Protein AF-A0A1F6MEL8-F1 (afdb_monomer_lite)

Organism: NCBI:txid1798673

pLDDT: mean 82.82, std 17.82, range [28.03, 98.19]

InterPro domains:
  IPR012507 YibE/F-like [PF07907] (286-525)
  IPR012507 YibE/F-like [PTHR41771] (196-528)
  IPR014509 Inner membrane protein YjdF-like [PF09997] (38-134)

Sequence (533 aa):
MKYQPLQPKDLLKLGIFPFLVFMVNYYFSSFAPDFSRAVHIDTPLHLLGGLSIAYSASYALRLIEARGLIVIKNLFIRAFIVVGAVAIAAVLWEFYEFLSDHFFGTLTQPSKADTMKDLFMGMLGGLLFCLNFIGQKKKYAGIIILLLIAGASVTYEAKAVDSELRYDQIYSFVDDASAAESTGPAAEIPEVYYRAKVLKILEEGKKDIDGTAQEYQKLELEIVNGPEKGKHIFIDHGGSFIIGTYQKVTKGEVVVIANPPATPGAPENFYYIIDKYRANGLIIAAIIFLALAIYFGRKRGLTSIIGLIFSVLVIFYYIIPSIAHGNNPLVTCIIGAIAIILVSLYLSHGFNRRTTIALLSTLICLGLAIIIDLLFVHLAKLTGTGTEEAFFLQFDNTSINLRGLFLGGILLGVLGVLDDVTTSQVATIEEISAANPALTFEKLYQSGLSVGREHIASLINTLVLAYVGVSFPLLLLYSTQKSQQVWVMLNSNFIAEEIVRTLVGSSVLVIAVPLTTILAAFFYSRKKKIEQV

Radius of gyration: 32.06 Å; chains: 1; bounding box: 88×71×93 Å

Secondary structure (DSSP, 8-state):
---PPPPHHHHHHHHHHHHHHHHHHHHHHHH-SSHHHHHHHHHHHHHHHHHHHHHHHHHHHHHHHHTTS-----HHHHHHHHHHHHHHHHHHHHHHHHHHHHHH---S---HHHHHHHHHHHHHHHHHHHGGGS-S-TTTHHHHHHHHHHHHT-----PPPP----S-SSSSSSSS-------S-----PPEEEEEEEEEEEEEEEEEETTEEEEEEEEEEEE-SSTTTT-EEEEEETTSS-B-GGG---TT-EEEEEE----TTSPTT--EEEEE--HHHHHHHHHHHHHHHHHHHHHHHHHHHHHHHHHHHHIIIIIHHHHHTT--HHHHHHHHHHHHHHHHHHHHH-SSHHHHHHHHHHHHHHHHHHHHHHHHHHHTT--S--SHHHHHTTSSSS---HHHHHHHHHHHHHHHHHHHHHHHHHHHHHHHHHH-TT--HHHHHHHHHHHHHHHHHHHHHHHHHHHHHHTHHHHHHHHH-TTS-HHHHHHSHHHHHHHHHHHHHHHHHHHHHHHHHHHHHHHHHHHHHHH--

Foldseek 3Di:
DPDDDDDPVLVCQLVVQLVVLVVVLCCCQPPPPDPVVSLVVLLVSLLSNLLSQLSNQLSVVVVCVVVVVDDDPDLVVNLVSSLVSLLVVLVVVVVVQVVCCVPVVGCSDVDPVSSVSSSVSSSVSSVVNSVVSVPPPPPCVVVVVVVVVVVVPDDDDDDDDDDPDDPPDPPDPPPPPPDDDDDDDDPQPDKDKFKKAFADFPDWDWDQDPNDTFTWTWTWIATCDDPRHRDIDIDTACPVDGDDPVQDDDHGFIFMKIDHPDDVPDDDRDIYTPGGDCVVVVVVVVVVVLCVLCVVCPQLSVLLVVLVVVLVCLCPVQQVVCQQVVDQNQVSLLVSLLVSLVRNLCSNPNDDPLSVLLNVLLNVLLVVLLVLLVVLCVVLVAQLCLDPVLVVVVVDPHPGRNSSNLSSVLSSVLSVVSSVQLSVLLVLLVVVCVVPVPDALVRSLVVSVVVLVVVLVVSLVVLLVVLCVVCVVVVVVVVVVPPDDVVVSCSRSNNVSSVSSSVSSSVSSVVSRSSSSNSSSVVSNCVVVVVVD

Structure (mmCIF, N/CA/C/O backbone):
data_AF-A0A1F6MEL8-F1
#
_entry.id   AF-A0A1F6MEL8-F1
#
loop_
_atom_site.group_PDB
_atom_site.id
_atom_site.type_symbol
_atom_site.label_atom_id
_atom_site.label_alt_id
_atom_site.label_comp_id
_atom_site.label_asym_id
_atom_site.label_entity_id
_atom_site.label_seq_id
_atom_site.pdbx_PDB_ins_code
_atom_site.Cartn_x
_atom_site.Cartn_y
_atom_site.Cartn_z
_atom_site.occupancy
_atom_site.B_iso_or_equiv
_atom_site.auth_seq_id
_atom_site.auth_comp_id
_atom_site.auth_asym_id
_atom_site.auth_atom_id
_atom_site.pdbx_PDB_model_num
ATOM 1 N N . MET A 1 1 ? 0.144 -22.578 46.313 1.00 52.12 1 MET A N 1
ATOM 2 C CA . MET A 1 1 ? 1.416 -23.329 46.197 1.00 52.12 1 MET A CA 1
ATOM 3 C C . MET A 1 1 ? 2.510 -22.519 46.875 1.00 52.12 1 MET A C 1
ATOM 5 O O . MET A 1 1 ? 2.628 -21.342 46.561 1.00 52.12 1 MET A O 1
ATOM 9 N N . LYS A 1 2 ? 3.265 -23.084 47.828 1.00 52.00 2 LYS A N 1
ATOM 10 C CA . LYS A 1 2 ? 4.430 -22.387 48.404 1.00 52.00 2 LYS A CA 1
ATOM 11 C C . LYS A 1 2 ? 5.509 -22.292 47.324 1.00 52.00 2 LYS A C 1
ATOM 13 O O . LYS A 1 2 ? 5.965 -23.321 46.836 1.00 52.00 2 LYS A O 1
ATOM 18 N N . TYR A 1 3 ? 5.872 -21.073 46.937 1.00 58.91 3 TYR A N 1
ATOM 19 C CA . TYR A 1 3 ? 6.953 -20.811 45.991 1.00 58.91 3 TYR A CA 1
ATOM 20 C C . TYR A 1 3 ? 8.263 -21.348 46.581 1.00 58.91 3 TYR A C 1
ATOM 22 O O . TYR A 1 3 ? 8.762 -20.811 47.568 1.00 58.91 3 TYR A O 1
ATOM 30 N N . GLN A 1 4 ? 8.792 -22.444 46.031 1.00 68.06 4 GLN A N 1
ATOM 31 C CA . GLN A 1 4 ? 10.124 -22.919 46.398 1.00 68.06 4 GLN A CA 1
ATOM 32 C C . GLN A 1 4 ? 11.167 -22.165 45.559 1.00 68.06 4 GLN A C 1
ATOM 34 O O . GLN A 1 4 ? 11.083 -22.186 44.324 1.00 68.06 4 GLN A O 1
ATOM 39 N N . PRO A 1 5 ? 12.143 -21.490 46.192 1.00 75.81 5 PRO A N 1
ATOM 40 C CA . PRO A 1 5 ? 13.198 -20.795 45.465 1.00 75.81 5 PRO A CA 1
ATOM 41 C C . PRO A 1 5 ? 14.026 -21.782 44.628 1.00 75.81 5 PRO A C 1
ATOM 43 O O . PRO A 1 5 ? 14.160 -22.960 44.977 1.00 75.81 5 PRO A O 1
ATOM 46 N N . LEU A 1 6 ? 14.560 -21.296 43.498 1.00 81.12 6 LEU A N 1
ATOM 47 C CA . LEU A 1 6 ? 15.519 -22.047 42.680 1.00 81.12 6 LEU A CA 1
ATOM 48 C C . LEU A 1 6 ? 16.685 -22.500 43.560 1.00 81.12 6 LEU A C 1
ATOM 50 O O . LEU A 1 6 ? 17.254 -21.700 44.299 1.00 81.12 6 LEU A O 1
ATOM 54 N N . GLN A 1 7 ? 17.026 -23.784 43.490 1.00 87.75 7 GLN A N 1
ATOM 55 C CA . GLN A 1 7 ? 18.170 -24.298 44.229 1.00 87.75 7 GLN A CA 1
ATOM 56 C C . GLN A 1 7 ? 19.460 -23.906 43.489 1.00 87.75 7 GLN A C 1
ATOM 58 O O . GLN A 1 7 ? 19.456 -23.859 42.257 1.00 87.75 7 GLN A O 1
ATOM 63 N N . PRO A 1 8 ? 20.593 -23.705 44.183 1.00 86.56 8 PRO A N 1
ATOM 64 C CA . PRO A 1 8 ? 21.870 -23.386 43.533 1.00 86.56 8 PRO A CA 1
ATOM 65 C C . PRO A 1 8 ? 22.269 -24.375 42.422 1.00 86.56 8 PRO A C 1
ATOM 67 O O . PRO A 1 8 ? 22.780 -23.979 41.379 1.00 86.56 8 PRO A O 1
ATOM 70 N N . LYS A 1 9 ? 21.942 -25.665 42.590 1.00 86.44 9 LYS A N 1
ATOM 71 C CA . LYS A 1 9 ? 22.148 -26.712 41.571 1.00 86.44 9 LYS A CA 1
ATOM 72 C C . LYS A 1 9 ? 21.369 -26.481 40.268 1.00 86.44 9 LYS A C 1
ATOM 74 O O . LYS A 1 9 ? 21.807 -26.933 39.214 1.00 86.44 9 LYS A O 1
ATOM 79 N N . ASP A 1 10 ? 20.217 -25.816 40.337 1.00 87.81 10 ASP A N 1
ATOM 80 C CA . ASP A 1 10 ? 19.383 -25.522 39.171 1.00 87.81 10 ASP A CA 1
ATOM 81 C C . ASP A 1 10 ? 19.952 -24.339 38.393 1.00 87.81 10 ASP A C 1
ATOM 83 O O . ASP A 1 10 ? 20.052 -24.411 37.171 1.00 87.81 10 ASP A O 1
ATOM 87 N N . LEU A 1 11 ? 20.408 -23.301 39.104 1.00 84.75 11 LEU A N 1
ATOM 88 C CA . LEU A 1 11 ? 21.130 -22.173 38.511 1.00 84.75 11 LEU A CA 1
ATOM 89 C C . LEU A 1 11 ? 22.412 -22.643 37.817 1.00 84.75 11 LEU A C 1
ATOM 91 O O . LEU A 1 11 ? 22.673 -22.256 36.680 1.00 84.75 11 LEU A O 1
ATOM 95 N N . LEU A 1 12 ? 23.156 -23.553 38.454 1.00 87.56 12 LEU A N 1
ATOM 96 C CA . LEU A 1 12 ? 24.349 -24.145 37.859 1.00 87.56 12 LEU A CA 1
ATOM 97 C C . LEU A 1 12 ? 24.022 -24.886 36.554 1.00 87.56 12 LEU A C 1
ATOM 99 O O . LEU A 1 12 ? 24.667 -24.649 35.541 1.00 87.56 12 LEU A O 1
ATOM 103 N N . LYS A 1 13 ? 22.994 -25.743 36.538 1.00 82.25 13 LYS A N 1
ATOM 104 C CA . LYS A 1 13 ? 22.596 -26.481 35.325 1.00 82.25 13 LYS A CA 1
ATOM 105 C C . LYS A 1 13 ? 22.071 -25.583 34.206 1.00 82.25 13 LYS A C 1
ATOM 107 O O . LYS A 1 13 ? 22.222 -25.950 33.047 1.00 82.25 13 LYS A O 1
ATOM 112 N N . LEU A 1 14 ? 21.463 -24.445 34.537 1.00 88.69 14 LEU A N 1
ATOM 113 C CA . LEU A 1 14 ? 21.018 -23.461 33.549 1.00 88.69 14 LEU A CA 1
ATOM 114 C C . LEU A 1 14 ? 22.192 -22.704 32.916 1.00 88.69 14 LEU A C 1
ATOM 116 O O . LEU A 1 14 ? 22.144 -22.412 31.724 1.00 88.69 14 LEU A O 1
ATOM 120 N N . GLY A 1 15 ? 23.224 -22.381 33.698 1.00 86.19 15 GLY A N 1
ATOM 121 C CA . GLY A 1 15 ? 24.302 -21.493 33.258 1.00 86.19 15 GLY A CA 1
ATOM 122 C C . GLY A 1 15 ? 25.582 -22.182 32.792 1.00 86.19 15 GLY A C 1
ATOM 123 O O . GLY A 1 15 ? 26.308 -21.599 31.995 1.00 86.19 15 GLY A O 1
ATOM 124 N N . ILE A 1 16 ? 25.881 -23.401 33.256 1.00 88.00 16 ILE A N 1
ATOM 125 C CA . ILE A 1 16 ? 27.234 -23.966 33.124 1.00 88.00 16 ILE A CA 1
ATOM 126 C C . ILE A 1 16 ? 27.661 -24.206 31.672 1.00 88.00 16 ILE A C 1
ATOM 128 O O . ILE A 1 16 ? 28.781 -23.868 31.316 1.00 88.00 16 ILE A O 1
ATOM 132 N N . PHE A 1 17 ? 26.791 -24.747 30.815 1.00 88.44 17 PHE A N 1
ATOM 133 C CA . PHE A 1 17 ? 27.166 -25.042 29.428 1.00 88.44 17 PHE A CA 1
ATOM 134 C C . PHE A 1 17 ? 27.304 -23.777 28.570 1.00 88.44 17 PHE A C 1
ATOM 136 O O . PHE A 1 17 ? 28.348 -23.643 27.935 1.00 88.44 17 PHE A O 1
ATOM 143 N N . PRO A 1 18 ? 26.349 -22.821 28.588 1.00 90.31 18 PRO A N 1
ATOM 144 C CA . PRO A 1 18 ? 26.547 -21.538 27.914 1.00 90.31 18 PRO A CA 1
ATOM 145 C C . PRO A 1 18 ? 27.780 -20.788 28.426 1.00 90.31 18 PRO A C 1
ATOM 147 O O . PRO A 1 18 ? 28.537 -20.241 27.633 1.00 90.31 18 PRO A O 1
ATOM 150 N N . PHE A 1 19 ? 28.031 -20.818 29.740 1.00 89.25 19 PHE A N 1
ATOM 151 C CA . PHE A 1 19 ? 29.217 -20.199 30.330 1.00 89.25 19 PHE A CA 1
ATOM 152 C C . PHE A 1 19 ? 30.515 -20.830 29.818 1.00 89.25 19 PHE A C 1
ATOM 154 O O . PHE A 1 19 ? 31.440 -20.108 29.466 1.00 89.25 19 PHE A O 1
ATOM 161 N N . LEU A 1 20 ? 30.590 -22.161 29.734 1.00 87.50 20 LEU A N 1
ATOM 162 C CA . LEU A 1 20 ? 31.764 -22.847 29.192 1.00 87.50 20 LEU A CA 1
ATOM 163 C C . LEU A 1 20 ? 31.992 -22.506 27.717 1.00 87.50 20 LEU A C 1
ATOM 165 O O . LEU A 1 20 ? 33.123 -22.209 27.348 1.00 87.50 20 LEU A O 1
ATOM 169 N N . VAL A 1 21 ? 30.939 -22.501 26.891 1.00 88.62 21 VAL A N 1
ATOM 170 C CA . VAL A 1 21 ? 31.042 -22.102 25.476 1.00 88.62 21 VAL A CA 1
ATOM 171 C C . VAL A 1 21 ? 31.548 -20.664 25.362 1.00 88.62 21 VAL A C 1
ATOM 173 O O . VAL A 1 21 ? 32.499 -20.412 24.628 1.00 88.62 21 VAL A O 1
ATOM 176 N N . PHE A 1 22 ? 30.986 -19.744 26.148 1.00 87.06 22 PHE A N 1
ATOM 177 C CA . PHE A 1 22 ? 31.414 -18.347 26.182 1.00 87.06 22 PHE A CA 1
ATOM 178 C C . PHE A 1 22 ? 32.871 -18.186 26.638 1.00 87.06 22 PHE A C 1
ATOM 180 O O . PHE A 1 22 ? 33.624 -17.440 26.025 1.00 87.06 22 PHE A O 1
ATOM 187 N N . MET A 1 23 ? 33.306 -18.910 27.674 1.00 85.94 23 MET A N 1
ATOM 188 C CA . MET A 1 23 ? 34.697 -18.872 28.147 1.00 85.94 23 MET A CA 1
ATOM 189 C C . MET A 1 23 ? 35.681 -19.399 27.103 1.00 85.94 23 MET A C 1
ATOM 191 O O . MET A 1 23 ? 36.762 -18.834 26.945 1.00 85.94 23 MET A O 1
ATOM 195 N N . VAL A 1 24 ? 35.312 -20.457 26.377 1.00 84.88 24 VAL A N 1
ATOM 196 C CA . VAL A 1 24 ? 36.128 -20.978 25.276 1.00 84.88 24 VAL A CA 1
ATOM 197 C C . VAL A 1 24 ? 36.189 -19.960 24.137 1.00 84.88 24 VAL A C 1
ATOM 199 O O . VAL A 1 24 ? 37.285 -19.674 23.660 1.00 84.88 24 VAL A O 1
ATOM 202 N N . ASN A 1 25 ? 35.056 -19.353 23.763 1.00 84.81 25 ASN A N 1
ATOM 203 C CA . ASN A 1 25 ? 35.026 -18.307 22.740 1.00 84.81 25 ASN A CA 1
ATOM 204 C C . ASN A 1 25 ? 35.905 -17.111 23.116 1.00 84.81 25 ASN A C 1
ATOM 206 O O . ASN A 1 25 ? 36.758 -16.678 22.344 1.00 84.81 25 ASN A O 1
ATOM 210 N N . TYR A 1 26 ? 35.756 -16.628 24.348 1.00 83.31 26 TYR A N 1
ATOM 211 C CA . TYR A 1 26 ? 36.533 -15.517 24.878 1.00 83.31 26 TYR A CA 1
ATOM 212 C C . TYR A 1 26 ? 38.034 -15.823 24.899 1.00 83.31 26 TYR A C 1
ATOM 214 O O . TYR A 1 26 ? 38.843 -14.972 24.528 1.00 83.31 26 TYR A O 1
ATOM 222 N N . TYR A 1 27 ? 38.418 -17.042 25.297 1.00 82.94 27 TYR A N 1
ATOM 223 C CA . TYR A 1 27 ? 39.815 -17.468 25.303 1.00 82.94 27 TYR A CA 1
ATOM 224 C C . TYR A 1 27 ? 40.423 -17.429 23.897 1.00 82.94 27 TYR A C 1
ATOM 226 O O . TYR A 1 27 ? 41.494 -16.853 23.714 1.00 82.94 27 TYR A O 1
ATOM 234 N N . PHE A 1 28 ? 39.739 -17.988 22.895 1.00 78.44 28 PHE A N 1
ATOM 235 C CA . PHE A 1 28 ? 40.242 -17.977 21.521 1.00 78.44 28 PHE A CA 1
ATOM 236 C C . PHE A 1 28 ? 40.221 -16.577 20.901 1.00 78.44 28 PHE A C 1
ATOM 238 O O . PHE A 1 28 ? 41.195 -16.198 20.260 1.00 78.44 28 PHE A O 1
ATOM 245 N N . SER A 1 29 ? 39.191 -15.779 21.171 1.00 72.94 29 SER A N 1
ATOM 246 C CA . SER A 1 29 ? 39.101 -14.396 20.687 1.00 72.94 29 SER A CA 1
ATOM 247 C C . SER A 1 29 ? 40.177 -13.483 21.284 1.00 72.94 29 SER A C 1
ATOM 249 O O . SER A 1 29 ? 40.645 -12.564 20.621 1.00 72.94 29 SER A O 1
ATOM 251 N N . SER A 1 30 ? 40.599 -13.740 22.527 1.00 74.62 30 SER A N 1
ATOM 252 C CA . SER A 1 30 ? 41.553 -12.878 23.243 1.00 74.62 30 SER A CA 1
ATOM 253 C C . SER A 1 30 ? 43.009 -13.345 23.152 1.00 74.62 30 SER A C 1
ATOM 255 O O . SER A 1 30 ? 43.918 -12.530 23.289 1.00 74.62 30 SER A O 1
ATOM 257 N N . PHE A 1 31 ? 43.251 -14.650 22.980 1.00 71.56 31 PHE A N 1
ATOM 258 C CA . PHE A 1 31 ? 44.587 -15.244 23.135 1.00 71.56 31 PHE A CA 1
ATOM 259 C C . PHE A 1 31 ? 45.028 -16.145 21.973 1.00 71.56 31 PHE A C 1
ATOM 261 O O . PHE A 1 31 ? 46.131 -16.695 22.034 1.00 71.56 31 PHE A O 1
ATOM 268 N N . ALA A 1 32 ? 44.225 -16.325 20.915 1.00 67.81 32 ALA A N 1
ATOM 269 C CA . ALA A 1 32 ? 44.689 -17.063 19.741 1.00 67.81 32 ALA A CA 1
ATOM 270 C C . ALA A 1 32 ? 45.771 -16.251 18.993 1.00 67.81 32 ALA A C 1
ATOM 272 O O . ALA A 1 32 ? 45.526 -15.103 18.631 1.00 67.81 32 ALA A O 1
ATOM 273 N N . PRO A 1 33 ? 46.956 -16.834 18.726 1.00 55.31 33 PRO A N 1
ATOM 274 C CA . PRO A 1 33 ? 48.075 -16.108 18.119 1.00 55.31 33 PRO A CA 1
ATOM 275 C C . PRO A 1 33 ? 47.862 -15.739 16.641 1.00 55.31 33 PRO A C 1
ATOM 277 O O . PRO A 1 33 ? 48.566 -14.865 16.151 1.00 55.31 33 PRO A O 1
ATOM 280 N N . ASP A 1 34 ? 46.889 -16.356 15.954 1.00 64.50 34 ASP A N 1
ATOM 281 C CA . ASP A 1 34 ? 46.555 -16.089 14.550 1.00 64.50 34 ASP A CA 1
ATOM 282 C C . ASP A 1 34 ? 45.038 -15.899 14.367 1.00 64.50 34 ASP A C 1
ATOM 284 O O . ASP A 1 34 ? 44.248 -16.765 14.758 1.00 64.50 34 ASP A O 1
ATOM 288 N N . PHE A 1 35 ? 44.640 -14.819 13.683 1.00 57.09 35 PHE 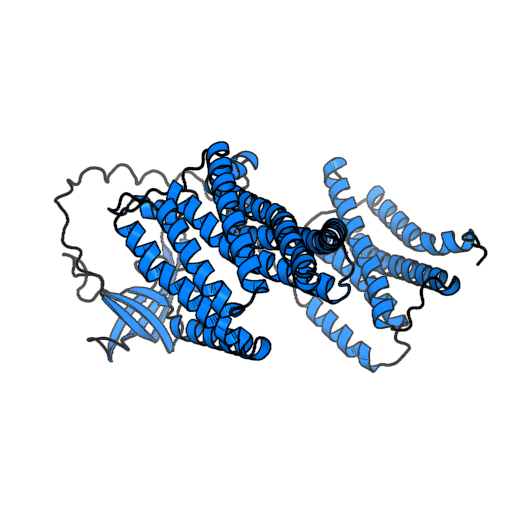A N 1
ATOM 289 C CA . PHE A 1 35 ? 43.246 -14.485 13.341 1.00 57.09 35 PHE A CA 1
ATOM 290 C C . PHE A 1 35 ? 42.512 -15.628 12.613 1.00 57.09 35 PHE A C 1
ATOM 292 O O . PHE A 1 35 ? 41.346 -15.907 12.881 1.00 57.09 35 PHE A O 1
ATOM 299 N N . SER A 1 36 ? 43.215 -16.373 11.754 1.00 54.50 36 SER A N 1
ATOM 300 C CA . SER A 1 36 ? 42.653 -17.516 11.022 1.00 54.50 36 SER A CA 1
ATOM 301 C C . SER A 1 36 ? 42.216 -18.666 11.934 1.00 54.50 36 SER A C 1
ATOM 303 O O . SER A 1 36 ? 41.230 -19.340 11.644 1.00 54.50 36 SER A O 1
ATOM 305 N N . ARG A 1 37 ? 42.900 -18.893 13.065 1.00 56.34 37 ARG A N 1
ATOM 306 C CA . ARG A 1 37 ? 42.516 -19.943 14.022 1.00 56.34 37 ARG A CA 1
ATOM 307 C C . ARG A 1 37 ? 41.263 -19.575 14.810 1.00 56.34 37 ARG A C 1
ATOM 309 O O . ARG A 1 37 ? 40.492 -20.477 15.115 1.00 56.34 37 ARG A O 1
ATOM 316 N N . ALA A 1 38 ? 41.054 -18.292 15.107 1.00 59.12 38 ALA A N 1
ATOM 317 C CA . ALA A 1 38 ? 39.836 -17.816 15.760 1.00 59.12 38 ALA A CA 1
ATOM 318 C C . ALA A 1 38 ? 38.609 -18.040 14.855 1.00 59.12 38 ALA A C 1
ATOM 320 O O . ALA A 1 38 ? 37.664 -18.702 15.274 1.00 59.12 38 ALA A O 1
ATOM 321 N N . VAL A 1 39 ? 38.699 -17.655 13.575 1.00 60.66 39 VAL A N 1
ATOM 322 C CA . VAL A 1 39 ? 37.628 -17.844 12.571 1.00 60.66 39 VAL A CA 1
ATOM 323 C C . VAL A 1 39 ? 37.264 -19.324 12.354 1.00 60.66 39 VAL A C 1
ATOM 325 O O . VAL A 1 39 ? 36.108 -19.663 12.117 1.00 60.66 39 VAL A O 1
ATOM 328 N N . HIS A 1 40 ? 38.226 -20.249 12.448 1.00 69.94 40 HIS A N 1
ATOM 329 C CA . HIS A 1 40 ? 37.946 -21.685 12.298 1.00 69.94 40 HIS A CA 1
ATOM 330 C C . HIS A 1 40 ? 37.265 -22.329 13.515 1.00 69.94 40 HIS A C 1
ATOM 332 O O . HIS A 1 40 ? 36.634 -23.379 13.371 1.00 69.94 40 HIS A O 1
ATOM 338 N N . ILE A 1 41 ? 37.422 -21.747 14.705 1.00 78.00 41 ILE A N 1
ATOM 339 C CA . ILE A 1 41 ? 36.857 -22.271 15.958 1.00 78.00 41 ILE A CA 1
ATOM 340 C C . ILE A 1 41 ? 35.484 -21.662 16.243 1.00 78.00 41 ILE A C 1
ATOM 342 O O . ILE A 1 41 ? 34.644 -22.322 16.859 1.00 78.00 41 ILE A O 1
ATOM 346 N N . ASP A 1 42 ? 35.254 -20.455 15.745 1.00 82.56 42 ASP A N 1
ATOM 347 C CA . ASP A 1 42 ? 34.029 -19.693 15.913 1.00 82.56 42 ASP A CA 1
ATOM 348 C C . ASP A 1 42 ? 32.769 -20.461 15.464 1.00 82.56 42 ASP A C 1
ATOM 350 O O . ASP A 1 42 ? 31.912 -20.823 16.271 1.00 82.56 42 ASP A O 1
ATOM 354 N N . THR A 1 43 ? 32.718 -20.889 14.205 1.00 85.00 43 THR A N 1
ATOM 355 C CA . THR A 1 43 ? 31.565 -21.622 13.661 1.00 85.00 43 THR A CA 1
ATOM 356 C C . THR A 1 43 ? 31.222 -22.918 14.439 1.00 85.00 43 THR A C 1
ATOM 358 O O . THR A 1 43 ? 30.044 -23.168 14.731 1.00 85.00 43 THR A O 1
ATOM 361 N N . PRO A 1 44 ? 32.195 -23.771 14.839 1.00 86.31 44 PRO A N 1
ATOM 362 C CA . PRO A 1 44 ? 31.949 -24.852 15.799 1.00 86.31 44 PRO A CA 1
ATOM 363 C C . PRO A 1 44 ? 31.408 -24.394 17.163 1.00 86.31 44 PRO A C 1
ATOM 365 O O . PRO A 1 44 ? 30.568 -25.088 17.746 1.00 86.31 44 PRO A O 1
ATOM 368 N N . LEU A 1 45 ? 31.869 -23.257 17.690 1.00 89.50 45 LEU A N 1
ATOM 369 C CA . LEU A 1 45 ? 31.381 -22.701 18.952 1.00 89.50 45 LEU A CA 1
ATOM 370 C C . LEU A 1 45 ? 29.948 -22.193 18.846 1.00 89.50 45 LEU A C 1
ATOM 372 O O . LEU A 1 45 ? 29.195 -22.414 19.791 1.00 89.50 45 LEU A O 1
ATOM 376 N N . HIS A 1 46 ? 29.524 -21.640 17.711 1.00 91.56 46 HIS A N 1
ATOM 377 C CA . HIS A 1 46 ? 28.121 -21.288 17.478 1.00 91.56 46 HIS A CA 1
ATOM 378 C C . HIS A 1 46 ? 27.213 -22.525 17.477 1.00 91.56 46 HIS A C 1
ATOM 380 O O . HIS A 1 46 ? 26.159 -22.532 18.121 1.00 91.56 46 HIS A O 1
ATOM 386 N N . LEU A 1 47 ? 27.650 -23.634 16.866 1.00 91.19 47 LEU A N 1
ATOM 387 C CA . LEU A 1 47 ? 26.931 -24.914 16.932 1.00 91.19 47 LEU A CA 1
ATOM 388 C C . LEU A 1 47 ? 26.813 -25.443 18.375 1.00 91.19 47 LEU A C 1
ATOM 390 O O . LEU A 1 47 ? 25.731 -25.855 18.813 1.00 91.19 47 LEU A O 1
ATOM 394 N N . LEU A 1 48 ? 27.918 -25.425 19.128 1.00 90.19 48 LEU A N 1
ATOM 395 C CA . LEU A 1 48 ? 27.947 -25.829 20.539 1.00 90.19 48 LEU A CA 1
ATOM 396 C C . LEU A 1 48 ? 27.138 -24.873 21.427 1.00 90.19 48 LEU A C 1
ATOM 398 O O . LEU A 1 48 ? 26.458 -25.318 22.354 1.00 90.19 48 LEU A O 1
ATOM 402 N N . GLY A 1 49 ? 27.148 -23.583 21.106 1.00 91.12 49 GLY A N 1
ATOM 403 C CA . GLY A 1 49 ? 26.322 -22.540 21.696 1.00 91.12 49 GLY A CA 1
ATOM 404 C C . GLY A 1 49 ? 24.847 -22.875 21.541 1.00 91.12 49 GLY A C 1
ATOM 405 O O . GLY A 1 49 ? 24.137 -22.977 22.543 1.00 91.12 49 GLY A O 1
ATOM 406 N N . GLY A 1 50 ? 24.418 -23.197 20.320 1.00 93.44 50 GLY A N 1
ATOM 407 C CA . GLY A 1 50 ? 23.067 -23.666 20.024 1.00 93.44 50 GLY A CA 1
ATOM 408 C C . GLY A 1 50 ? 22.645 -24.885 20.848 1.00 93.44 50 GLY A C 1
ATOM 409 O O . GLY A 1 50 ? 21.575 -24.885 21.460 1.00 93.44 50 GLY A O 1
ATOM 410 N N . LEU A 1 51 ? 23.506 -25.905 20.943 1.00 91.25 51 LEU A N 1
ATOM 411 C CA . LEU A 1 51 ? 23.271 -27.091 21.784 1.00 91.25 51 LEU A CA 1
ATOM 412 C C . LEU A 1 51 ? 23.167 -26.738 23.278 1.00 91.25 51 LEU A C 1
ATOM 414 O O . LEU A 1 51 ? 22.300 -27.263 23.985 1.00 91.25 51 LEU A O 1
ATOM 418 N N . SER A 1 52 ? 24.036 -25.847 23.762 1.00 94.12 52 SER A N 1
ATOM 419 C CA . SER A 1 52 ? 24.087 -25.438 25.168 1.00 94.12 52 SER A CA 1
ATOM 420 C C . SER A 1 52 ? 22.842 -24.649 25.585 1.00 94.12 52 SER A C 1
ATOM 422 O O . SER A 1 52 ? 22.230 -24.959 26.610 1.00 94.12 52 SER A O 1
ATOM 424 N N . ILE A 1 53 ? 22.401 -23.699 24.755 1.00 96.56 53 ILE A N 1
ATOM 425 C CA . ILE A 1 53 ? 21.192 -22.908 24.988 1.00 96.56 53 ILE A CA 1
ATOM 426 C C . ILE A 1 53 ? 19.954 -23.797 24.880 1.00 96.56 53 ILE A C 1
ATOM 428 O O . ILE A 1 53 ? 19.053 -23.685 25.712 1.00 96.56 53 ILE A O 1
ATOM 432 N N . ALA A 1 54 ? 19.922 -24.738 23.932 1.00 94.38 54 ALA A N 1
ATOM 433 C CA . ALA A 1 54 ? 18.823 -25.691 23.816 1.00 94.38 54 ALA A CA 1
ATOM 434 C C . ALA A 1 54 ? 18.682 -26.570 25.069 1.00 94.38 54 ALA A C 1
ATOM 436 O O . ALA A 1 54 ? 17.569 -26.781 25.567 1.00 94.38 54 ALA A O 1
ATOM 437 N N . TYR A 1 55 ? 19.806 -27.033 25.626 1.00 93.00 55 TYR A N 1
ATOM 438 C CA . TYR A 1 55 ? 19.827 -27.747 26.899 1.00 93.00 55 TYR A CA 1
ATOM 439 C C . TYR A 1 55 ? 19.278 -26.884 28.041 1.00 93.00 55 TYR A C 1
ATOM 441 O O . TYR A 1 55 ? 18.388 -27.336 28.772 1.00 93.00 55 TYR A O 1
ATOM 449 N N . SER A 1 56 ? 19.756 -25.644 28.174 1.00 93.81 56 SER A N 1
ATOM 450 C CA . SER A 1 56 ? 19.322 -24.721 29.227 1.00 93.81 56 SER A CA 1
ATOM 451 C C . SER A 1 56 ? 17.840 -24.370 29.111 1.00 93.81 56 SER A C 1
ATOM 453 O O . SER A 1 56 ? 17.117 -24.456 30.103 1.00 93.81 56 SER A O 1
ATOM 455 N N . ALA A 1 57 ? 17.347 -24.079 27.905 1.00 94.19 57 ALA A N 1
ATOM 456 C CA . ALA A 1 57 ? 15.934 -23.820 27.638 1.00 94.19 57 ALA A CA 1
ATOM 457 C C . ALA A 1 57 ? 15.062 -25.049 27.950 1.00 94.19 57 ALA A C 1
ATOM 459 O O . ALA A 1 57 ? 14.023 -24.940 28.603 1.00 94.19 57 ALA A O 1
ATOM 460 N N . SER A 1 58 ? 15.508 -26.248 27.564 1.00 91.88 58 SER A N 1
ATOM 461 C CA . SER A 1 58 ? 14.816 -27.502 27.884 1.00 91.88 58 SER A CA 1
ATOM 462 C C . SER A 1 58 ? 14.804 -27.803 29.390 1.00 91.88 58 SER A C 1
ATOM 464 O O . SER A 1 58 ? 13.810 -28.304 29.926 1.00 91.88 58 SER A O 1
ATOM 466 N N . TYR A 1 59 ? 15.888 -27.495 30.107 1.00 91.06 59 TYR A N 1
ATOM 467 C CA . TYR A 1 59 ? 15.952 -27.627 31.564 1.00 91.06 59 TYR A CA 1
ATOM 468 C C . TYR A 1 59 ? 15.047 -26.605 32.265 1.00 91.06 59 TYR A C 1
ATOM 470 O O . TYR A 1 59 ? 14.287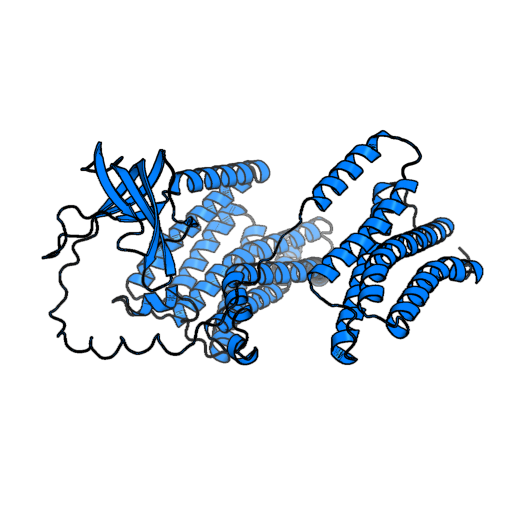 -26.984 33.155 1.00 91.06 59 TYR A O 1
ATOM 478 N N . ALA A 1 60 ? 15.048 -25.348 31.814 1.00 91.31 60 ALA A N 1
ATOM 479 C CA . ALA A 1 60 ? 14.154 -24.305 32.309 1.00 91.31 60 ALA A CA 1
ATOM 480 C C . ALA A 1 60 ? 12.681 -24.700 32.142 1.00 91.31 60 ALA A C 1
ATOM 482 O O . ALA A 1 60 ? 11.915 -24.633 33.103 1.00 91.31 60 ALA A O 1
ATOM 483 N N . LEU A 1 61 ? 12.297 -25.208 30.965 1.00 89.56 61 LEU A N 1
ATOM 484 C CA . LEU A 1 61 ? 10.947 -25.722 30.724 1.00 89.56 61 LEU A CA 1
ATOM 485 C C . LEU A 1 61 ? 10.580 -26.847 31.696 1.00 89.56 61 LEU A C 1
ATOM 487 O O . LEU A 1 61 ? 9.505 -26.805 32.286 1.00 89.56 61 LEU A O 1
ATOM 491 N N . ARG A 1 62 ? 11.481 -27.807 31.944 1.00 87.94 62 ARG A N 1
ATOM 492 C CA . ARG A 1 62 ? 11.243 -28.874 32.934 1.00 87.94 62 ARG A CA 1
ATOM 493 C C . ARG A 1 62 ? 11.031 -28.334 34.349 1.00 87.94 62 ARG A C 1
ATOM 495 O O . ARG A 1 62 ? 10.183 -28.856 35.067 1.00 87.94 62 ARG A O 1
ATOM 502 N N . LEU A 1 63 ? 11.762 -27.294 34.755 1.00 87.06 63 LEU A N 1
ATOM 503 C CA . LEU A 1 63 ? 11.571 -26.652 36.061 1.00 87.06 63 LEU A CA 1
ATOM 504 C C . LEU A 1 63 ? 10.223 -25.925 36.155 1.00 87.06 63 LEU A C 1
ATOM 506 O O . LEU A 1 63 ? 9.568 -25.992 37.194 1.00 87.06 63 LEU A O 1
ATOM 510 N N . ILE A 1 64 ? 9.802 -25.249 35.083 1.00 85.81 64 ILE A N 1
ATOM 511 C CA . ILE A 1 64 ? 8.499 -24.569 34.994 1.00 85.81 64 ILE A CA 1
ATOM 512 C C . ILE A 1 64 ? 7.357 -25.596 35.067 1.00 85.81 64 ILE A C 1
ATOM 514 O O . ILE A 1 64 ? 6.395 -25.396 35.812 1.00 85.81 64 ILE A O 1
ATOM 518 N N . GLU A 1 65 ? 7.492 -26.722 34.362 1.00 85.00 65 GLU A N 1
ATOM 519 C CA . GLU A 1 65 ? 6.526 -27.827 34.378 1.00 85.00 65 GLU A CA 1
ATOM 520 C C . GLU A 1 65 ? 6.452 -28.514 35.744 1.00 85.00 65 GLU A C 1
ATOM 522 O O . GLU A 1 65 ? 5.359 -28.752 36.256 1.00 85.00 65 GLU A O 1
ATOM 527 N N . ALA A 1 66 ? 7.596 -28.763 36.388 1.00 83.12 66 ALA A N 1
ATOM 528 C CA . ALA A 1 66 ? 7.651 -29.334 37.736 1.00 83.12 66 ALA A CA 1
ATOM 529 C C . ALA A 1 66 ? 6.982 -28.437 38.795 1.00 83.12 66 ALA A C 1
ATOM 531 O O . ALA A 1 66 ? 6.548 -28.923 39.838 1.00 83.12 66 ALA A O 1
ATOM 532 N N . ARG A 1 67 ? 6.877 -27.130 38.524 1.00 83.38 67 ARG A N 1
ATOM 533 C CA . ARG A 1 67 ? 6.179 -26.149 39.370 1.00 83.38 67 ARG A CA 1
ATOM 534 C C . ARG A 1 67 ? 4.691 -26.011 39.038 1.00 83.38 67 ARG A C 1
ATOM 536 O O . ARG A 1 67 ? 4.004 -25.244 39.704 1.00 83.38 67 ARG A O 1
ATOM 543 N N . GLY A 1 68 ? 4.198 -26.722 38.023 1.00 80.69 68 GLY A N 1
ATOM 544 C CA . GLY A 1 68 ? 2.798 -26.686 37.603 1.00 80.69 68 GLY A CA 1
ATOM 545 C C . GLY A 1 68 ? 2.357 -25.362 36.975 1.00 80.69 68 GLY A C 1
ATOM 546 O O . GLY A 1 68 ? 1.159 -25.111 36.900 1.00 80.69 68 GLY A O 1
ATOM 547 N N . LEU A 1 69 ? 3.296 -24.510 36.541 1.00 80.62 69 LEU A N 1
ATOM 548 C CA . LEU A 1 69 ? 2.974 -23.213 35.934 1.00 80.62 69 LEU A CA 1
ATOM 549 C C . LEU A 1 69 ? 2.446 -23.368 34.503 1.00 80.62 69 LEU A C 1
ATOM 551 O O . LEU A 1 69 ? 1.541 -22.650 34.091 1.00 80.62 69 LEU A O 1
ATOM 555 N N . ILE A 1 70 ? 3.030 -24.295 33.742 1.00 83.44 70 ILE A N 1
ATOM 556 C CA . ILE A 1 70 ? 2.685 -24.598 32.349 1.00 83.44 70 ILE A CA 1
ATOM 557 C C . ILE A 1 70 ? 2.867 -26.107 32.154 1.00 83.44 70 ILE A C 1
ATOM 559 O O . ILE A 1 70 ? 3.740 -26.699 32.780 1.00 83.44 70 ILE A O 1
ATOM 563 N N . VAL A 1 71 ? 2.064 -26.741 31.295 1.00 83.69 71 VAL A N 1
ATOM 564 C CA . VAL A 1 71 ? 2.242 -28.148 30.895 1.00 83.69 71 VAL A CA 1
ATOM 565 C C . VAL A 1 71 ? 2.253 -28.235 29.372 1.00 83.69 71 VAL A C 1
ATOM 567 O O . VAL A 1 71 ? 1.232 -27.985 28.732 1.00 83.69 71 VAL A O 1
ATOM 570 N N . ILE A 1 72 ? 3.386 -28.620 28.776 1.00 82.06 72 ILE A N 1
ATOM 571 C CA . ILE A 1 72 ? 3.558 -28.654 27.317 1.00 82.06 72 ILE A CA 1
ATOM 572 C C . ILE A 1 72 ? 3.647 -30.105 26.845 1.00 82.06 72 ILE A C 1
ATOM 574 O O . ILE A 1 72 ? 4.722 -30.709 26.778 1.00 82.06 72 ILE A O 1
ATOM 578 N N . LYS A 1 73 ? 2.486 -30.675 26.501 1.00 79.88 73 LYS A N 1
ATOM 579 C CA . LYS A 1 73 ? 2.371 -32.064 26.018 1.00 79.88 73 LYS A CA 1
ATOM 580 C C . LYS A 1 73 ? 2.813 -32.239 24.564 1.00 79.88 73 LYS A C 1
ATOM 582 O O . LYS A 1 73 ? 3.284 -33.308 24.193 1.00 79.88 73 LYS A O 1
ATOM 587 N N . ASN A 1 74 ? 2.643 -31.212 23.730 1.00 81.00 74 ASN A N 1
ATOM 588 C CA . ASN A 1 74 ? 2.976 -31.294 22.312 1.00 81.00 74 ASN A CA 1
ATOM 589 C C . ASN A 1 74 ? 4.490 -31.110 22.105 1.00 81.00 74 ASN A C 1
ATOM 591 O O . ASN A 1 74 ? 5.038 -30.0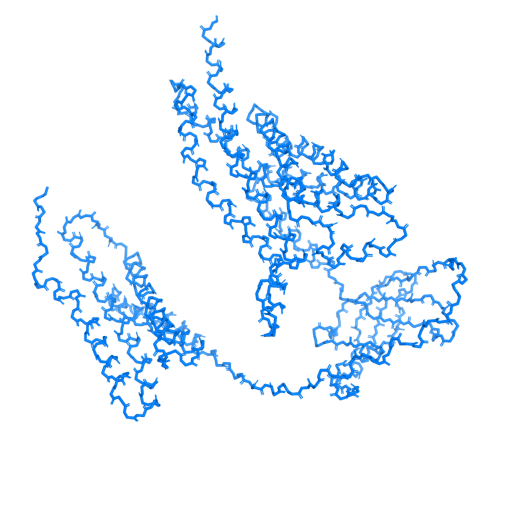43 22.387 1.00 81.00 74 ASN A O 1
ATOM 595 N N . LEU A 1 75 ? 5.153 -32.150 21.588 1.00 80.38 75 LEU A N 1
ATOM 596 C CA . LEU A 1 75 ? 6.596 -32.155 21.320 1.00 80.38 75 LEU A CA 1
ATOM 597 C C . LEU A 1 75 ? 7.011 -31.085 20.305 1.00 80.38 75 LEU A C 1
ATOM 599 O O . LEU A 1 75 ? 8.093 -30.524 20.442 1.00 80.38 75 LEU A O 1
ATOM 603 N N . PHE A 1 76 ? 6.151 -30.768 19.334 1.00 77.50 76 PHE A N 1
ATOM 604 C CA . PHE A 1 76 ? 6.407 -29.699 18.372 1.00 77.50 76 PHE A CA 1
ATOM 605 C C . PHE A 1 76 ? 6.456 -28.337 19.065 1.00 77.50 76 PHE A C 1
ATOM 607 O O . PHE A 1 76 ? 7.402 -27.590 18.866 1.00 77.50 76 PHE A O 1
ATOM 614 N N . ILE A 1 77 ? 5.492 -28.046 19.946 1.00 78.25 77 ILE A N 1
ATOM 615 C CA . ILE A 1 77 ? 5.470 -26.789 20.713 1.00 78.25 77 ILE A CA 1
ATOM 616 C C . ILE A 1 77 ? 6.699 -26.704 21.627 1.00 78.25 77 ILE A C 1
ATOM 618 O O . ILE A 1 77 ? 7.326 -25.654 21.731 1.00 78.25 77 ILE A O 1
ATOM 622 N N . ARG A 1 78 ? 7.095 -27.821 22.250 1.00 86.31 78 ARG A N 1
ATOM 623 C CA . ARG A 1 78 ? 8.311 -27.882 23.072 1.00 86.31 78 ARG A CA 1
ATOM 624 C C . ARG A 1 78 ? 9.572 -27.608 22.247 1.00 86.31 78 ARG A C 1
ATOM 626 O O . ARG A 1 78 ? 10.396 -26.806 22.670 1.00 86.31 78 ARG A O 1
ATOM 633 N N . ALA A 1 79 ? 9.714 -28.251 21.088 1.00 85.50 79 ALA A N 1
ATOM 634 C CA . ALA A 1 79 ? 10.828 -28.013 20.173 1.00 85.50 79 ALA A CA 1
ATOM 635 C C . ALA A 1 79 ? 10.842 -26.563 19.677 1.00 85.50 79 ALA A C 1
ATOM 637 O O . ALA A 1 79 ? 11.890 -25.933 19.689 1.00 85.50 79 ALA A O 1
ATOM 638 N N . PHE A 1 80 ? 9.678 -26.008 19.332 1.00 85.94 80 PHE A N 1
ATOM 639 C CA . PHE A 1 80 ? 9.537 -24.627 18.881 1.00 85.94 80 PHE A CA 1
ATOM 640 C C . PHE A 1 80 ? 10.020 -23.623 19.933 1.00 85.94 80 PHE A C 1
ATOM 642 O O . PHE A 1 80 ? 10.788 -22.727 19.608 1.00 85.94 80 PHE A O 1
ATOM 649 N N . ILE A 1 81 ? 9.644 -23.799 21.204 1.00 88.69 81 ILE A N 1
ATOM 650 C CA . ILE A 1 81 ? 10.104 -22.914 22.287 1.00 88.69 81 ILE A CA 1
ATOM 651 C C . ILE A 1 81 ? 11.618 -23.035 22.497 1.00 88.69 81 ILE A C 1
ATOM 653 O O . ILE A 1 81 ? 12.297 -22.029 22.686 1.00 88.69 81 ILE A O 1
ATOM 657 N N . VAL A 1 82 ? 12.158 -24.257 22.452 1.00 92.00 82 VAL A N 1
ATOM 658 C CA . VAL A 1 82 ? 13.596 -24.501 22.644 1.00 92.00 82 VAL A CA 1
ATOM 659 C C . VAL A 1 82 ? 14.417 -23.916 21.494 1.00 92.00 82 VAL A C 1
ATOM 661 O O . VAL A 1 82 ? 15.367 -23.184 21.748 1.00 92.00 82 VAL A O 1
ATOM 664 N N . VAL A 1 83 ? 14.034 -24.176 20.242 1.00 92.19 83 VAL A N 1
ATOM 665 C CA . VAL A 1 83 ? 14.699 -23.612 19.056 1.00 92.19 83 VAL A CA 1
ATOM 666 C C . VAL A 1 83 ? 14.514 -22.094 18.997 1.00 92.19 83 VAL A C 1
ATOM 668 O O . VAL A 1 83 ? 15.453 -21.388 18.653 1.00 92.19 83 VAL A O 1
ATOM 671 N N . GLY A 1 84 ? 13.355 -21.569 19.404 1.00 90.62 84 GLY A N 1
ATOM 672 C CA . GLY A 1 84 ? 13.119 -20.128 19.507 1.00 90.62 84 GLY A CA 1
ATOM 673 C C . GLY A 1 84 ? 14.057 -19.445 20.505 1.00 90.62 84 GLY A C 1
ATOM 674 O O . GLY A 1 84 ? 14.630 -18.406 20.192 1.00 90.62 84 GLY A O 1
ATOM 675 N N . ALA A 1 85 ? 14.289 -20.053 21.673 1.00 95.12 85 ALA A N 1
ATOM 676 C CA . ALA A 1 85 ? 15.266 -19.548 22.641 1.00 95.12 85 ALA A CA 1
ATOM 677 C C . ALA A 1 85 ? 16.698 -19.550 22.076 1.00 95.12 85 ALA A C 1
ATOM 679 O O . ALA A 1 85 ? 17.452 -18.609 22.314 1.00 95.12 85 ALA A O 1
ATOM 680 N N . VAL A 1 86 ? 17.053 -20.575 21.294 1.00 96.06 86 VAL A N 1
ATOM 681 C CA . VAL A 1 86 ? 18.341 -20.650 20.590 1.00 96.06 86 VAL A CA 1
ATOM 682 C C . VAL A 1 86 ? 18.466 -19.557 19.531 1.00 96.06 86 VAL A C 1
ATOM 684 O O . VAL A 1 86 ? 19.491 -18.890 19.488 1.00 96.06 86 VAL A O 1
ATOM 687 N N . ALA A 1 87 ? 17.430 -19.329 18.722 1.00 93.06 87 ALA A N 1
ATOM 688 C CA . ALA A 1 87 ? 17.436 -18.288 17.696 1.00 93.06 87 ALA A CA 1
ATOM 689 C C . ALA A 1 87 ? 17.607 -16.888 18.307 1.00 93.06 87 ALA A C 1
ATOM 691 O O . ALA A 1 87 ? 18.409 -16.101 17.817 1.00 93.06 87 ALA A O 1
ATOM 692 N N . ILE A 1 88 ? 16.914 -16.598 19.415 1.00 95.00 88 ILE A N 1
ATOM 693 C CA . ILE A 1 88 ? 17.076 -15.330 20.143 1.00 95.00 88 ILE A CA 1
ATOM 694 C C . ILE A 1 88 ? 18.506 -15.193 20.675 1.00 95.00 88 ILE A C 1
ATOM 696 O O . ILE A 1 88 ? 19.115 -14.141 20.511 1.00 95.00 88 ILE A O 1
ATOM 700 N N . ALA A 1 89 ? 19.055 -16.243 21.293 1.00 94.25 89 ALA A N 1
ATOM 701 C CA . ALA A 1 89 ? 20.421 -16.212 21.807 1.00 94.25 89 ALA A CA 1
ATOM 702 C C . ALA A 1 89 ? 21.461 -16.027 20.691 1.00 94.25 89 ALA A C 1
ATOM 704 O O . ALA A 1 89 ? 22.405 -15.270 20.884 1.00 94.25 89 ALA A O 1
ATOM 705 N N . ALA A 1 90 ? 21.264 -16.661 19.531 1.00 92.19 90 ALA A N 1
ATOM 706 C CA . ALA A 1 90 ? 22.132 -16.502 18.369 1.00 92.19 90 ALA A CA 1
ATOM 707 C C . ALA A 1 90 ? 22.101 -15.056 17.849 1.00 92.19 90 ALA A C 1
ATOM 709 O O . ALA A 1 90 ? 23.148 -14.446 17.703 1.00 92.19 90 ALA A O 1
ATOM 710 N N . VAL A 1 91 ? 20.914 -14.455 17.688 1.00 92.19 91 VAL A N 1
ATOM 711 C CA . VAL A 1 91 ? 20.790 -13.039 17.286 1.00 92.19 91 VAL A CA 1
ATOM 712 C C . VAL A 1 91 ? 21.459 -12.100 18.292 1.00 92.19 91 VAL A C 1
ATOM 714 O O . VAL A 1 91 ? 22.120 -11.146 17.892 1.00 92.19 91 VAL A O 1
ATOM 717 N N . LEU A 1 92 ? 21.303 -12.353 19.595 1.00 93.06 92 LEU A N 1
ATOM 718 C CA . LEU A 1 92 ? 21.947 -11.542 20.632 1.00 93.06 92 LEU A CA 1
ATOM 719 C C . LEU A 1 92 ? 23.473 -11.691 20.635 1.00 93.06 92 LEU A C 1
ATOM 721 O O . LEU A 1 92 ? 24.156 -10.718 20.941 1.00 93.06 92 LEU A O 1
ATOM 725 N N . TRP A 1 93 ? 23.993 -12.873 20.301 1.00 93.12 93 TRP A N 1
ATOM 726 C CA . TRP A 1 93 ? 25.428 -13.109 20.160 1.00 93.12 93 TRP A CA 1
ATOM 727 C C . TRP A 1 93 ? 25.987 -12.319 18.968 1.00 93.12 93 TRP A C 1
ATOM 729 O O . TRP A 1 93 ? 26.884 -11.506 19.165 1.00 93.12 93 TRP A O 1
ATOM 739 N N . GLU A 1 94 ? 25.394 -12.436 17.779 1.00 92.06 94 GLU A N 1
ATOM 740 C CA . GLU A 1 94 ? 25.824 -11.668 16.593 1.00 92.06 94 GLU A CA 1
ATOM 741 C C . GLU A 1 94 ? 25.740 -10.156 16.814 1.00 92.06 94 GLU A C 1
ATOM 743 O O . GLU A 1 94 ? 26.582 -9.379 16.370 1.00 92.06 94 GLU A O 1
ATOM 748 N N . PHE A 1 95 ? 24.697 -9.706 17.515 1.00 90.06 95 PHE A N 1
ATOM 749 C CA . PHE A 1 95 ? 24.549 -8.294 17.837 1.00 90.06 95 PHE A CA 1
ATOM 750 C C . PHE A 1 95 ? 25.618 -7.823 18.829 1.00 90.06 95 PHE A C 1
ATOM 752 O O . PHE A 1 95 ? 26.084 -6.690 18.733 1.00 90.06 95 PHE A O 1
ATOM 759 N N . TYR A 1 96 ? 26.029 -8.683 19.765 1.00 89.75 96 TYR A N 1
ATOM 760 C CA . TYR A 1 96 ? 27.163 -8.414 20.646 1.00 89.75 96 TYR A CA 1
ATOM 761 C C . TYR A 1 96 ? 28.472 -8.285 19.856 1.00 89.75 96 TYR A C 1
ATOM 763 O O . TYR A 1 96 ? 29.207 -7.333 20.104 1.00 89.75 96 TYR A O 1
ATOM 771 N N . GLU A 1 97 ? 28.732 -9.161 18.887 1.00 87.44 97 GLU A N 1
ATOM 772 C CA . GLU A 1 97 ? 29.924 -9.090 18.025 1.00 87.44 97 GLU A CA 1
ATOM 773 C C . GLU A 1 97 ? 29.928 -7.827 17.166 1.00 87.44 97 GLU A C 1
ATOM 775 O O . GLU A 1 97 ? 30.905 -7.080 17.164 1.00 87.44 97 GLU A O 1
ATOM 780 N N . PHE A 1 98 ? 28.787 -7.493 16.554 1.00 87.19 98 PHE A N 1
ATOM 781 C CA . PHE A 1 98 ? 28.611 -6.237 15.824 1.00 87.19 98 PHE A CA 1
ATOM 782 C C . PHE A 1 98 ? 28.913 -5.009 16.696 1.00 87.19 98 PHE A C 1
ATOM 784 O O . PHE A 1 98 ? 29.641 -4.102 16.285 1.00 87.19 98 PHE A O 1
ATOM 791 N N . LEU A 1 99 ? 28.358 -4.958 17.913 1.00 85.31 99 LEU A N 1
ATOM 792 C CA . LEU A 1 99 ? 28.629 -3.865 18.850 1.00 85.31 99 LEU A CA 1
ATOM 793 C C . LEU A 1 99 ? 30.095 -3.856 19.292 1.00 85.31 99 LEU A C 1
ATOM 795 O O . LEU A 1 99 ? 30.674 -2.781 19.452 1.00 85.31 99 LEU A O 1
ATOM 799 N N . SER A 1 100 ? 30.691 -5.031 19.486 1.00 79.69 100 SER A N 1
ATOM 800 C CA . SER A 1 100 ? 32.090 -5.170 19.866 1.00 79.69 100 SER A CA 1
ATOM 801 C C . SER A 1 100 ? 33.010 -4.588 18.792 1.00 79.69 100 SER A C 1
ATOM 803 O O . SER A 1 100 ? 33.865 -3.751 19.091 1.00 79.69 100 SER A O 1
ATOM 805 N N . ASP A 1 101 ? 32.770 -4.936 17.529 1.00 82.31 101 ASP A N 1
ATOM 806 C CA . ASP A 1 101 ? 33.544 -4.441 16.393 1.00 82.31 101 ASP A CA 1
ATOM 807 C C . ASP A 1 101 ? 33.350 -2.932 16.208 1.00 82.31 101 ASP A C 1
ATOM 809 O O . ASP A 1 101 ? 34.312 -2.192 15.995 1.00 82.31 101 ASP A O 1
ATOM 813 N N . HIS A 1 102 ? 32.116 -2.445 16.373 1.00 82.06 102 HIS A N 1
ATOM 814 C CA . HIS A 1 102 ? 31.794 -1.031 16.206 1.00 82.06 102 HIS A CA 1
ATOM 815 C C . HIS A 1 102 ? 32.389 -0.129 17.298 1.00 82.06 102 HIS A C 1
ATOM 817 O O . HIS A 1 102 ? 32.864 0.966 16.996 1.00 82.06 102 HIS A O 1
ATOM 823 N N . PHE A 1 103 ? 32.352 -0.556 18.565 1.00 76.38 103 PHE A N 1
ATOM 824 C CA . PHE A 1 103 ? 32.739 0.291 19.702 1.00 76.38 103 PHE A CA 1
ATOM 825 C C . PHE A 1 103 ? 34.143 0.017 20.241 1.00 76.38 103 PHE A C 1
ATOM 827 O O . PHE A 1 103 ? 34.773 0.931 20.774 1.00 76.38 103 PHE A O 1
ATOM 834 N N . PHE A 1 104 ? 34.633 -1.215 20.121 1.00 76.00 104 PHE A N 1
ATOM 835 C CA . PHE A 1 104 ? 35.911 -1.643 20.695 1.00 76.00 104 PHE A CA 1
ATOM 836 C C . PHE A 1 104 ? 36.936 -2.054 19.632 1.00 76.00 104 PHE A C 1
ATOM 838 O O . PHE A 1 104 ? 38.060 -2.407 19.987 1.00 76.00 104 PHE A O 1
ATOM 845 N N . GLY A 1 105 ? 36.582 -1.964 18.343 1.00 71.75 105 GLY A N 1
ATOM 846 C CA . GLY A 1 105 ? 37.494 -2.235 17.231 1.00 71.75 105 GLY A CA 1
ATOM 847 C C . GLY A 1 105 ? 37.934 -3.696 17.153 1.00 71.75 105 GLY A C 1
ATOM 848 O O . GLY A 1 105 ? 39.035 -3.976 16.676 1.00 71.75 105 GLY A O 1
ATOM 849 N N . THR A 1 106 ? 37.114 -4.619 17.664 1.00 76.50 106 THR A N 1
ATOM 850 C CA . THR A 1 106 ? 37.345 -6.055 17.490 1.00 76.50 106 THR A CA 1
ATOM 851 C C . THR A 1 106 ? 37.118 -6.469 16.029 1.00 76.50 106 THR A C 1
ATOM 853 O O . THR A 1 106 ? 36.657 -5.679 15.207 1.00 76.50 106 THR A O 1
ATOM 856 N N . LEU A 1 107 ? 37.506 -7.700 15.689 1.00 75.06 107 LEU A N 1
ATOM 857 C CA . LEU A 1 107 ? 37.297 -8.307 14.368 1.00 75.06 107 LEU A CA 1
ATOM 858 C C . LEU A 1 107 ? 36.479 -9.599 14.501 1.00 75.06 107 LEU A C 1
ATOM 860 O O . LEU A 1 107 ? 36.801 -10.614 13.887 1.00 75.06 107 LEU A O 1
ATOM 864 N N . THR A 1 108 ? 35.483 -9.576 15.384 1.00 74.12 108 THR A N 1
ATOM 865 C CA . THR A 1 108 ? 34.640 -10.738 15.692 1.00 74.12 108 THR A CA 1
ATOM 866 C C . THR A 1 108 ? 33.623 -11.025 14.592 1.00 74.12 108 THR A C 1
ATOM 868 O O . THR A 1 108 ? 33.279 -12.178 14.401 1.00 74.12 108 THR A O 1
ATOM 871 N N . GLN A 1 109 ? 33.240 -10.020 13.797 1.00 78.69 109 GLN A N 1
ATOM 872 C CA . GLN A 1 109 ? 32.303 -10.129 12.682 1.00 78.69 109 GLN A CA 1
ATOM 873 C C . GLN A 1 109 ? 32.988 -9.780 11.340 1.00 78.69 109 GLN A C 1
ATOM 875 O O . GLN A 1 109 ? 32.808 -8.690 10.783 1.00 78.69 109 GLN A O 1
ATOM 880 N N . PRO A 1 110 ? 33.774 -10.698 10.749 1.00 72.31 110 PRO A N 1
ATOM 881 C CA . PRO A 1 110 ? 34.557 -10.430 9.543 1.00 72.31 110 PRO A CA 1
ATOM 882 C C . PRO A 1 110 ? 33.707 -10.168 8.292 1.00 72.31 110 PRO A C 1
ATOM 884 O O . PRO A 1 110 ? 34.160 -9.487 7.369 1.00 72.31 110 PRO A O 1
ATOM 887 N N . SER A 1 111 ? 32.489 -10.719 8.201 1.00 79.19 111 SER A N 1
ATOM 888 C CA . SER A 1 111 ? 31.600 -10.472 7.061 1.00 79.19 111 SER A CA 1
ATOM 889 C C . SER A 1 111 ? 30.130 -10.764 7.364 1.00 79.19 111 SER A C 1
ATOM 891 O O . SER A 1 111 ? 29.801 -11.545 8.247 1.00 79.19 111 SER A O 1
ATOM 893 N N . LYS A 1 112 ? 29.224 -10.230 6.533 1.00 79.50 112 LYS A N 1
ATOM 894 C CA . LYS A 1 112 ? 27.789 -10.570 6.596 1.00 79.50 112 LYS A CA 1
ATOM 895 C C . LYS A 1 112 ? 27.514 -12.058 6.339 1.00 79.50 112 LYS A C 1
ATOM 897 O O . LYS A 1 112 ? 26.528 -12.589 6.835 1.00 79.50 112 LYS A O 1
ATOM 902 N N . ALA A 1 113 ? 28.346 -12.713 5.526 1.00 77.38 113 ALA A N 1
ATOM 903 C CA . ALA A 1 113 ? 28.207 -14.139 5.238 1.00 77.38 113 ALA A CA 1
ATOM 904 C C . ALA A 1 113 ? 28.570 -15.000 6.456 1.00 77.38 113 ALA A C 1
ATOM 906 O O . ALA A 1 113 ? 27.975 -16.059 6.641 1.00 77.38 113 ALA A O 1
ATOM 907 N N . ASP A 1 114 ? 29.500 -14.515 7.281 1.00 81.69 114 ASP A N 1
ATOM 908 C CA . ASP A 1 114 ? 29.892 -15.132 8.546 1.00 81.69 114 ASP A CA 1
ATOM 909 C C . ASP A 1 114 ? 28.701 -15.160 9.501 1.00 81.69 114 ASP A C 1
ATOM 911 O O . ASP A 1 114 ? 28.141 -16.220 9.742 1.00 81.69 114 ASP A O 1
ATOM 915 N N . THR A 1 115 ? 28.130 -13.992 9.794 1.00 86.50 115 THR A N 1
ATOM 916 C CA . THR A 1 115 ? 26.919 -13.872 10.619 1.00 86.50 115 THR A CA 1
ATOM 917 C C . THR A 1 115 ? 25.764 -14.758 10.171 1.00 86.50 115 THR A C 1
ATOM 919 O O . THR A 1 115 ? 25.076 -15.368 10.986 1.00 86.50 115 THR A O 1
ATOM 922 N N . MET A 1 116 ? 25.519 -14.879 8.863 1.00 88.12 116 MET A N 1
ATOM 923 C CA . MET A 1 116 ? 24.463 -15.776 8.381 1.00 88.12 116 MET A CA 1
ATOM 924 C C . MET A 1 116 ? 24.789 -17.255 8.634 1.00 88.12 116 MET A C 1
ATOM 926 O O . MET A 1 116 ? 23.887 -18.036 8.953 1.00 88.12 116 MET A O 1
ATOM 930 N N . LYS A 1 117 ? 26.058 -17.646 8.494 1.00 87.69 117 LYS A N 1
ATOM 931 C CA . LYS A 1 117 ? 26.556 -18.994 8.786 1.00 87.69 117 LYS A CA 1
ATOM 932 C C . LYS A 1 117 ? 26.506 -19.279 10.291 1.00 87.69 117 LYS A C 1
ATOM 934 O O . LYS A 1 117 ? 26.066 -20.364 10.668 1.00 87.69 117 LYS A O 1
ATOM 939 N N . ASP A 1 118 ? 26.855 -18.329 11.140 1.00 90.50 118 ASP A N 1
ATOM 940 C CA . ASP A 1 118 ? 26.929 -18.527 12.588 1.00 90.50 118 ASP A CA 1
ATOM 941 C C . ASP A 1 118 ? 25.535 -18.523 13.244 1.00 90.50 118 ASP A C 1
ATOM 943 O O . ASP A 1 118 ? 25.221 -19.411 14.053 1.00 90.50 118 ASP A O 1
ATOM 947 N N . LEU A 1 119 ? 24.601 -17.697 12.747 1.00 91.56 119 LEU A N 1
ATOM 948 C CA . LEU A 1 119 ? 23.162 -17.835 13.026 1.00 91.56 119 LEU A CA 1
ATOM 949 C C . LEU A 1 119 ? 22.625 -19.211 12.614 1.00 91.56 119 LEU A C 1
ATOM 951 O O . LEU A 1 119 ? 21.891 -19.858 13.374 1.00 91.56 119 LEU A O 1
ATOM 955 N N . PHE A 1 120 ? 22.977 -19.675 11.411 1.00 92.44 120 PHE A N 1
ATOM 956 C CA . PHE A 1 120 ? 22.566 -20.989 10.924 1.00 92.44 120 PHE A CA 1
ATOM 957 C C . PHE A 1 120 ? 23.101 -22.112 11.819 1.00 92.44 120 PHE A C 1
ATOM 959 O O . PHE A 1 120 ? 22.341 -23.009 12.191 1.00 92.44 120 PHE A O 1
ATOM 966 N N . MET A 1 121 ? 24.371 -22.046 12.221 1.00 92.75 121 MET A N 1
ATOM 967 C CA . MET A 1 121 ? 25.002 -23.050 13.079 1.00 92.75 121 MET A CA 1
ATOM 968 C C . MET A 1 121 ? 24.410 -23.064 14.489 1.00 92.75 121 MET A C 1
ATOM 970 O O . MET A 1 121 ? 24.123 -24.144 15.015 1.00 92.75 121 MET A O 1
ATOM 974 N N . GLY A 1 122 ? 24.110 -21.896 15.063 1.00 92.19 122 GLY A N 1
ATOM 975 C CA . GLY A 1 122 ? 23.365 -21.792 16.317 1.00 92.19 122 GLY A CA 1
ATOM 976 C C . GLY A 1 122 ? 22.011 -22.502 16.239 1.00 92.19 122 GLY A C 1
ATOM 977 O O . GLY A 1 122 ? 21.712 -23.392 17.043 1.00 92.19 122 GLY A O 1
ATOM 978 N N . MET A 1 123 ? 21.205 -22.190 15.220 1.00 93.31 123 MET A N 1
ATOM 979 C CA . MET A 1 123 ? 19.910 -22.850 15.014 1.00 93.31 123 MET A CA 1
ATOM 980 C C . MET A 1 123 ? 20.043 -24.355 14.747 1.00 93.31 123 MET A C 1
ATOM 982 O O . MET A 1 123 ? 19.246 -25.141 15.270 1.00 93.31 123 MET A O 1
ATOM 986 N N . LEU A 1 124 ? 21.056 -24.775 13.983 1.00 90.88 124 LEU A N 1
ATOM 987 C CA . LEU A 1 124 ? 21.355 -26.181 13.719 1.00 90.88 124 LEU A CA 1
ATOM 988 C C . LEU A 1 124 ? 21.618 -26.943 15.021 1.00 90.88 124 LEU A C 1
ATOM 990 O O . LEU A 1 124 ? 21.058 -28.022 15.220 1.00 90.88 124 LEU A O 1
ATOM 994 N N . GLY A 1 125 ? 22.384 -26.362 15.946 1.00 91.25 125 GLY A N 1
ATOM 995 C CA . GLY A 1 125 ? 22.621 -26.936 17.272 1.00 91.25 125 GLY A CA 1
ATOM 996 C C . GLY A 1 125 ? 21.319 -27.141 18.052 1.00 91.25 125 GLY A C 1
ATOM 997 O O . GLY A 1 125 ? 21.079 -28.216 18.609 1.00 91.25 125 GLY A O 1
ATOM 998 N N . GLY A 1 126 ? 20.419 -26.153 18.017 1.00 91.44 126 GLY A N 1
ATOM 999 C CA . GLY A 1 126 ? 19.094 -26.253 18.636 1.00 91.44 126 GLY A CA 1
ATOM 1000 C C . GLY A 1 126 ? 18.203 -27.342 18.027 1.00 91.44 126 GLY A C 1
ATOM 1001 O O . GLY A 1 126 ? 17.538 -28.090 18.754 1.00 91.44 126 GLY A O 1
ATOM 1002 N N . LEU A 1 127 ? 18.218 -27.478 16.700 1.00 89.44 127 LEU A N 1
ATOM 1003 C CA . LEU A 1 127 ? 17.479 -28.519 15.981 1.00 89.44 127 LEU A CA 1
ATOM 1004 C C . LEU A 1 127 ? 18.025 -29.919 16.286 1.00 89.44 127 LEU A C 1
ATOM 1006 O O . LEU A 1 127 ? 17.242 -30.824 16.586 1.00 89.44 127 LEU A O 1
ATOM 1010 N N . LEU A 1 128 ? 19.352 -30.086 16.279 1.00 88.62 128 LEU A N 1
ATOM 1011 C CA . LEU A 1 128 ? 20.019 -31.340 16.640 1.00 88.62 128 LEU A CA 1
ATOM 1012 C C . LEU A 1 128 ? 19.689 -31.756 18.076 1.00 88.62 128 LEU A C 1
ATOM 1014 O O . LEU A 1 128 ? 19.387 -32.924 18.320 1.00 88.62 128 LEU A O 1
ATOM 1018 N N . PHE A 1 129 ? 19.659 -30.808 19.019 1.00 88.88 129 PHE A N 1
ATOM 1019 C CA . PHE A 1 129 ? 19.233 -31.082 20.392 1.00 88.88 129 PHE A CA 1
ATOM 1020 C C . PHE A 1 129 ? 17.798 -31.625 20.449 1.00 88.88 129 PHE A C 1
ATOM 1022 O O . PHE A 1 129 ? 17.521 -32.600 21.155 1.00 88.88 129 PHE A O 1
ATOM 1029 N N . CYS A 1 130 ? 16.882 -31.019 19.687 1.00 86.56 130 CYS A N 1
ATOM 1030 C CA . CYS A 1 130 ? 15.466 -31.385 19.675 1.00 86.56 130 CYS A CA 1
ATOM 1031 C C . CYS A 1 130 ? 15.188 -32.757 19.044 1.00 86.56 130 CYS A C 1
ATOM 1033 O O . CYS A 1 130 ? 14.125 -33.327 19.302 1.00 86.56 130 CYS A O 1
ATOM 1035 N N . LEU A 1 131 ? 16.135 -33.350 18.304 1.00 81.50 131 LEU A N 1
ATOM 1036 C CA . LEU A 1 131 ? 16.026 -34.748 17.862 1.00 81.50 131 LEU A CA 1
ATOM 1037 C C . LEU A 1 131 ? 15.850 -35.708 19.050 1.00 81.50 131 LEU A C 1
ATOM 1039 O O . LEU A 1 131 ? 15.146 -36.710 18.927 1.00 81.50 131 LEU A O 1
ATOM 1043 N N . ASN A 1 132 ? 16.379 -35.362 20.230 1.00 74.31 132 ASN A N 1
ATOM 1044 C CA . ASN A 1 132 ? 16.194 -36.142 21.457 1.00 74.31 132 ASN A CA 1
ATOM 1045 C C . ASN A 1 132 ? 14.743 -36.156 21.973 1.00 74.31 132 ASN A C 1
ATOM 1047 O O . ASN A 1 132 ? 14.388 -37.021 22.771 1.00 74.31 132 ASN A O 1
ATOM 1051 N N . PHE A 1 133 ? 13.883 -35.229 21.536 1.00 73.62 133 PHE A N 1
ATOM 1052 C CA . PHE A 1 133 ? 12.459 -35.229 21.898 1.00 73.62 133 PHE A CA 1
ATOM 1053 C C . PHE A 1 133 ? 11.670 -36.294 21.128 1.00 73.62 133 PHE A C 1
ATOM 1055 O O . PHE A 1 133 ? 10.615 -36.741 21.578 1.00 73.62 133 PHE A O 1
ATOM 1062 N N . ILE A 1 134 ? 12.189 -36.722 19.976 1.00 62.53 134 ILE A N 1
ATOM 1063 C CA . ILE A 1 134 ? 11.579 -37.691 19.070 1.00 62.53 134 ILE A CA 1
ATOM 1064 C C . ILE A 1 134 ? 12.293 -39.031 19.290 1.00 62.53 134 ILE A C 1
ATOM 1066 O O . ILE A 1 134 ? 13.112 -39.455 18.482 1.00 62.53 134 ILE A O 1
ATOM 1070 N N . GLY A 1 135 ? 12.042 -39.700 20.418 1.00 52.44 135 GLY A N 1
ATOM 1071 C CA . GLY A 1 135 ? 12.713 -40.968 20.736 1.00 52.44 135 GLY A CA 1
ATOM 1072 C C . GLY A 1 135 ? 12.669 -41.971 19.571 1.00 52.44 135 GLY A C 1
ATOM 1073 O O . GLY A 1 135 ? 11.585 -42.254 19.071 1.00 52.44 135 GLY A O 1
ATOM 1074 N N . GLN A 1 136 ? 13.843 -42.458 19.135 1.00 47.59 136 GLN A N 1
ATOM 1075 C CA . GLN A 1 136 ? 14.160 -43.571 18.204 1.00 47.59 136 GLN A CA 1
ATOM 1076 C C . GLN A 1 136 ? 13.194 -43.930 17.041 1.00 47.59 136 GLN A C 1
ATOM 1078 O O . GLN A 1 136 ? 13.327 -44.990 16.426 1.00 47.59 136 GLN A O 1
ATOM 1083 N N . LYS A 1 137 ? 12.242 -43.085 16.642 1.00 44.94 137 LYS A N 1
ATOM 1084 C CA . LYS A 1 137 ? 11.374 -43.358 15.492 1.00 44.94 137 LYS A CA 1
ATOM 1085 C C . LYS A 1 137 ? 12.003 -42.766 14.236 1.00 44.94 137 LYS A C 1
ATOM 1087 O O . LYS A 1 137 ? 11.775 -41.612 13.891 1.00 44.94 137 LYS A O 1
ATOM 1092 N N . LYS A 1 138 ? 12.748 -43.626 13.526 1.00 48.44 138 LYS A N 1
ATOM 1093 C CA . LYS A 1 138 ? 13.481 -43.422 12.253 1.00 48.44 138 LYS A CA 1
ATOM 1094 C C . LYS A 1 138 ? 12.728 -42.678 11.126 1.00 48.44 138 LYS A C 1
ATOM 1096 O O . LYS A 1 138 ? 13.335 -42.343 10.118 1.00 48.44 138 LYS A O 1
ATOM 1101 N N . LYS A 1 139 ? 11.427 -42.404 11.268 1.00 45.16 139 LYS A N 1
ATOM 1102 C CA . LYS A 1 139 ? 10.555 -41.884 10.202 1.00 45.16 139 LYS A CA 1
ATOM 1103 C C . LYS A 1 139 ? 10.742 -40.387 9.902 1.00 45.16 139 LYS A C 1
ATOM 1105 O O . LYS A 1 139 ? 10.434 -39.971 8.795 1.00 45.16 139 LYS A O 1
ATOM 1110 N N . TYR A 1 140 ? 11.266 -39.598 10.845 1.00 50.00 140 TYR A N 1
ATOM 1111 C CA . TYR A 1 140 ? 11.439 -38.141 10.675 1.00 50.00 140 TYR A CA 1
ATOM 1112 C C . TYR A 1 140 ? 12.891 -37.698 10.442 1.00 50.00 140 TYR A C 1
ATOM 1114 O O . TYR A 1 140 ? 13.121 -36.586 9.978 1.00 50.00 140 TYR A O 1
ATOM 1122 N N . ALA A 1 141 ? 13.868 -38.580 10.686 1.00 50.28 141 ALA A N 1
ATOM 1123 C CA . ALA A 1 141 ? 15.285 -38.292 10.456 1.00 50.28 141 ALA A CA 1
ATOM 1124 C C . ALA A 1 141 ? 15.594 -38.033 8.968 1.00 50.28 141 ALA A C 1
ATOM 1126 O O . ALA A 1 141 ? 16.379 -37.148 8.651 1.00 50.28 141 ALA A O 1
ATOM 1127 N N . GLY A 1 142 ? 14.919 -38.743 8.054 1.00 47.62 142 GLY A N 1
ATOM 1128 C CA . GLY A 1 142 ? 15.113 -38.571 6.610 1.00 47.62 142 GLY A CA 1
ATOM 1129 C C . GLY A 1 142 ? 14.672 -37.204 6.081 1.00 47.62 142 GLY A C 1
ATOM 1130 O O . GLY A 1 142 ? 15.338 -36.655 5.216 1.00 47.62 142 GLY A O 1
ATOM 1131 N N . ILE A 1 143 ? 13.602 -36.620 6.634 1.00 53.06 143 ILE A N 1
ATOM 1132 C CA . ILE A 1 143 ? 13.078 -35.311 6.200 1.00 53.06 143 ILE A CA 1
ATOM 1133 C C . ILE A 1 143 ? 14.016 -34.182 6.647 1.00 53.06 143 ILE A C 1
ATOM 1135 O O . ILE A 1 143 ? 14.268 -33.250 5.892 1.00 53.06 143 ILE A O 1
ATOM 1139 N N . ILE A 1 144 ? 14.580 -34.293 7.852 1.00 52.44 144 ILE A N 1
ATOM 1140 C CA . ILE A 1 144 ? 15.510 -33.298 8.402 1.00 52.44 144 ILE A CA 1
ATOM 1141 C C . ILE A 1 144 ? 16.868 -33.375 7.691 1.00 52.44 144 ILE A C 1
ATOM 1143 O O . ILE A 1 144 ? 17.423 -32.340 7.347 1.00 52.44 144 ILE A O 1
ATOM 1147 N N . ILE A 1 145 ? 17.368 -34.577 7.382 1.00 53.69 145 ILE A N 1
ATOM 1148 C CA . ILE A 1 145 ? 18.587 -34.745 6.572 1.00 53.69 145 ILE A CA 1
ATOM 1149 C C . ILE A 1 145 ? 18.385 -34.177 5.157 1.00 53.69 145 ILE A C 1
ATOM 1151 O O . ILE A 1 145 ? 19.278 -33.509 4.647 1.00 53.69 145 ILE A O 1
ATOM 1155 N N . LEU A 1 146 ? 17.204 -34.356 4.550 1.00 48.47 146 LEU A N 1
ATOM 1156 C CA . LEU A 1 146 ? 16.889 -33.768 3.242 1.00 48.47 146 LEU A CA 1
ATOM 1157 C C . LEU A 1 146 ? 16.898 -32.229 3.277 1.00 48.47 146 LEU A C 1
ATOM 1159 O O . LEU A 1 146 ? 17.423 -31.599 2.365 1.00 48.47 146 LEU A O 1
ATOM 1163 N N . LEU A 1 147 ? 16.352 -31.628 4.342 1.00 48.41 147 LEU A N 1
ATOM 1164 C CA . LEU A 1 147 ? 16.342 -30.174 4.541 1.00 48.41 147 LEU A CA 1
ATOM 1165 C C . LEU A 1 147 ? 17.746 -29.612 4.818 1.00 48.41 147 LEU A C 1
ATOM 1167 O O . LEU A 1 147 ? 18.069 -28.523 4.353 1.00 48.41 147 LEU A O 1
ATOM 1171 N N . LEU A 1 148 ? 18.599 -30.368 5.516 1.00 50.94 148 LEU A N 1
ATOM 1172 C CA . LEU A 1 148 ? 19.993 -29.993 5.775 1.00 50.94 148 LEU A CA 1
ATOM 1173 C C . LEU A 1 148 ? 20.871 -30.089 4.519 1.00 50.94 148 LEU A C 1
ATOM 1175 O O . LEU A 1 148 ? 21.691 -29.206 4.285 1.00 50.94 148 LEU A O 1
ATOM 1179 N N . ILE A 1 149 ? 20.665 -31.107 3.676 1.00 51.62 149 ILE A N 1
ATOM 1180 C CA . ILE A 1 149 ? 21.358 -31.237 2.382 1.00 51.62 149 ILE A CA 1
ATOM 1181 C C . ILE A 1 149 ? 20.888 -30.148 1.402 1.00 51.62 149 ILE A C 1
ATOM 1183 O O . ILE A 1 149 ? 21.708 -29.562 0.695 1.00 51.62 149 ILE A O 1
ATOM 1187 N N . ALA A 1 150 ? 19.591 -29.817 1.399 1.00 45.81 150 ALA A N 1
ATOM 1188 C CA . ALA A 1 150 ? 19.052 -28.729 0.583 1.00 45.81 150 ALA A CA 1
ATOM 1189 C C . ALA A 1 150 ? 19.608 -27.350 0.995 1.00 45.81 150 ALA A C 1
ATOM 1191 O O . ALA A 1 150 ? 19.878 -26.525 0.127 1.00 45.81 150 ALA A O 1
ATOM 1192 N N . GLY A 1 151 ? 19.836 -27.118 2.294 1.00 39.72 151 GLY A N 1
ATOM 1193 C CA . GLY A 1 151 ? 20.464 -25.892 2.804 1.00 39.72 151 GLY A CA 1
ATOM 1194 C C . GLY A 1 151 ? 21.970 -25.794 2.530 1.00 39.72 151 GLY A C 1
ATOM 1195 O O . GLY A 1 151 ? 22.468 -24.709 2.249 1.00 39.72 151 GLY A O 1
ATOM 1196 N N . ALA A 1 152 ? 22.694 -26.920 2.537 1.00 41.34 152 ALA A N 1
ATOM 1197 C CA . ALA A 1 152 ? 24.140 -26.961 2.281 1.00 41.34 152 ALA A CA 1
ATOM 1198 C C . ALA A 1 152 ? 24.529 -26.786 0.796 1.00 41.34 152 ALA A C 1
ATOM 1200 O O . ALA A 1 152 ? 25.709 -26.675 0.481 1.00 41.34 152 ALA A O 1
ATOM 1201 N N . SER A 1 153 ? 23.553 -26.759 -0.118 1.00 33.66 153 SER A N 1
ATOM 1202 C CA . SER A 1 153 ? 23.785 -26.676 -1.570 1.00 33.66 153 SER A CA 1
ATOM 1203 C C . SER A 1 153 ? 23.836 -25.239 -2.114 1.00 33.66 153 SER A C 1
ATOM 1205 O O . SER A 1 153 ? 23.959 -25.046 -3.322 1.00 33.66 153 SER A O 1
ATOM 1207 N N . VAL A 1 154 ? 23.737 -24.218 -1.255 1.00 35.34 154 VAL A N 1
ATOM 1208 C CA . VAL A 1 154 ? 23.825 -22.805 -1.656 1.00 35.34 154 VAL A CA 1
ATOM 1209 C C . VAL A 1 154 ? 25.238 -22.287 -1.385 1.00 35.34 154 VAL A C 1
ATOM 1211 O O . VAL A 1 154 ? 25.486 -21.563 -0.427 1.00 35.34 154 VAL A O 1
ATOM 1214 N N . THR A 1 155 ? 26.193 -22.670 -2.230 1.00 34.16 155 THR A N 1
ATOM 1215 C CA . THR A 1 155 ? 27.490 -21.986 -2.320 1.00 34.16 155 THR A CA 1
ATOM 1216 C C . THR A 1 155 ? 27.402 -20.931 -3.415 1.00 34.16 155 THR A C 1
ATOM 1218 O O . THR A 1 155 ? 27.333 -21.264 -4.597 1.00 34.16 155 THR A O 1
ATOM 1221 N N . TYR A 1 156 ? 27.368 -19.658 -3.021 1.00 35.06 156 TYR A N 1
ATOM 1222 C CA . TYR A 1 156 ? 27.441 -18.525 -3.939 1.00 35.06 156 TYR A CA 1
ATOM 1223 C C . TYR A 1 156 ? 28.902 -18.071 -4.043 1.00 35.06 156 TYR A C 1
ATOM 1225 O O . TYR A 1 156 ? 29.456 -17.534 -3.085 1.00 35.06 156 TYR A O 1
ATOM 1233 N N . GLU A 1 157 ? 29.538 -18.289 -5.194 1.00 31.47 157 GLU A N 1
ATOM 1234 C CA . GLU A 1 157 ? 30.813 -17.646 -5.524 1.00 31.47 157 GLU A CA 1
ATOM 1235 C C . GLU A 1 157 ? 30.540 -16.197 -5.944 1.00 31.47 157 GLU A C 1
ATOM 1237 O O . GLU A 1 157 ? 30.134 -15.913 -7.072 1.00 31.47 157 GLU A O 1
ATOM 1242 N N . ALA A 1 158 ? 30.760 -15.255 -5.029 1.00 29.94 158 ALA A N 1
ATOM 1243 C CA . ALA A 1 158 ? 30.818 -13.844 -5.376 1.00 29.94 158 ALA A CA 1
ATOM 1244 C C . ALA A 1 158 ? 32.172 -13.549 -6.045 1.00 29.94 158 ALA A C 1
ATOM 1246 O O . ALA A 1 158 ? 33.196 -13.430 -5.373 1.00 29.94 158 ALA A O 1
ATOM 1247 N N . LYS A 1 159 ? 32.187 -13.420 -7.377 1.00 28.03 159 LYS A N 1
ATOM 1248 C CA . LYS A 1 159 ? 33.299 -12.769 -8.082 1.00 28.03 159 LYS A CA 1
ATOM 1249 C C . LYS A 1 159 ? 33.274 -11.276 -7.757 1.00 28.03 159 LYS A C 1
ATOM 1251 O O . LYS A 1 159 ? 32.299 -10.595 -8.066 1.00 28.03 159 LYS A O 1
ATOM 1256 N N . ALA A 1 160 ? 34.350 -10.781 -7.152 1.00 28.34 160 ALA A N 1
ATOM 1257 C CA . ALA A 1 160 ? 34.619 -9.355 -7.052 1.00 28.34 160 ALA A CA 1
ATOM 1258 C C . ALA A 1 160 ? 34.754 -8.779 -8.472 1.00 28.34 160 ALA A C 1
ATOM 1260 O O . ALA A 1 160 ? 35.611 -9.214 -9.240 1.00 28.34 160 ALA A O 1
ATOM 1261 N N . VAL A 1 161 ? 33.871 -7.849 -8.829 1.00 29.19 161 VAL A N 1
ATOM 1262 C CA . VAL A 1 161 ? 34.045 -6.989 -10.001 1.00 29.19 161 VAL A CA 1
ATOM 1263 C C . VAL A 1 161 ? 34.745 -5.736 -9.503 1.00 29.19 161 VAL A C 1
ATOM 1265 O O . VAL A 1 161 ? 34.226 -5.037 -8.634 1.00 29.19 161 VAL A O 1
ATOM 1268 N N . ASP A 1 162 ? 35.947 -5.522 -10.021 1.00 30.22 162 ASP A N 1
ATOM 1269 C CA . ASP A 1 162 ? 36.782 -4.360 -9.756 1.00 30.22 162 ASP A CA 1
ATOM 1270 C C . ASP A 1 162 ? 36.103 -3.124 -10.362 1.00 30.22 162 ASP A C 1
ATOM 1272 O O . ASP A 1 162 ? 35.832 -3.078 -11.563 1.00 30.22 162 ASP A O 1
ATOM 1276 N N . SER A 1 163 ? 35.734 -2.160 -9.521 1.00 33.12 163 SER A N 1
ATOM 1277 C CA . SER A 1 163 ? 35.032 -0.945 -9.934 1.00 33.12 163 SER A CA 1
ATOM 1278 C C . SER A 1 163 ? 35.977 0.251 -9.862 1.00 33.12 163 SER A C 1
ATOM 1280 O O . SER A 1 163 ? 35.840 1.109 -8.991 1.00 33.12 163 SER A O 1
ATOM 1282 N N . GLU A 1 164 ? 36.924 0.312 -10.792 1.00 34.00 164 GLU A N 1
ATOM 1283 C CA . GLU A 1 164 ? 37.602 1.551 -11.172 1.00 34.00 164 GLU A CA 1
ATOM 1284 C C . GLU A 1 164 ? 37.139 1.952 -12.575 1.00 34.00 164 GLU A C 1
ATOM 1286 O O . GLU A 1 164 ? 37.767 1.630 -13.579 1.00 34.00 164 GLU A O 1
ATOM 1291 N N . LEU A 1 165 ? 36.022 2.678 -12.657 1.00 32.66 165 LEU A N 1
ATOM 1292 C CA . LEU A 1 165 ? 35.698 3.470 -13.842 1.00 32.66 165 LEU A CA 1
ATOM 1293 C C . LEU A 1 165 ? 35.400 4.904 -13.405 1.00 32.66 165 LEU A C 1
ATOM 1295 O O . LEU A 1 165 ? 34.541 5.172 -12.566 1.00 32.66 165 LEU A O 1
ATOM 1299 N N . ARG A 1 166 ? 36.239 5.799 -13.930 1.00 35.56 166 ARG A N 1
ATOM 1300 C CA . ARG A 1 166 ? 36.396 7.207 -13.567 1.00 35.56 166 ARG A CA 1
ATOM 1301 C C . ARG A 1 166 ? 35.160 8.027 -13.934 1.00 35.56 166 ARG A C 1
ATOM 1303 O O . ARG A 1 166 ? 34.573 7.862 -14.995 1.00 35.56 166 ARG A O 1
ATOM 1310 N N . TYR A 1 167 ? 34.847 8.964 -13.050 1.00 33.66 167 TYR A N 1
ATOM 1311 C CA . TYR A 1 167 ? 33.636 9.784 -12.983 1.00 33.66 167 TYR A CA 1
ATOM 1312 C C . TYR A 1 167 ? 33.600 10.969 -13.985 1.00 33.66 167 TYR A C 1
ATOM 1314 O O . TYR A 1 167 ? 32.669 11.765 -13.956 1.00 33.66 167 TYR A O 1
ATOM 1322 N N . ASP A 1 168 ? 34.571 11.086 -14.902 1.00 31.28 168 ASP A N 1
ATOM 1323 C CA . ASP A 1 168 ? 34.873 12.360 -15.586 1.00 31.28 168 ASP A CA 1
ATOM 1324 C C . ASP A 1 168 ? 34.574 12.407 -17.103 1.00 31.28 168 ASP A C 1
ATOM 1326 O O . ASP A 1 168 ? 35.014 13.336 -17.775 1.00 31.28 168 ASP A O 1
ATOM 1330 N N . GLN A 1 169 ? 33.845 11.445 -17.688 1.00 34.34 169 GLN A N 1
ATOM 1331 C CA . GLN A 1 169 ? 33.586 11.428 -19.149 1.00 34.34 169 GLN A CA 1
ATOM 1332 C C . GLN A 1 169 ? 32.115 11.552 -19.579 1.00 34.34 169 GLN A C 1
ATOM 1334 O O . GLN A 1 169 ? 31.820 11.476 -20.767 1.00 34.34 169 GLN A O 1
ATOM 1339 N N . ILE A 1 170 ? 31.188 11.825 -18.656 1.00 33.06 170 ILE A N 1
ATOM 1340 C CA . ILE A 1 170 ? 29.749 11.955 -18.958 1.00 33.06 170 ILE A CA 1
ATOM 1341 C C . ILE A 1 170 ? 29.280 13.407 -18.764 1.00 33.06 170 ILE A C 1
ATOM 1343 O O . ILE A 1 170 ? 28.262 13.637 -18.139 1.00 33.06 170 ILE A O 1
ATOM 1347 N N . TYR A 1 171 ? 30.028 14.417 -19.222 1.00 32.41 171 TYR A N 1
ATOM 1348 C CA . TYR A 1 171 ? 29.547 15.818 -19.217 1.00 32.41 171 TYR A CA 1
ATOM 1349 C C . TYR A 1 171 ? 30.154 16.690 -20.334 1.00 32.41 171 TYR A C 1
ATOM 1351 O O . TYR A 1 171 ? 30.405 17.872 -20.136 1.00 32.41 171 TYR A O 1
ATOM 1359 N N . SER A 1 172 ? 30.368 16.141 -21.536 1.00 28.77 172 SER A N 1
ATOM 1360 C CA . SER A 1 172 ? 30.809 16.940 -22.699 1.00 28.77 172 SER A CA 1
ATOM 1361 C C . SER A 1 172 ? 29.916 16.831 -23.941 1.00 28.77 172 SER A C 1
ATOM 1363 O O . SER A 1 172 ? 30.355 17.186 -25.027 1.00 28.77 172 SER A O 1
ATOM 1365 N N . PHE A 1 173 ? 28.672 16.357 -23.811 1.00 32.59 173 PHE A N 1
ATOM 1366 C CA . PHE A 1 173 ? 27.734 16.223 -24.942 1.00 32.59 173 PHE A CA 1
ATOM 1367 C C . PHE A 1 173 ? 26.474 17.098 -24.826 1.00 32.59 173 PHE A C 1
ATOM 1369 O O . PHE A 1 173 ? 25.498 16.861 -25.530 1.00 32.59 173 PHE A O 1
ATOM 1376 N N . VAL A 1 174 ? 26.478 18.113 -23.954 1.00 33.16 174 VAL A N 1
ATOM 1377 C CA . VAL A 1 174 ? 25.303 18.984 -23.734 1.00 33.16 174 VAL A CA 1
ATOM 1378 C C . VAL A 1 174 ? 25.434 20.370 -24.390 1.00 33.16 174 VAL A C 1
ATOM 1380 O O . VAL A 1 174 ? 24.431 21.065 -24.512 1.00 33.16 174 VAL A O 1
ATOM 1383 N N . ASP A 1 175 ? 26.599 20.758 -24.921 1.00 32.50 175 ASP A N 1
ATOM 1384 C CA . ASP A 1 175 ? 26.798 22.147 -25.382 1.00 32.50 175 ASP A CA 1
ATOM 1385 C C . ASP A 1 175 ? 26.474 22.437 -26.864 1.00 32.50 175 ASP A C 1
ATOM 1387 O O . ASP A 1 175 ? 26.304 23.604 -27.209 1.00 32.50 175 ASP A O 1
ATOM 1391 N N . ASP A 1 176 ? 26.267 21.437 -27.733 1.00 33.53 176 ASP A N 1
ATOM 1392 C CA . ASP A 1 176 ? 26.069 21.682 -29.184 1.00 33.53 176 ASP A CA 1
ATOM 1393 C C . ASP A 1 176 ? 24.624 21.520 -29.705 1.00 33.53 176 ASP A C 1
ATOM 1395 O O . ASP A 1 176 ? 24.366 21.694 -30.896 1.00 33.53 176 ASP A O 1
ATOM 1399 N N . ALA A 1 177 ? 23.638 21.249 -28.843 1.00 34.72 177 ALA A N 1
ATOM 1400 C CA . ALA A 1 177 ? 22.234 21.078 -29.257 1.00 34.72 177 ALA A CA 1
ATOM 1401 C C . ALA A 1 177 ? 21.346 22.320 -29.020 1.00 34.72 177 ALA A C 1
ATOM 1403 O O . ALA A 1 177 ? 20.124 22.205 -28.939 1.00 34.72 177 ALA A O 1
ATOM 1404 N N . SER A 1 178 ? 21.935 23.516 -28.899 1.00 34.16 178 SER A N 1
ATOM 1405 C CA . SER A 1 178 ? 21.221 24.760 -28.551 1.00 34.16 178 SER A CA 1
ATOM 1406 C C . SER A 1 178 ? 20.974 25.718 -29.728 1.00 34.16 178 SER A C 1
ATOM 1408 O O . SER A 1 178 ? 20.912 26.932 -29.544 1.00 34.16 178 SER A O 1
ATOM 1410 N N . ALA A 1 179 ? 20.786 25.201 -30.946 1.00 35.72 179 ALA A N 1
ATOM 1411 C CA . ALA A 1 179 ? 20.395 26.033 -32.087 1.00 35.72 179 ALA A CA 1
ATOM 1412 C C . ALA A 1 179 ? 19.587 25.260 -33.142 1.00 35.72 179 ALA A C 1
ATOM 1414 O O . ALA A 1 179 ? 20.051 25.014 -34.252 1.00 35.72 179 ALA A O 1
ATOM 1415 N N . ALA A 1 180 ? 18.347 24.904 -32.814 1.00 32.94 180 ALA A N 1
ATOM 1416 C CA . ALA A 1 180 ? 17.331 24.638 -33.827 1.00 32.94 180 ALA A CA 1
ATOM 1417 C C . ALA A 1 180 ? 16.037 25.338 -33.405 1.00 32.94 180 ALA A C 1
ATOM 1419 O O . ALA A 1 180 ? 15.395 24.958 -32.428 1.00 32.94 180 ALA A O 1
ATOM 1420 N N . GLU A 1 181 ? 15.701 26.411 -34.119 1.00 35.41 181 GLU A N 1
ATOM 1421 C CA . GLU A 1 181 ? 14.446 27.141 -33.969 1.00 35.41 181 GLU A CA 1
ATOM 1422 C C . GLU A 1 181 ? 13.260 26.174 -34.086 1.00 35.41 181 GLU A C 1
ATOM 1424 O O . GLU A 1 181 ? 13.086 25.487 -35.097 1.00 35.41 181 GLU A O 1
ATOM 1429 N N . SER A 1 182 ? 12.431 26.125 -33.041 1.00 31.41 182 SER A N 1
ATOM 1430 C CA . SER A 1 182 ? 11.195 25.351 -33.025 1.00 31.41 182 SER A CA 1
ATOM 1431 C C . SER A 1 182 ? 10.188 25.979 -33.992 1.00 31.41 182 SER A C 1
ATOM 1433 O O . SER A 1 182 ? 9.447 26.905 -33.648 1.00 31.41 182 SER A O 1
ATOM 1435 N N . THR A 1 183 ? 10.155 25.473 -35.220 1.00 34.72 183 THR A N 1
ATOM 1436 C CA . THR A 1 183 ? 8.973 25.605 -36.076 1.00 34.72 183 THR A CA 1
ATOM 1437 C C . THR A 1 183 ? 7.812 24.853 -35.409 1.00 34.72 183 THR A C 1
ATOM 1439 O O . THR A 1 183 ? 8.038 23.850 -34.738 1.00 34.72 183 THR A O 1
ATOM 1442 N N . GLY A 1 184 ? 6.600 25.422 -35.479 1.00 38.28 184 GLY A N 1
ATOM 1443 C CA . GLY A 1 184 ? 5.421 25.049 -34.676 1.00 38.28 184 GLY A CA 1
ATOM 1444 C C . GLY A 1 184 ? 5.006 23.567 -34.720 1.00 38.28 184 GLY A C 1
ATOM 1445 O O . GLY A 1 184 ? 5.607 22.781 -35.445 1.00 38.28 184 GLY A O 1
ATOM 1446 N N . PRO A 1 185 ? 3.968 23.166 -33.956 1.00 38.91 185 PRO A N 1
ATOM 1447 C CA . PRO A 1 185 ? 3.676 21.761 -33.686 1.00 38.91 185 PRO A CA 1
ATOM 1448 C C . PRO A 1 185 ? 3.422 21.004 -34.992 1.00 38.91 185 PRO A C 1
ATOM 1450 O O . PRO A 1 185 ? 2.379 21.161 -35.632 1.00 38.91 185 PRO A O 1
ATOM 1453 N N . ALA A 1 186 ? 4.399 20.190 -35.396 1.00 42.06 186 ALA A N 1
ATOM 1454 C CA . ALA A 1 186 ? 4.190 19.166 -36.399 1.00 42.06 186 ALA A CA 1
ATOM 1455 C C . ALA A 1 186 ? 3.087 18.250 -35.863 1.00 42.06 186 ALA A C 1
ATOM 1457 O O . ALA A 1 186 ? 3.142 17.827 -34.711 1.00 42.06 186 ALA A O 1
ATOM 1458 N N . ALA A 1 187 ? 2.061 17.988 -36.671 1.00 40.06 187 ALA A N 1
ATOM 1459 C CA . ALA A 1 187 ? 1.042 17.014 -36.317 1.00 40.06 187 ALA A CA 1
ATOM 1460 C C . ALA A 1 187 ? 1.744 15.687 -35.986 1.00 40.06 187 ALA A C 1
ATOM 1462 O O . ALA A 1 187 ? 2.364 15.095 -36.870 1.00 40.06 187 ALA A O 1
ATOM 1463 N N . GLU A 1 188 ? 1.694 15.258 -34.723 1.00 50.25 188 GLU A N 1
ATOM 1464 C CA . GLU A 1 188 ? 2.221 13.963 -34.302 1.00 50.25 188 GLU A CA 1
ATOM 1465 C C . GLU A 1 188 ? 1.502 12.884 -35.111 1.00 50.25 188 GLU A C 1
ATOM 1467 O O . GLU A 1 188 ? 0.313 12.622 -34.922 1.00 50.25 188 GLU A O 1
ATOM 1472 N N . ILE A 1 189 ? 2.202 12.288 -36.074 1.00 55.66 189 ILE A N 1
ATOM 1473 C CA . ILE A 1 189 ? 1.702 11.098 -36.747 1.00 55.66 189 ILE A CA 1
ATOM 1474 C C . ILE A 1 189 ? 1.855 9.968 -35.721 1.00 55.66 189 ILE A C 1
ATOM 1476 O O . ILE A 1 189 ? 2.985 9.677 -35.327 1.00 55.66 189 ILE A O 1
ATOM 1480 N N . PRO A 1 190 ? 0.759 9.354 -35.247 1.00 66.06 190 PRO A N 1
ATOM 1481 C CA . PRO A 1 190 ? 0.829 8.415 -34.138 1.00 66.06 190 PRO A CA 1
ATOM 1482 C C . PRO A 1 190 ? 1.618 7.165 -34.532 1.00 66.06 190 PRO A C 1
ATOM 1484 O O . PRO A 1 190 ? 1.427 6.616 -35.621 1.00 66.06 190 PRO A O 1
ATOM 1487 N N . GLU A 1 191 ? 2.477 6.691 -33.629 1.00 76.75 191 GLU A N 1
ATOM 1488 C CA . GLU A 1 191 ? 3.112 5.380 -33.761 1.00 76.75 191 GLU A CA 1
ATOM 1489 C C . GLU A 1 191 ? 2.047 4.280 -33.858 1.00 76.75 191 GLU A C 1
ATOM 1491 O O . GLU A 1 191 ? 1.045 4.282 -33.134 1.00 76.75 191 GLU A O 1
ATOM 1496 N N . VAL A 1 192 ? 2.270 3.307 -34.745 1.00 86.19 192 VAL A N 1
ATOM 1497 C CA . VAL A 1 192 ? 1.372 2.156 -34.879 1.00 86.19 192 VAL A CA 1
ATOM 1498 C C . VAL A 1 192 ? 1.954 0.965 -34.127 1.00 86.19 192 VAL A C 1
ATOM 1500 O O . VAL A 1 192 ? 3.085 0.546 -34.376 1.00 86.19 192 VAL A O 1
ATOM 1503 N N . TYR A 1 193 ? 1.157 0.383 -33.230 1.00 91.00 193 TYR A N 1
ATOM 1504 C CA . TYR A 1 193 ? 1.569 -0.739 -32.388 1.00 91.00 193 TYR A CA 1
ATOM 1505 C C . TYR A 1 193 ? 1.009 -2.077 -32.876 1.00 91.00 193 TYR A C 1
ATOM 1507 O O . TYR A 1 193 ? -0.192 -2.222 -33.130 1.00 91.00 193 TYR A O 1
ATOM 1515 N N . TYR A 1 194 ? 1.863 -3.100 -32.903 1.00 93.38 194 TYR A N 1
ATOM 1516 C CA . TYR A 1 194 ? 1.482 -4.468 -33.245 1.00 93.38 194 TYR A CA 1
ATOM 1517 C C . TYR A 1 194 ? 1.937 -5.471 -32.187 1.00 93.38 194 TYR A C 1
ATOM 1519 O O . TYR A 1 194 ? 2.887 -5.260 -31.440 1.00 93.38 194 TYR A O 1
ATOM 1527 N N . ARG A 1 195 ? 1.260 -6.616 -32.151 1.00 95.44 195 ARG A N 1
ATOM 1528 C CA . ARG A 1 195 ? 1.721 -7.834 -31.492 1.00 95.44 195 ARG A CA 1
ATOM 1529 C C . ARG A 1 195 ? 2.425 -8.677 -32.540 1.00 95.44 195 ARG A C 1
ATOM 1531 O O . ARG A 1 195 ? 1.849 -8.943 -33.597 1.00 95.44 195 ARG A O 1
ATOM 1538 N N . ALA A 1 196 ? 3.623 -9.142 -32.227 1.00 96.12 196 ALA A N 1
ATOM 1539 C CA . ALA A 1 196 ? 4.390 -10.007 -33.106 1.00 96.12 196 ALA A CA 1
ATOM 1540 C C . ALA A 1 196 ? 4.883 -11.245 -32.361 1.00 96.12 196 ALA A C 1
ATOM 1542 O O . ALA A 1 196 ? 5.232 -11.176 -31.184 1.00 96.12 196 ALA A O 1
ATOM 1543 N N . LYS A 1 197 ? 4.881 -12.393 -33.033 1.00 96.62 197 LYS A N 1
ATOM 1544 C CA . LYS A 1 197 ? 5.377 -13.659 -32.495 1.00 96.62 197 LYS A CA 1
ATOM 1545 C C . LYS A 1 197 ? 6.788 -13.906 -33.001 1.00 96.62 197 LYS A C 1
ATOM 1547 O O . LYS A 1 197 ? 7.011 -13.902 -34.207 1.00 96.62 197 LYS A O 1
ATOM 1552 N N . VAL A 1 198 ? 7.721 -14.178 -32.095 1.00 96.81 198 VAL A N 1
ATOM 1553 C CA . VAL A 1 198 ? 9.102 -14.531 -32.440 1.00 96.81 198 VAL A CA 1
ATOM 1554 C C . VAL A 1 198 ? 9.108 -15.908 -33.105 1.00 96.81 198 VAL A C 1
ATOM 1556 O O . VAL A 1 198 ? 8.845 -16.926 -32.458 1.00 96.81 198 VAL A O 1
ATOM 1559 N N . LEU A 1 199 ? 9.399 -15.959 -34.403 1.00 96.38 199 LEU A N 1
ATOM 1560 C CA . LEU A 1 199 ? 9.469 -17.205 -35.165 1.00 96.38 199 LEU A CA 1
ATOM 1561 C C . LEU A 1 199 ? 10.841 -17.858 -35.039 1.00 96.38 199 LEU A C 1
ATOM 1563 O O . LEU A 1 199 ? 10.933 -19.074 -34.827 1.00 96.38 199 LEU A O 1
ATOM 1567 N N . LYS A 1 200 ? 11.904 -17.059 -35.171 1.00 95.50 200 LYS A N 1
ATOM 1568 C CA . LYS A 1 200 ? 13.293 -17.517 -35.085 1.00 95.50 200 LYS A CA 1
ATOM 1569 C C . LYS A 1 200 ? 14.188 -16.446 -34.478 1.00 95.50 200 LYS A C 1
ATOM 1571 O O . LYS A 1 200 ? 14.002 -15.257 -34.717 1.00 95.50 200 LYS A O 1
ATOM 1576 N N . ILE A 1 201 ? 15.193 -16.910 -33.744 1.00 96.19 201 ILE A N 1
ATOM 1577 C CA . ILE A 1 201 ? 16.362 -16.118 -33.367 1.00 96.19 201 ILE A CA 1
ATOM 1578 C C . ILE A 1 201 ? 17.425 -16.472 -34.404 1.00 96.19 201 ILE A C 1
ATOM 1580 O O . ILE A 1 201 ? 17.836 -17.629 -34.484 1.00 96.19 201 ILE A O 1
ATOM 1584 N N . LEU A 1 202 ? 17.761 -15.517 -35.264 1.00 94.75 202 LEU A N 1
ATOM 1585 C CA . LEU A 1 202 ? 18.710 -15.704 -36.363 1.00 94.75 202 LEU A CA 1
ATOM 1586 C C . LEU A 1 202 ? 20.149 -15.605 -35.861 1.00 94.75 202 LEU A C 1
ATOM 1588 O O . LEU A 1 202 ? 21.014 -16.356 -36.297 1.00 94.75 202 LEU A O 1
ATOM 1592 N N . GLU A 1 203 ? 20.381 -14.681 -34.936 1.00 93.25 203 GLU A N 1
ATOM 1593 C CA . GLU A 1 203 ? 21.684 -14.384 -34.357 1.00 93.25 203 GLU A CA 1
ATOM 1594 C C . GLU A 1 203 ? 21.456 -13.837 -32.950 1.00 93.25 203 GLU A C 1
ATOM 1596 O O . GLU A 1 203 ? 20.509 -13.082 -32.730 1.00 93.25 203 GLU A O 1
ATOM 1601 N N . GLU A 1 204 ? 22.298 -14.207 -31.994 1.00 92.12 204 GLU A N 1
ATOM 1602 C CA . GLU A 1 204 ? 22.334 -13.572 -30.682 1.00 92.12 204 GLU A CA 1
ATOM 1603 C C . GLU A 1 204 ? 23.748 -13.590 -30.119 1.00 92.12 204 GLU A C 1
ATOM 1605 O O . GLU A 1 204 ? 24.537 -14.489 -30.412 1.00 92.12 204 GLU A O 1
ATOM 1610 N N . GLY A 1 205 ? 24.072 -12.604 -29.293 1.00 88.62 205 GLY A N 1
ATOM 1611 C CA . GLY A 1 205 ? 25.379 -12.528 -28.666 1.00 88.62 205 GLY A CA 1
ATOM 1612 C C . GLY A 1 205 ? 25.584 -11.210 -27.946 1.00 88.62 205 GLY A C 1
ATOM 1613 O O . GLY A 1 205 ? 24.627 -10.513 -27.616 1.00 88.62 205 GLY A O 1
ATOM 1614 N N . LYS A 1 206 ? 26.855 -10.869 -27.738 1.00 88.44 206 LYS A N 1
ATOM 1615 C CA . LYS A 1 206 ? 27.268 -9.578 -27.199 1.00 88.44 206 LYS A CA 1
ATOM 1616 C C . LYS A 1 206 ? 28.049 -8.804 -28.251 1.00 88.44 206 LYS A C 1
ATOM 1618 O O . LYS A 1 206 ? 28.923 -9.381 -28.896 1.00 88.44 206 LYS A O 1
ATOM 1623 N N . LYS A 1 207 ? 27.735 -7.524 -28.424 1.00 83.00 207 LYS A N 1
ATOM 1624 C CA . LYS A 1 207 ? 28.528 -6.565 -29.197 1.00 83.00 207 LYS A CA 1
ATOM 1625 C C . LYS A 1 207 ? 29.214 -5.631 -28.216 1.00 83.00 207 LYS A C 1
ATOM 1627 O O . LYS A 1 207 ? 28.580 -5.142 -27.289 1.00 83.00 207 LYS A O 1
ATOM 1632 N N . ASP A 1 208 ? 30.506 -5.424 -28.404 1.00 79.12 208 ASP A N 1
ATOM 1633 C CA . ASP A 1 208 ? 31.220 -4.387 -27.674 1.00 79.12 208 ASP A CA 1
ATOM 1634 C C . ASP A 1 208 ? 30.893 -3.043 -28.331 1.00 79.12 208 ASP A C 1
ATOM 1636 O O . ASP A 1 208 ? 31.166 -2.851 -29.519 1.00 79.12 208 ASP A O 1
ATOM 1640 N N . ILE A 1 209 ? 30.225 -2.169 -27.584 1.00 74.50 209 ILE A N 1
ATOM 1641 C CA . ILE A 1 209 ? 29.913 -0.804 -28.003 1.00 74.50 209 ILE A CA 1
ATOM 1642 C C . ILE A 1 209 ? 30.498 0.103 -26.924 1.00 74.50 209 ILE A C 1
ATOM 1644 O O . ILE A 1 209 ? 30.084 0.038 -25.765 1.00 74.50 209 ILE A O 1
ATOM 1648 N N . ASP A 1 210 ? 31.502 0.893 -27.306 1.00 71.38 210 ASP A N 1
ATOM 1649 C CA . ASP A 1 210 ? 32.238 1.817 -26.435 1.00 71.38 210 ASP A CA 1
ATOM 1650 C C . ASP A 1 210 ? 32.792 1.179 -25.140 1.00 71.38 210 ASP A C 1
ATOM 1652 O O . ASP A 1 210 ? 32.736 1.762 -24.058 1.00 71.38 210 ASP A O 1
ATOM 1656 N N . GLY A 1 211 ? 33.335 -0.043 -25.230 1.00 71.44 211 GLY A N 1
ATOM 1657 C CA . GLY A 1 211 ? 33.963 -0.749 -24.105 1.00 71.44 211 GLY A CA 1
ATOM 1658 C C . GLY A 1 211 ? 32.974 -1.443 -23.165 1.00 71.44 211 GLY A C 1
ATOM 1659 O O . GLY A 1 211 ? 33.373 -1.977 -22.128 1.00 71.44 211 GLY A O 1
ATOM 1660 N N . THR A 1 212 ? 31.683 -1.445 -23.510 1.00 73.19 212 THR A N 1
ATOM 1661 C CA . THR A 1 212 ? 30.631 -2.144 -22.770 1.00 73.19 212 THR A CA 1
ATOM 1662 C C . THR A 1 212 ? 30.054 -3.264 -23.629 1.00 73.19 212 THR A C 1
ATOM 1664 O O . THR A 1 212 ? 29.545 -3.035 -24.724 1.00 73.19 212 THR A O 1
ATOM 1667 N N . ALA A 1 213 ? 30.082 -4.495 -23.114 1.00 80.50 213 ALA A N 1
ATOM 1668 C CA . ALA A 1 213 ? 29.476 -5.640 -23.786 1.00 80.50 213 ALA A CA 1
ATOM 1669 C C . ALA A 1 213 ? 27.940 -5.570 -23.703 1.00 80.50 213 ALA A C 1
ATOM 1671 O O . ALA A 1 213 ? 27.355 -5.851 -22.655 1.00 80.50 213 ALA A O 1
ATOM 1672 N N . GLN A 1 214 ? 27.293 -5.226 -24.814 1.00 82.44 214 GLN A N 1
ATOM 1673 C CA . GLN A 1 214 ? 25.843 -5.098 -24.939 1.00 82.44 214 GLN A CA 1
ATOM 1674 C C . GLN A 1 214 ? 25.233 -6.345 -25.576 1.00 82.44 214 GLN A C 1
ATOM 1676 O O . GLN A 1 214 ? 25.757 -6.871 -26.555 1.00 82.44 214 GLN A O 1
ATOM 1681 N N . GLU A 1 215 ? 24.127 -6.837 -25.023 1.00 89.56 215 GLU A N 1
ATOM 1682 C CA . GLU A 1 215 ? 23.402 -7.976 -25.594 1.00 89.56 215 GLU A CA 1
ATOM 1683 C C . GLU A 1 215 ? 22.702 -7.554 -26.895 1.00 89.56 215 GLU A C 1
ATOM 1685 O O . GLU A 1 215 ? 22.219 -6.431 -27.006 1.00 89.56 215 GLU A O 1
ATOM 1690 N N . TYR A 1 216 ? 22.598 -8.457 -27.869 1.00 92.44 216 TYR A N 1
ATOM 1691 C CA . TYR A 1 216 ? 21.771 -8.249 -29.061 1.00 92.44 216 TYR A CA 1
ATOM 1692 C C . TYR A 1 216 ? 21.147 -9.562 -29.551 1.00 92.44 216 TYR A C 1
ATOM 1694 O O . TYR A 1 216 ? 21.640 -10.659 -29.263 1.00 92.44 216 TYR A O 1
ATOM 1702 N N . GLN A 1 217 ? 20.057 -9.446 -30.312 1.00 93.50 217 GLN A N 1
ATOM 1703 C CA . GLN A 1 217 ? 19.367 -10.528 -31.005 1.00 93.50 217 GLN A CA 1
ATOM 1704 C C . GLN A 1 217 ? 18.815 -10.045 -32.354 1.00 93.50 217 GLN A C 1
ATOM 1706 O O . GLN A 1 217 ? 18.008 -9.120 -32.410 1.00 93.50 217 GLN A O 1
ATOM 1711 N N . LYS A 1 218 ? 19.159 -10.736 -33.443 1.00 93.75 218 LYS A N 1
ATOM 1712 C CA . LYS A 1 218 ? 18.469 -10.589 -34.731 1.00 93.75 218 LYS A CA 1
ATOM 1713 C C . LYS A 1 218 ? 17.333 -11.589 -34.809 1.00 93.75 218 LYS A C 1
ATOM 1715 O O . LYS A 1 218 ? 17.536 -12.796 -34.657 1.00 93.75 218 LYS A O 1
ATOM 1720 N N . LEU A 1 219 ? 16.132 -11.089 -35.042 1.00 95.44 219 LEU A N 1
ATOM 1721 C CA . LEU A 1 219 ? 14.896 -11.835 -34.859 1.00 95.44 219 LEU A CA 1
ATOM 1722 C C . LEU A 1 219 ? 14.074 -11.826 -36.144 1.00 95.44 219 LEU A C 1
ATOM 1724 O O . LEU A 1 219 ? 13.919 -10.784 -36.773 1.00 95.44 219 LEU A O 1
ATOM 1728 N N . GLU A 1 220 ? 13.508 -12.978 -36.493 1.00 96.31 220 GLU A N 1
ATOM 1729 C CA . GLU A 1 220 ? 12.403 -13.087 -37.448 1.00 96.31 220 GLU A CA 1
ATOM 1730 C C . GLU A 1 220 ? 11.099 -13.154 -36.644 1.00 96.31 220 GLU A C 1
ATOM 1732 O O . GLU A 1 220 ? 10.932 -14.050 -35.804 1.00 96.31 220 GLU A O 1
ATOM 1737 N N . LEU A 1 221 ? 10.176 -12.224 -36.889 1.00 96.81 221 LEU A N 1
ATOM 1738 C CA . LEU A 1 221 ? 8.878 -12.164 -36.222 1.00 96.81 221 LEU A CA 1
ATOM 1739 C C . LEU A 1 221 ? 7.732 -12.160 -37.233 1.00 96.81 221 LEU A C 1
ATOM 1741 O O . LEU A 1 221 ? 7.880 -11.681 -38.351 1.00 96.81 221 LEU A O 1
ATOM 1745 N N . GLU A 1 222 ? 6.568 -12.642 -36.809 1.00 96.75 222 GLU A N 1
ATOM 1746 C CA . GLU A 1 222 ? 5.315 -12.562 -37.565 1.00 96.75 222 GLU A CA 1
ATOM 1747 C C . GLU A 1 222 ? 4.328 -11.660 -36.830 1.00 96.75 222 GLU A C 1
ATOM 1749 O O . GLU A 1 222 ? 4.035 -11.889 -35.654 1.00 96.75 222 GLU A O 1
ATOM 1754 N N . ILE A 1 223 ? 3.778 -10.658 -37.510 1.00 95.69 223 ILE A N 1
ATOM 1755 C CA . ILE A 1 223 ? 2.720 -9.813 -36.950 1.00 95.69 223 ILE A CA 1
ATOM 1756 C C . ILE A 1 223 ? 1.430 -10.634 -36.819 1.00 95.69 223 ILE A C 1
ATOM 1758 O O . ILE A 1 223 ? 0.936 -11.197 -37.791 1.00 95.69 223 ILE A O 1
ATOM 1762 N N . VAL A 1 224 ? 0.834 -10.687 -35.624 1.00 95.38 224 VAL A N 1
ATOM 1763 C CA . VAL A 1 224 ? -0.328 -11.556 -35.341 1.00 95.38 224 VAL A CA 1
ATOM 1764 C C . VAL A 1 224 ? -1.666 -10.812 -35.248 1.00 95.38 224 VAL A C 1
ATOM 1766 O O . VAL A 1 224 ? -2.717 -11.444 -35.091 1.00 95.38 224 VAL A O 1
ATOM 1769 N N . ASN A 1 225 ? -1.674 -9.481 -35.350 1.00 91.81 225 ASN A N 1
ATOM 1770 C CA . ASN A 1 225 ? -2.880 -8.647 -35.298 1.00 91.81 225 ASN A CA 1
ATOM 1771 C C . ASN A 1 225 ? -2.798 -7.425 -36.224 1.00 91.81 225 ASN A C 1
ATOM 1773 O O . ASN A 1 225 ? -1.739 -7.084 -36.730 1.00 91.81 225 ASN A O 1
ATOM 1777 N N . GLY A 1 226 ? -3.927 -6.728 -36.364 1.00 89.38 226 GLY A N 1
ATOM 1778 C CA . GLY A 1 226 ? -4.003 -5.486 -37.129 1.00 89.38 226 GLY A CA 1
ATOM 1779 C C . GLY A 1 226 ? -3.973 -5.703 -38.647 1.00 89.38 226 GLY A C 1
ATOM 1780 O O . GLY A 1 226 ? -4.051 -6.845 -39.107 1.00 89.38 226 GLY A O 1
ATOM 1781 N N . PRO A 1 227 ? -3.890 -4.608 -39.421 1.00 86.62 227 PRO A N 1
ATOM 1782 C CA . PRO A 1 227 ? -3.893 -4.648 -40.885 1.00 86.62 227 PRO A CA 1
ATOM 1783 C C . PRO A 1 227 ? -2.718 -5.429 -41.489 1.00 86.62 227 PRO A C 1
ATOM 1785 O O . PRO A 1 227 ? -2.863 -6.025 -42.548 1.00 86.62 227 PRO A O 1
ATOM 1788 N N . GLU A 1 228 ? -1.577 -5.469 -40.798 1.00 89.19 228 GLU A N 1
ATOM 1789 C CA . GLU A 1 228 ? -0.347 -6.130 -41.258 1.00 89.19 228 GLU A CA 1
ATOM 1790 C C . GLU A 1 228 ? -0.206 -7.583 -40.764 1.00 89.19 228 GLU A C 1
ATOM 1792 O O . GLU A 1 228 ? 0.885 -8.154 -40.762 1.00 89.19 228 GLU A O 1
ATOM 1797 N N . LYS A 1 229 ? -1.305 -8.207 -40.323 1.00 92.94 229 LYS A N 1
ATOM 1798 C CA . LYS A 1 229 ? -1.294 -9.587 -39.823 1.00 92.94 229 LYS A CA 1
ATOM 1799 C C . LYS A 1 229 ? -0.757 -10.570 -40.874 1.00 92.94 229 LYS A C 1
ATOM 1801 O O . LYS A 1 229 ? -1.216 -10.590 -42.011 1.00 92.94 229 LYS A O 1
ATOM 1806 N N . GLY A 1 230 ? 0.157 -11.439 -40.450 1.00 92.62 230 GLY A N 1
ATOM 1807 C CA . GLY A 1 230 ? 0.843 -12.427 -41.283 1.00 92.62 230 GLY A CA 1
ATOM 1808 C C . GLY A 1 230 ? 2.109 -11.894 -41.958 1.00 92.62 230 GLY A C 1
ATOM 1809 O O . GLY A 1 230 ? 2.814 -12.663 -42.604 1.00 92.62 230 GLY A O 1
ATOM 1810 N N . LYS A 1 231 ? 2.433 -10.600 -41.816 1.00 93.94 231 LYS A N 1
ATOM 1811 C CA . LYS A 1 231 ? 3.690 -10.036 -42.322 1.00 93.94 231 LYS A CA 1
ATOM 1812 C C . LYS A 1 231 ? 4.866 -10.555 -41.496 1.00 93.94 231 LYS A C 1
ATOM 1814 O O . LYS A 1 231 ? 4.859 -10.454 -40.267 1.00 93.94 231 LYS A O 1
ATOM 1819 N N . HIS A 1 232 ? 5.877 -11.078 -42.185 1.00 95.12 232 HIS A N 1
ATOM 1820 C CA . HIS A 1 232 ? 7.164 -11.424 -41.591 1.00 95.12 232 HIS A CA 1
ATOM 1821 C C . HIS A 1 232 ? 8.061 -10.190 -41.581 1.00 95.12 232 HIS A C 1
ATOM 1823 O O . HIS A 1 232 ? 8.200 -9.510 -42.599 1.00 95.12 232 HIS A O 1
ATOM 1829 N N . ILE A 1 233 ? 8.671 -9.916 -40.436 1.00 93.56 233 ILE A N 1
ATOM 1830 C CA . ILE A 1 233 ? 9.572 -8.786 -40.233 1.00 93.56 233 ILE A CA 1
ATOM 1831 C C . ILE A 1 233 ? 10.869 -9.259 -39.586 1.00 93.56 233 ILE A C 1
ATOM 1833 O O . ILE A 1 233 ? 10.900 -10.262 -38.869 1.00 93.56 233 ILE A O 1
ATOM 1837 N N . PHE A 1 234 ? 11.932 -8.504 -39.831 1.00 93.00 234 PHE A N 1
ATOM 1838 C CA . PHE A 1 234 ? 13.255 -8.760 -39.286 1.00 93.00 234 PHE A CA 1
ATOM 1839 C C . PHE A 1 234 ? 13.661 -7.578 -38.415 1.00 93.00 234 PHE A C 1
ATOM 1841 O O . PHE A 1 234 ? 13.676 -6.447 -38.894 1.00 93.00 234 PHE A O 1
ATOM 1848 N N . ILE A 1 235 ? 13.956 -7.834 -37.141 1.00 91.19 235 ILE A N 1
ATOM 1849 C CA . ILE A 1 235 ? 14.330 -6.798 -36.168 1.00 91.19 235 ILE A CA 1
ATOM 1850 C C . ILE A 1 235 ? 15.730 -7.100 -35.628 1.00 91.19 235 ILE A C 1
ATOM 1852 O O . ILE A 1 235 ? 16.001 -8.232 -35.223 1.00 91.19 235 ILE A O 1
ATOM 1856 N N . ASP A 1 236 ? 16.599 -6.086 -35.597 1.00 90.12 236 ASP A N 1
ATOM 1857 C CA . ASP A 1 236 ? 17.874 -6.105 -34.862 1.00 90.12 236 ASP A CA 1
ATOM 1858 C C . ASP A 1 236 ? 17.654 -5.528 -33.452 1.00 90.12 236 ASP A C 1
ATOM 1860 O O . ASP A 1 236 ? 17.789 -4.327 -33.203 1.00 90.12 236 ASP A O 1
ATOM 1864 N N . HIS A 1 237 ? 17.220 -6.390 -32.532 1.00 89.88 237 HIS A N 1
ATOM 1865 C CA . HIS A 1 237 ? 16.931 -6.041 -31.140 1.00 89.88 237 HIS A CA 1
ATOM 1866 C C . HIS A 1 237 ? 18.244 -5.958 -30.366 1.00 89.88 237 HIS A C 1
ATOM 1868 O O . HIS A 1 237 ? 18.973 -6.941 -30.311 1.00 89.88 237 HIS A O 1
ATOM 1874 N N . GLY A 1 238 ? 18.587 -4.814 -29.778 1.00 82.81 238 GLY A N 1
ATOM 1875 C CA . GLY A 1 238 ? 19.956 -4.607 -29.281 1.00 82.81 238 GLY A CA 1
ATOM 1876 C C . GLY A 1 238 ? 20.929 -4.039 -30.323 1.00 82.81 238 GLY A C 1
ATOM 1877 O O . GLY A 1 238 ? 22.124 -3.962 -30.060 1.00 82.81 238 GLY A O 1
ATOM 1878 N N . GLY A 1 239 ? 20.447 -3.707 -31.531 1.00 78.31 239 GLY A N 1
ATOM 1879 C CA . GLY A 1 239 ? 21.255 -3.100 -32.594 1.00 78.31 239 GLY A CA 1
ATOM 1880 C C . GLY A 1 239 ? 21.365 -1.582 -32.447 1.00 78.31 239 GLY A C 1
ATOM 1881 O O . GLY A 1 239 ? 22.447 -1.055 -32.218 1.00 78.31 239 GLY A O 1
ATOM 1882 N N . SER A 1 240 ? 20.232 -0.884 -32.570 1.00 69.19 240 SER A N 1
ATOM 1883 C CA . SER A 1 240 ? 20.146 0.583 -32.422 1.00 69.19 240 SER A CA 1
ATOM 1884 C C . SER A 1 240 ? 19.791 1.041 -31.003 1.00 69.19 240 SER A C 1
ATOM 1886 O O . SER A 1 240 ? 19.883 2.225 -30.703 1.00 69.19 240 SER A O 1
ATOM 1888 N N . PHE A 1 241 ? 19.376 0.114 -30.138 1.00 74.50 241 PHE A N 1
ATOM 1889 C CA . PHE A 1 241 ? 18.969 0.380 -28.759 1.00 74.50 241 PHE A CA 1
ATOM 1890 C C . PHE A 1 241 ? 19.698 -0.577 -27.828 1.00 74.50 241 PHE A C 1
ATOM 1892 O O . PHE A 1 241 ? 19.840 -1.748 -28.161 1.00 74.50 241 PHE A O 1
ATOM 1899 N N . ILE A 1 242 ? 20.116 -0.105 -26.657 1.00 79.44 242 ILE A N 1
ATOM 1900 C CA . ILE A 1 242 ? 20.777 -0.947 -25.656 1.00 79.44 242 ILE A CA 1
ATOM 1901 C C . ILE A 1 242 ? 19.738 -1.881 -25.030 1.00 79.44 242 ILE A C 1
ATOM 1903 O O . ILE A 1 242 ? 18.691 -1.419 -24.572 1.00 79.44 242 ILE A O 1
ATOM 1907 N N . ILE A 1 243 ? 20.034 -3.182 -24.969 1.00 85.12 243 ILE A N 1
ATOM 1908 C CA . ILE A 1 243 ? 19.196 -4.153 -24.257 1.00 85.12 243 ILE A CA 1
ATOM 1909 C C . ILE A 1 243 ? 19.997 -4.908 -23.192 1.00 85.12 243 ILE A C 1
ATOM 1911 O O . ILE A 1 243 ? 21.163 -5.259 -23.375 1.00 85.12 243 ILE A O 1
ATOM 1915 N N . GLY A 1 244 ? 19.349 -5.185 -22.063 1.00 82.56 244 GLY A N 1
ATOM 1916 C CA . GLY A 1 244 ? 19.860 -6.080 -21.030 1.00 82.56 244 GLY A CA 1
ATOM 1917 C C . GLY A 1 244 ? 19.454 -7.537 -21.265 1.00 82.56 244 GLY A C 1
ATOM 1918 O O . GLY A 1 244 ? 18.520 -7.843 -22.008 1.00 82.56 244 GLY A O 1
ATOM 1919 N N . THR A 1 245 ? 20.090 -8.464 -20.546 1.00 85.62 245 THR A N 1
ATOM 1920 C CA . THR A 1 245 ? 19.798 -9.907 -20.645 1.00 85.62 245 THR A CA 1
ATOM 1921 C C . THR A 1 245 ? 18.316 -10.235 -20.397 1.00 85.62 245 THR A C 1
ATOM 1923 O O . THR A 1 245 ? 17.761 -11.120 -21.042 1.00 85.62 245 THR A O 1
ATOM 1926 N N . TYR A 1 246 ? 17.636 -9.498 -19.510 1.00 84.19 246 TYR A N 1
ATOM 1927 C CA . TYR A 1 246 ? 16.212 -9.692 -19.195 1.00 84.19 246 TYR A CA 1
ATOM 1928 C C . TYR A 1 246 ? 15.258 -9.263 -20.330 1.00 84.19 246 TYR A C 1
ATOM 1930 O O . TYR A 1 246 ? 14.108 -9.721 -20.381 1.00 84.19 246 TYR A O 1
ATOM 1938 N N . GLN A 1 247 ? 15.735 -8.422 -21.255 1.00 87.81 247 GLN A N 1
ATOM 1939 C CA . GLN A 1 247 ? 15.006 -7.968 -22.444 1.00 87.81 247 GLN A CA 1
ATOM 1940 C C . GLN A 1 247 ? 15.188 -8.903 -23.644 1.00 87.81 247 GLN A C 1
ATOM 1942 O O . GLN A 1 247 ? 14.511 -8.708 -24.655 1.00 87.81 247 GLN A O 1
ATOM 1947 N N . LYS A 1 248 ? 16.037 -9.937 -23.540 1.00 91.69 248 LYS A N 1
ATOM 1948 C CA . LYS A 1 248 ? 16.090 -11.002 -24.545 1.00 91.69 248 LYS A CA 1
ATOM 1949 C C . LYS A 1 248 ? 14.751 -11.732 -24.624 1.00 91.69 248 LYS A C 1
ATOM 1951 O O . LYS A 1 248 ? 14.049 -11.917 -23.618 1.00 91.69 248 LYS A O 1
ATOM 1956 N N . VAL A 1 249 ? 14.422 -12.162 -25.833 1.00 93.00 249 VAL A N 1
ATOM 1957 C CA . VAL A 1 249 ? 13.188 -12.869 -26.170 1.00 93.00 249 VAL A CA 1
ATOM 1958 C C . VAL A 1 249 ? 13.496 -14.284 -26.633 1.00 93.00 249 VAL A C 1
ATOM 1960 O O . VAL A 1 249 ? 14.598 -14.596 -27.093 1.00 93.00 249 VAL A O 1
ATOM 1963 N N . THR A 1 250 ? 12.505 -15.155 -26.494 1.00 94.25 250 THR A N 1
ATOM 1964 C CA . THR A 1 250 ? 12.601 -16.577 -26.824 1.00 94.25 250 THR A CA 1
ATOM 1965 C C . THR A 1 250 ? 11.727 -16.940 -28.019 1.00 94.25 250 THR A C 1
ATOM 1967 O O . THR A 1 250 ? 10.750 -16.266 -28.348 1.00 94.25 250 THR A O 1
ATOM 1970 N N . LYS A 1 251 ? 12.065 -18.043 -28.696 1.00 94.75 251 LYS A N 1
ATOM 1971 C CA . LYS A 1 251 ? 11.254 -18.550 -29.806 1.00 94.75 251 LYS A CA 1
ATOM 1972 C C . LYS A 1 251 ? 9.833 -18.875 -29.331 1.00 94.75 251 LYS A C 1
ATOM 1974 O O . LYS A 1 251 ? 9.644 -19.629 -28.382 1.00 94.75 251 LYS A O 1
ATOM 1979 N N . GLY A 1 252 ? 8.839 -18.371 -30.056 1.00 92.94 252 GLY A N 1
ATOM 1980 C CA . GLY A 1 252 ? 7.418 -18.549 -29.768 1.00 92.94 252 GLY A CA 1
ATOM 1981 C C . GLY A 1 252 ? 6.817 -17.482 -28.852 1.00 92.94 252 GLY A C 1
ATOM 1982 O O . GLY A 1 252 ? 5.592 -17.444 -28.725 1.00 92.94 252 GLY A O 1
ATOM 1983 N N . GLU A 1 253 ? 7.640 -16.614 -28.261 1.00 95.19 253 GLU A N 1
ATOM 1984 C CA . GLU A 1 253 ? 7.204 -15.505 -27.415 1.00 95.19 253 GLU A CA 1
ATOM 1985 C C . GLU A 1 253 ? 6.464 -14.439 -28.231 1.00 95.19 253 GLU A C 1
ATOM 1987 O O . GLU A 1 253 ? 6.757 -14.221 -29.409 1.00 95.19 253 GLU A O 1
ATOM 1992 N N . VAL A 1 254 ? 5.481 -13.784 -27.610 1.00 95.12 254 VAL A N 1
ATOM 1993 C CA . VAL A 1 254 ? 4.745 -12.671 -28.220 1.00 95.12 254 VAL A CA 1
ATOM 1994 C C . VAL A 1 254 ? 5.248 -11.367 -27.617 1.00 95.12 254 VAL A C 1
ATOM 1996 O O . VAL A 1 254 ? 5.277 -11.204 -26.397 1.00 95.12 254 VAL A O 1
ATOM 1999 N N . VAL A 1 255 ? 5.611 -10.430 -28.481 1.00 95.31 255 VAL A N 1
ATOM 2000 C CA . VAL A 1 255 ? 6.139 -9.110 -28.134 1.00 95.31 255 VAL A CA 1
ATOM 2001 C C . VAL A 1 255 ? 5.247 -8.013 -28.700 1.00 95.31 255 VAL A C 1
ATOM 2003 O O . VAL A 1 255 ? 4.435 -8.256 -29.596 1.00 95.31 255 VAL A O 1
ATOM 2006 N N . VAL A 1 256 ? 5.388 -6.810 -28.159 1.00 94.62 256 VAL A N 1
ATOM 2007 C CA . VAL A 1 256 ? 4.804 -5.580 -28.689 1.00 94.62 256 VAL A CA 1
ATOM 2008 C C . VAL A 1 256 ? 5.878 -4.861 -29.495 1.00 94.62 256 VAL A C 1
ATOM 2010 O O . VAL A 1 256 ? 6.972 -4.614 -28.987 1.00 94.62 256 VAL A O 1
ATOM 2013 N N . ILE A 1 257 ? 5.561 -4.541 -30.744 1.00 93.06 257 ILE A N 1
ATOM 2014 C CA . ILE A 1 257 ? 6.430 -3.784 -31.645 1.00 93.06 257 ILE A CA 1
ATOM 2015 C C . ILE A 1 257 ? 5.786 -2.441 -31.988 1.00 93.06 257 ILE A C 1
ATOM 2017 O O . ILE A 1 257 ? 4.558 -2.358 -32.088 1.00 93.06 257 ILE A O 1
ATOM 2021 N N . ALA A 1 258 ? 6.615 -1.422 -32.195 1.00 90.19 258 ALA A N 1
ATOM 2022 C CA . ALA A 1 258 ? 6.216 -0.143 -32.775 1.00 90.19 258 ALA A CA 1
ATOM 2023 C C . ALA A 1 258 ? 6.690 -0.044 -34.224 1.00 90.19 258 ALA A C 1
ATOM 2025 O O . ALA A 1 258 ? 7.754 -0.557 -34.577 1.00 90.19 258 ALA A O 1
ATOM 2026 N N . ASN A 1 259 ? 5.888 0.643 -35.032 1.00 87.75 259 ASN A N 1
ATOM 2027 C CA . ASN A 1 259 ? 6.261 1.180 -36.331 1.00 87.75 259 ASN A CA 1
ATOM 2028 C C . ASN A 1 259 ? 6.145 2.711 -36.243 1.00 87.75 259 ASN A C 1
ATOM 2030 O O . ASN A 1 259 ? 5.015 3.221 -36.238 1.00 87.75 259 ASN A O 1
ATOM 2034 N N . PRO A 1 260 ? 7.265 3.437 -36.084 1.00 79.75 260 PRO A N 1
ATOM 2035 C CA . PRO A 1 260 ? 7.236 4.885 -36.029 1.00 79.75 260 PRO A CA 1
ATOM 2036 C C . PRO A 1 260 ? 6.890 5.466 -37.407 1.00 79.75 260 PRO A C 1
ATOM 2038 O O . PRO A 1 260 ? 7.137 4.835 -38.439 1.00 79.75 260 PRO A O 1
ATOM 2041 N N . PRO A 1 261 ? 6.310 6.674 -37.455 1.00 73.44 261 PRO A N 1
ATOM 2042 C CA . PRO A 1 261 ? 5.979 7.323 -38.714 1.00 73.44 261 PRO A CA 1
ATOM 2043 C C . PRO A 1 261 ? 7.216 7.518 -39.596 1.00 73.44 261 PRO A C 1
ATOM 2045 O O . PRO A 1 261 ? 8.321 7.777 -39.115 1.00 73.44 261 PRO A O 1
ATOM 2048 N N . ALA A 1 262 ? 7.010 7.415 -40.911 1.00 67.69 262 ALA A N 1
ATOM 2049 C CA . ALA A 1 262 ? 8.071 7.587 -41.893 1.00 67.69 262 ALA A CA 1
ATOM 2050 C C . ALA A 1 262 ? 8.681 8.993 -41.777 1.00 67.69 262 ALA A C 1
ATOM 2052 O O . ALA A 1 262 ? 8.054 9.992 -42.130 1.00 67.69 262 ALA A O 1
ATOM 2053 N N . THR A 1 263 ? 9.911 9.062 -41.277 1.00 65.12 263 THR A N 1
ATOM 2054 C CA . THR A 1 263 ? 10.719 10.282 -41.227 1.00 65.12 263 THR A CA 1
ATOM 2055 C C . THR A 1 263 ? 11.693 10.306 -42.408 1.00 65.12 263 THR A C 1
ATOM 2057 O O . THR A 1 263 ? 12.200 9.252 -42.805 1.00 65.12 263 THR A O 1
ATOM 2060 N N . PRO A 1 264 ? 11.976 11.479 -43.011 1.00 56.25 264 PRO A N 1
ATOM 2061 C CA . PRO A 1 264 ? 12.944 11.577 -44.101 1.00 56.25 264 PRO A CA 1
ATOM 2062 C C . PRO A 1 264 ? 14.316 11.043 -43.662 1.00 56.25 264 PRO A C 1
ATOM 2064 O O . PRO A 1 264 ? 14.930 11.588 -42.751 1.00 56.25 264 PRO A O 1
ATOM 2067 N N . GLY A 1 265 ? 14.790 9.970 -44.303 1.00 63.47 265 GLY A N 1
ATOM 2068 C CA . GLY A 1 265 ? 16.067 9.316 -43.984 1.00 63.47 265 GLY A CA 1
ATOM 2069 C C . GLY A 1 265 ? 15.967 8.064 -43.101 1.00 63.47 265 GLY A C 1
ATOM 2070 O O . GLY A 1 265 ? 16.960 7.346 -42.987 1.00 63.47 265 GLY A O 1
ATOM 2071 N N . ALA A 1 266 ? 14.798 7.751 -42.531 1.00 61.03 266 ALA A N 1
ATOM 2072 C CA . ALA A 1 266 ? 14.567 6.480 -41.846 1.00 61.03 266 ALA A CA 1
ATOM 2073 C C . ALA A 1 266 ? 14.234 5.356 -42.853 1.00 61.03 266 ALA A C 1
ATOM 2075 O O . ALA A 1 266 ? 13.592 5.622 -43.874 1.00 61.03 266 ALA A O 1
ATOM 2076 N N . PRO A 1 267 ? 14.638 4.096 -42.594 1.00 64.81 267 PRO A N 1
ATOM 2077 C CA . PRO A 1 267 ? 14.250 2.962 -43.429 1.00 64.81 267 PRO A CA 1
ATOM 2078 C C . PRO A 1 267 ? 12.724 2.840 -43.526 1.00 64.81 267 PRO A C 1
ATOM 2080 O O . PRO A 1 267 ? 12.032 2.890 -42.507 1.00 64.81 267 PRO A O 1
ATOM 2083 N N . GLU A 1 268 ? 12.191 2.622 -44.732 1.00 63.22 268 GLU A N 1
ATOM 2084 C CA . GLU A 1 268 ? 10.787 2.227 -44.881 1.00 63.22 268 GLU A CA 1
ATOM 2085 C C . GLU A 1 268 ? 10.537 0.939 -44.079 1.00 63.22 268 GLU A C 1
ATOM 2087 O O . GLU A 1 268 ? 11.283 -0.031 -44.215 1.00 63.22 268 GLU A O 1
ATOM 2092 N N . ASN A 1 269 ? 9.469 0.905 -43.272 1.00 68.56 269 ASN A N 1
ATOM 2093 C CA . ASN A 1 269 ? 9.112 -0.232 -42.409 1.00 68.56 269 ASN A CA 1
ATOM 2094 C C . ASN A 1 269 ? 10.125 -0.540 -41.286 1.00 68.56 269 ASN A C 1
ATOM 2096 O O . ASN A 1 269 ? 10.419 -1.708 -41.015 1.00 68.56 269 ASN A O 1
ATOM 2100 N N . PHE A 1 270 ? 10.657 0.483 -40.620 1.00 81.81 270 PHE A N 1
ATOM 2101 C CA . PHE A 1 270 ? 11.421 0.284 -39.392 1.00 81.81 270 PHE A CA 1
ATOM 2102 C C . PHE A 1 270 ? 10.509 -0.240 -38.269 1.00 81.81 270 PHE A C 1
ATOM 2104 O O . PHE A 1 270 ? 9.510 0.386 -37.932 1.00 81.81 270 PHE A O 1
ATOM 2111 N N . TYR A 1 271 ? 10.853 -1.385 -37.676 1.00 87.44 271 TYR A N 1
ATOM 2112 C CA . TYR A 1 271 ? 10.172 -1.910 -36.491 1.00 87.44 271 TYR A CA 1
ATOM 2113 C C . TYR A 1 271 ? 11.176 -2.145 -35.375 1.00 87.44 271 TYR A C 1
ATOM 2115 O O . TYR A 1 271 ? 12.271 -2.658 -35.610 1.00 87.44 271 TYR A O 1
ATOM 2123 N N . TYR A 1 272 ? 10.761 -1.863 -34.146 1.00 89.56 272 TYR A N 1
ATOM 2124 C CA . TYR A 1 272 ? 11.517 -2.213 -32.951 1.00 89.56 272 TYR A CA 1
ATOM 2125 C C . TYR A 1 272 ? 10.598 -2.811 -31.890 1.00 89.56 272 TYR A C 1
ATOM 2127 O O . TYR A 1 272 ? 9.387 -2.577 -31.874 1.00 89.56 272 TYR A O 1
ATOM 2135 N N . ILE A 1 273 ? 11.180 -3.632 -31.018 1.00 91.62 273 ILE A N 1
ATOM 2136 C CA . ILE A 1 273 ? 10.466 -4.228 -29.891 1.00 91.62 273 ILE A CA 1
ATOM 2137 C C . ILE A 1 273 ? 10.417 -3.200 -28.768 1.00 91.62 273 ILE A C 1
ATOM 2139 O O . ILE A 1 273 ? 11.456 -2.740 -28.303 1.00 91.62 273 ILE A O 1
ATOM 2143 N N . ILE A 1 274 ? 9.208 -2.886 -28.313 1.00 89.69 274 ILE A N 1
ATOM 2144 C CA . ILE A 1 274 ? 8.992 -2.036 -27.141 1.00 89.69 274 ILE A CA 1
ATOM 2145 C C . ILE A 1 274 ? 9.139 -2.884 -25.884 1.00 89.69 274 ILE A C 1
ATOM 2147 O O . ILE A 1 274 ? 9.921 -2.571 -24.993 1.00 89.69 274 ILE A O 1
ATOM 2151 N N . ASP A 1 275 ? 8.368 -3.973 -25.810 1.00 90.94 275 ASP A N 1
ATOM 2152 C CA . ASP A 1 275 ? 8.332 -4.835 -24.633 1.00 90.94 275 ASP A CA 1
ATOM 2153 C C . ASP A 1 275 ? 7.649 -6.185 -24.929 1.00 90.94 275 ASP A C 1
ATOM 2155 O O . ASP A 1 275 ? 7.100 -6.431 -26.005 1.00 90.94 275 ASP A O 1
ATOM 2159 N N . LYS A 1 276 ? 7.651 -7.084 -23.947 1.00 92.94 276 LYS A N 1
ATOM 2160 C CA . LYS A 1 276 ? 6.967 -8.381 -23.970 1.00 92.94 276 LYS A CA 1
ATOM 2161 C C . LYS A 1 276 ? 5.454 -8.209 -23.805 1.00 92.94 276 LYS A C 1
ATOM 2163 O O . LYS A 1 276 ? 4.975 -7.411 -22.997 1.00 92.94 276 LYS A O 1
ATOM 2168 N N . TYR A 1 277 ? 4.665 -9.020 -24.511 1.00 93.56 277 TYR A N 1
ATOM 2169 C CA . TYR A 1 277 ? 3.206 -8.982 -24.397 1.00 93.56 277 TYR A CA 1
ATOM 2170 C C . TYR A 1 277 ? 2.718 -9.726 -23.141 1.00 93.56 277 TYR A C 1
ATOM 2172 O O . TYR A 1 277 ? 2.558 -10.947 -23.140 1.00 93.56 277 TYR A O 1
ATOM 2180 N N . ARG A 1 278 ? 2.446 -8.988 -22.055 1.00 92.62 278 ARG A N 1
ATOM 2181 C CA . ARG A 1 278 ? 2.076 -9.563 -20.739 1.00 92.62 278 ARG A CA 1
ATOM 2182 C C . ARG A 1 278 ? 0.573 -9.709 -20.488 1.00 92.62 278 ARG A C 1
ATOM 2184 O O . ARG A 1 278 ? 0.187 -10.333 -19.501 1.00 92.62 278 ARG A O 1
ATOM 2191 N N . ALA A 1 279 ? -0.284 -9.184 -21.367 1.00 90.88 279 ALA A N 1
ATOM 2192 C CA . ALA A 1 279 ? -1.726 -9.083 -21.113 1.00 90.88 279 ALA A CA 1
ATOM 2193 C C . ALA A 1 279 ? -2.387 -10.431 -20.772 1.00 90.88 279 ALA A C 1
ATOM 2195 O O . ALA A 1 279 ? -3.185 -10.502 -19.842 1.00 90.88 279 ALA A O 1
ATOM 2196 N N . ASN A 1 280 ? -2.006 -11.518 -21.454 1.00 90.50 280 ASN A N 1
ATOM 2197 C CA . ASN A 1 280 ? -2.541 -12.855 -21.165 1.00 90.50 280 ASN A CA 1
ATOM 2198 C C . ASN A 1 280 ? -2.218 -13.310 -19.731 1.00 90.50 280 ASN A C 1
ATOM 2200 O O . ASN A 1 280 ? -3.090 -13.826 -19.037 1.00 90.50 280 ASN A O 1
ATOM 2204 N N . GLY A 1 281 ? -0.980 -13.092 -19.272 1.00 92.75 281 GLY A N 1
ATOM 2205 C CA . GLY A 1 281 ? -0.561 -13.435 -17.911 1.00 92.75 281 GLY A CA 1
ATOM 2206 C C . GLY A 1 281 ? -1.275 -12.590 -16.856 1.00 92.75 281 GLY A C 1
ATOM 2207 O O . GLY A 1 281 ? -1.726 -13.126 -15.845 1.00 92.75 281 GLY A O 1
ATOM 2208 N N . LEU A 1 282 ? -1.457 -11.294 -17.127 1.00 93.00 282 LEU A N 1
ATOM 2209 C CA . LEU A 1 282 ? -2.201 -10.386 -16.248 1.00 93.00 282 LEU A CA 1
ATOM 2210 C C . LEU A 1 282 ? -3.678 -10.788 -16.125 1.00 93.00 282 LEU A C 1
ATOM 2212 O O . LEU A 1 282 ? -4.216 -10.787 -15.021 1.00 93.00 282 LEU A O 1
ATOM 2216 N N . ILE A 1 283 ? -4.319 -11.201 -17.224 1.00 94.81 283 ILE A N 1
ATOM 2217 C CA . ILE A 1 283 ? -5.701 -11.709 -17.207 1.00 94.81 283 ILE A CA 1
ATOM 2218 C C . ILE A 1 283 ? -5.797 -12.989 -16.370 1.00 94.81 283 ILE A C 1
ATOM 2220 O O . ILE A 1 283 ? -6.710 -13.115 -15.558 1.00 94.81 283 ILE A O 1
ATOM 2224 N N . ILE A 1 284 ? -4.853 -13.926 -16.515 1.00 96.06 284 ILE A N 1
ATOM 2225 C CA . ILE A 1 284 ? -4.828 -15.153 -15.703 1.00 96.06 284 ILE A CA 1
ATOM 2226 C C . ILE A 1 284 ? -4.663 -14.815 -14.216 1.00 96.06 284 ILE A C 1
ATOM 2228 O O . ILE A 1 284 ? -5.410 -15.337 -13.390 1.00 96.06 284 ILE A O 1
ATOM 2232 N N . ALA A 1 285 ? -3.738 -13.916 -13.869 1.00 95.38 285 ALA A N 1
ATOM 2233 C CA . ALA A 1 285 ? -3.542 -13.469 -12.491 1.00 95.38 285 ALA A CA 1
ATOM 2234 C C . ALA A 1 285 ? -4.810 -12.812 -11.918 1.00 95.38 285 ALA A C 1
ATOM 2236 O O . ALA A 1 285 ? -5.221 -13.136 -10.802 1.00 95.38 285 ALA A O 1
ATOM 2237 N N . ALA A 1 286 ? -5.478 -11.962 -12.704 1.00 92.94 286 ALA A N 1
ATOM 2238 C CA . ALA A 1 286 ? -6.745 -11.348 -12.325 1.00 92.94 286 ALA A CA 1
ATOM 2239 C C . ALA A 1 286 ? -7.846 -12.398 -12.106 1.00 92.94 286 ALA A C 1
ATOM 2241 O O . ALA A 1 286 ? -8.548 -12.341 -11.100 1.00 92.94 286 ALA A O 1
ATOM 2242 N N . ILE A 1 287 ? -7.970 -13.399 -12.985 1.00 96.12 287 ILE A N 1
ATOM 2243 C CA . ILE A 1 287 ? -8.941 -14.494 -12.827 1.00 96.12 287 ILE A CA 1
ATOM 2244 C C . ILE A 1 287 ? -8.665 -15.292 -11.549 1.00 96.12 287 ILE A C 1
ATOM 2246 O O . ILE A 1 287 ? -9.603 -15.585 -10.811 1.00 96.12 287 ILE A O 1
ATOM 2250 N N . ILE A 1 288 ? -7.401 -15.618 -11.257 1.00 97.00 288 ILE A N 1
ATOM 2251 C CA . ILE A 1 288 ? -7.022 -16.324 -10.024 1.00 97.00 288 ILE A CA 1
ATOM 2252 C C . ILE A 1 288 ? -7.414 -15.496 -8.797 1.00 97.00 288 ILE A C 1
ATOM 2254 O O . ILE A 1 288 ? -8.055 -16.020 -7.887 1.00 97.00 288 ILE A O 1
ATOM 2258 N N . PHE A 1 289 ? -7.088 -14.202 -8.787 1.00 94.44 289 PHE A N 1
ATOM 2259 C CA . PHE A 1 289 ? -7.470 -13.296 -7.705 1.00 94.44 289 PHE A CA 1
ATOM 2260 C C . PHE A 1 289 ? -8.993 -13.246 -7.510 1.00 94.44 289 PHE A C 1
ATOM 2262 O O . PHE A 1 289 ? -9.477 -13.456 -6.397 1.00 94.44 289 PHE A O 1
ATOM 2269 N N . LEU A 1 290 ? -9.757 -13.042 -8.588 1.00 94.94 290 LEU A N 1
ATOM 2270 C CA . LEU A 1 290 ? -11.221 -12.994 -8.549 1.00 94.94 290 LEU A CA 1
ATOM 2271 C C . LEU A 1 290 ? -11.815 -14.321 -8.059 1.00 94.94 290 LEU A C 1
ATOM 2273 O O . LEU A 1 290 ? -12.729 -14.320 -7.235 1.00 94.94 290 LEU A O 1
ATOM 2277 N N . ALA A 1 291 ? -11.277 -15.453 -8.516 1.00 94.62 291 ALA A N 1
ATOM 2278 C CA . ALA A 1 291 ? -11.712 -16.776 -8.087 1.00 94.62 291 ALA A CA 1
ATOM 2279 C C . ALA A 1 291 ? -11.478 -16.986 -6.585 1.00 94.62 291 ALA A C 1
ATOM 2281 O O . ALA A 1 291 ? -12.388 -17.434 -5.890 1.00 94.62 291 ALA A O 1
ATOM 2282 N N . LEU A 1 292 ? -10.305 -16.613 -6.063 1.00 95.94 292 LEU A N 1
ATOM 2283 C CA . LEU A 1 292 ? -9.999 -16.699 -4.632 1.00 95.94 292 LEU A CA 1
ATOM 2284 C C . LEU A 1 292 ? -10.897 -15.769 -3.806 1.00 95.94 292 LEU A C 1
ATOM 2286 O O . LEU A 1 292 ? -11.481 -16.203 -2.810 1.00 95.94 292 LEU A O 1
ATOM 2290 N N . ALA A 1 293 ? -11.067 -14.519 -4.238 1.00 92.75 293 ALA A N 1
ATOM 2291 C CA . ALA A 1 293 ? -11.910 -13.540 -3.558 1.00 92.75 293 ALA A CA 1
ATOM 2292 C C . ALA A 1 293 ? -13.381 -13.988 -3.492 1.00 92.75 293 ALA A C 1
ATOM 2294 O O . ALA A 1 293 ? -14.011 -13.892 -2.438 1.00 92.75 293 ALA A O 1
ATOM 2295 N N . ILE A 1 294 ? -13.927 -14.545 -4.578 1.00 94.31 294 ILE A N 1
ATOM 2296 C CA . ILE A 1 294 ? -15.293 -15.090 -4.603 1.00 94.31 294 ILE A CA 1
ATOM 2297 C C . ILE A 1 294 ? -15.380 -16.391 -3.800 1.00 94.31 294 ILE A C 1
ATOM 2299 O O . ILE A 1 294 ? -16.366 -16.606 -3.097 1.00 94.31 294 ILE A O 1
ATOM 2303 N N . TYR A 1 295 ? -14.367 -17.254 -3.853 1.00 95.88 295 TYR A N 1
ATOM 2304 C CA . TYR A 1 295 ? -14.362 -18.514 -3.111 1.00 95.88 295 TYR A CA 1
ATOM 2305 C C . TYR A 1 295 ? -14.404 -18.282 -1.592 1.00 95.88 295 TYR A C 1
ATOM 2307 O O . TYR A 1 295 ? -15.270 -18.832 -0.905 1.00 95.88 295 TYR A O 1
ATOM 2315 N N . PHE A 1 296 ? -13.526 -17.420 -1.067 1.00 95.56 296 PHE A N 1
ATOM 2316 C CA . PHE A 1 296 ? -13.459 -17.123 0.368 1.00 95.56 296 PHE A CA 1
ATOM 2317 C C . PHE A 1 296 ? -14.504 -16.092 0.818 1.00 95.56 296 PHE A C 1
ATOM 2319 O O . PHE A 1 296 ? -15.108 -16.248 1.879 1.00 95.56 296 PHE A O 1
ATOM 2326 N N . GLY A 1 297 ? -14.770 -15.064 0.006 1.00 88.62 297 GLY A N 1
ATOM 2327 C CA . GLY A 1 297 ? -15.723 -13.994 0.318 1.00 88.62 297 GLY A CA 1
ATOM 2328 C C . GLY A 1 297 ? -17.180 -14.306 -0.046 1.00 88.62 297 GLY A C 1
ATOM 2329 O O . GLY A 1 297 ? -18.098 -13.617 0.411 1.00 88.62 297 GLY A O 1
ATOM 2330 N N . ARG A 1 298 ? -17.438 -15.342 -0.854 1.00 93.38 298 ARG A N 1
ATOM 2331 C CA . ARG A 1 298 ? -18.771 -15.727 -1.357 1.00 93.38 298 ARG A CA 1
ATOM 2332 C C . ARG A 1 298 ? -19.488 -14.539 -2.015 1.00 93.38 298 ARG A C 1
ATOM 2334 O O . ARG A 1 298 ? -18.897 -13.799 -2.796 1.00 93.38 298 ARG A O 1
ATOM 2341 N N . LYS A 1 299 ? -20.769 -14.324 -1.679 1.00 91.00 299 LYS A N 1
ATOM 2342 C CA . LYS A 1 299 ? -21.559 -13.180 -2.161 1.00 91.00 299 LYS A CA 1
ATOM 2343 C C . LYS A 1 299 ? -20.928 -11.836 -1.792 1.00 91.00 299 LYS A C 1
ATOM 2345 O O . LYS A 1 299 ? -20.974 -10.931 -2.611 1.00 91.00 299 LYS A O 1
ATOM 2350 N N . ARG A 1 300 ? -20.328 -11.722 -0.600 1.00 87.12 300 ARG A N 1
ATOM 2351 C CA . ARG A 1 300 ? -19.652 -10.488 -0.167 1.00 87.12 300 ARG A CA 1
ATOM 2352 C C . ARG A 1 300 ? -18.380 -10.240 -0.973 1.00 87.12 300 ARG A C 1
ATOM 2354 O O . ARG A 1 300 ? -18.139 -9.120 -1.383 1.00 87.12 300 ARG A O 1
ATOM 2361 N N . GLY A 1 301 ? -17.631 -11.298 -1.286 1.00 88.94 301 GLY A N 1
ATOM 2362 C CA . GLY A 1 301 ? -16.481 -11.221 -2.190 1.00 88.94 301 GLY A CA 1
ATOM 2363 C C . GLY A 1 301 ? -16.870 -10.659 -3.558 1.00 88.94 301 GLY A C 1
ATOM 2364 O O . GLY A 1 301 ? -16.231 -9.732 -4.044 1.00 88.94 301 GLY A O 1
ATOM 2365 N N . LEU A 1 302 ? -17.972 -11.149 -4.139 1.00 92.81 302 LEU A N 1
ATOM 2366 C CA . LEU A 1 302 ? -18.488 -10.629 -5.409 1.00 92.81 302 LEU A CA 1
ATOM 2367 C C . LEU A 1 302 ? -18.899 -9.151 -5.319 1.00 92.81 302 LEU A C 1
ATOM 2369 O O . LEU A 1 302 ? -18.534 -8.367 -6.191 1.00 92.81 302 LEU A O 1
ATOM 2373 N N . THR A 1 303 ? -19.652 -8.751 -4.292 1.00 93.12 303 THR A N 1
ATOM 2374 C CA . THR A 1 303 ? -20.107 -7.357 -4.181 1.00 93.12 303 THR A CA 1
ATOM 2375 C C . THR A 1 303 ? -18.964 -6.387 -3.879 1.00 93.12 303 THR A C 1
ATOM 2377 O O . THR A 1 303 ? -18.969 -5.279 -4.412 1.00 93.12 303 THR A O 1
ATOM 2380 N N . SER A 1 304 ? -17.940 -6.815 -3.135 1.00 90.44 304 SER A N 1
ATOM 2381 C CA . SER A 1 304 ? -16.704 -6.045 -2.949 1.00 90.44 304 SER A CA 1
ATOM 2382 C C . SER A 1 304 ? -15.918 -5.867 -4.249 1.00 90.44 304 SER A C 1
ATOM 2384 O O . SER A 1 304 ? -15.408 -4.779 -4.503 1.00 90.44 304 SER A O 1
ATOM 2386 N N . ILE A 1 305 ? -15.872 -6.883 -5.119 1.00 93.75 305 ILE A N 1
ATOM 2387 C CA . ILE A 1 305 ? -15.272 -6.752 -6.459 1.00 93.75 305 ILE A CA 1
ATOM 2388 C C . ILE A 1 305 ? -16.024 -5.710 -7.296 1.00 93.75 305 ILE A C 1
ATOM 2390 O O . ILE A 1 305 ? -15.393 -4.897 -7.965 1.00 93.75 305 ILE A O 1
ATOM 2394 N N . ILE A 1 306 ? -17.360 -5.698 -7.253 1.00 94.19 306 ILE A N 1
ATOM 2395 C CA . ILE A 1 306 ? -18.158 -4.683 -7.964 1.00 94.19 306 ILE A CA 1
ATOM 2396 C C . ILE A 1 306 ? -17.848 -3.283 -7.414 1.00 94.19 306 ILE A C 1
ATOM 2398 O O . ILE A 1 306 ? -17.680 -2.349 -8.197 1.00 94.19 306 ILE A O 1
ATOM 2402 N N . GLY A 1 307 ? -17.709 -3.146 -6.091 1.00 92.56 307 GLY A N 1
ATOM 2403 C CA . GLY A 1 307 ? -17.250 -1.911 -5.454 1.00 92.56 307 GLY A CA 1
ATOM 2404 C C . GLY A 1 307 ? -15.874 -1.465 -5.960 1.00 92.56 307 GLY A C 1
ATOM 2405 O O . GLY A 1 307 ? -15.715 -0.308 -6.334 1.00 92.56 307 GLY A O 1
ATOM 2406 N N . LEU A 1 308 ? -14.908 -2.384 -6.062 1.00 91.81 308 LEU A N 1
ATOM 2407 C CA . LEU A 1 308 ? -13.575 -2.102 -6.608 1.00 91.81 308 LEU A CA 1
ATOM 2408 C C . LEU A 1 308 ? -13.628 -1.660 -8.077 1.00 91.81 308 LEU A C 1
ATOM 2410 O O . LEU A 1 308 ? -12.972 -0.688 -8.446 1.00 91.81 308 LEU A O 1
ATOM 2414 N N . ILE A 1 309 ? -14.420 -2.340 -8.913 1.00 93.75 309 ILE A N 1
ATOM 2415 C CA . ILE A 1 309 ? -14.616 -1.956 -10.319 1.00 93.75 309 ILE A CA 1
ATOM 2416 C C . ILE A 1 309 ? -15.193 -0.543 -10.395 1.00 93.75 309 ILE A C 1
ATOM 2418 O O . ILE A 1 309 ? -14.696 0.269 -11.168 1.00 93.75 309 ILE A O 1
ATOM 2422 N N . PHE A 1 310 ? -16.193 -0.222 -9.572 1.00 95.06 310 PHE A N 1
ATOM 2423 C CA . PHE A 1 310 ? -16.736 1.132 -9.504 1.00 95.06 310 PHE A CA 1
ATOM 2424 C C . PHE A 1 310 ? -15.654 2.161 -9.146 1.00 95.06 310 PHE A C 1
ATOM 2426 O O . PHE A 1 310 ? -15.551 3.185 -9.820 1.00 95.06 310 PHE A O 1
ATOM 2433 N N . SER A 1 311 ? -14.797 1.871 -8.163 1.00 94.56 311 SER A N 1
ATOM 2434 C CA . SER A 1 311 ? -13.681 2.753 -7.804 1.00 94.56 311 SER A CA 1
ATOM 2435 C C . SER A 1 311 ? -12.731 3.004 -8.973 1.00 94.56 311 SER A C 1
ATOM 2437 O O . SER A 1 311 ? -12.386 4.150 -9.258 1.00 94.56 311 SER A O 1
ATOM 2439 N N . VAL A 1 312 ? -12.355 1.940 -9.690 1.00 94.50 312 VAL A N 1
ATOM 2440 C CA . VAL A 1 312 ? -11.515 2.024 -10.894 1.00 94.50 312 VAL A CA 1
ATOM 2441 C C . VAL A 1 312 ? -12.200 2.870 -11.969 1.00 94.50 312 VAL A C 1
ATOM 2443 O O . VAL A 1 312 ? -11.563 3.743 -12.553 1.00 94.50 312 VAL A O 1
ATOM 2446 N N . LEU A 1 313 ? -13.502 2.684 -12.198 1.00 95.75 313 LEU A N 1
ATOM 2447 C CA . LEU A 1 313 ? -14.253 3.481 -13.169 1.00 95.75 313 LEU A CA 1
ATOM 2448 C C . LEU A 1 313 ? -14.271 4.969 -12.801 1.00 95.75 313 LEU A C 1
ATOM 2450 O O . LEU A 1 313 ? -14.062 5.800 -13.679 1.00 95.75 313 LEU A O 1
ATOM 2454 N N . VAL A 1 314 ? -14.460 5.325 -11.528 1.00 96.81 314 VAL A N 1
ATOM 2455 C CA . VAL A 1 314 ? -14.387 6.731 -11.090 1.00 96.81 314 VAL A CA 1
ATOM 2456 C C . VAL A 1 314 ? -12.991 7.309 -11.337 1.00 96.81 314 VAL A C 1
ATOM 2458 O O . VAL A 1 314 ? -12.871 8.435 -11.817 1.00 96.81 314 VAL A O 1
ATOM 2461 N N . ILE A 1 315 ? -11.928 6.548 -11.072 1.00 95.38 315 ILE A N 1
ATOM 2462 C CA . ILE A 1 315 ? -10.557 7.009 -11.327 1.00 95.38 315 ILE A CA 1
ATOM 2463 C C . ILE A 1 315 ? -10.336 7.263 -12.828 1.00 95.38 315 ILE A C 1
ATOM 2465 O O . ILE A 1 315 ? -9.925 8.359 -13.204 1.00 95.38 315 ILE A O 1
ATOM 2469 N N . PHE A 1 316 ? -10.654 6.291 -13.688 1.00 95.62 316 PHE A N 1
ATOM 2470 C CA . PHE A 1 316 ? -10.353 6.364 -15.123 1.00 95.62 316 PHE A CA 1
ATOM 2471 C C . PHE A 1 316 ? -11.311 7.239 -15.937 1.00 95.62 316 PHE A C 1
ATOM 2473 O O . PHE A 1 316 ? -10.882 7.828 -16.924 1.00 95.62 316 PHE A O 1
ATOM 2480 N N . TYR A 1 317 ? -12.585 7.343 -15.551 1.00 95.75 317 TYR A N 1
ATOM 2481 C CA . TYR A 1 317 ? -13.586 8.104 -16.309 1.00 95.75 317 TYR A CA 1
ATOM 2482 C C . TYR A 1 317 ? -13.922 9.470 -15.712 1.00 95.75 317 TYR A C 1
ATOM 2484 O O . TYR A 1 317 ? -14.502 10.297 -16.411 1.00 95.75 317 TYR A O 1
ATOM 2492 N N . TYR A 1 318 ? -13.560 9.735 -14.454 1.00 96.56 318 TYR A N 1
ATOM 2493 C CA . TYR A 1 318 ? -13.787 11.036 -13.826 1.00 96.56 318 TYR A CA 1
ATOM 2494 C C . TYR A 1 318 ? -12.488 11.703 -13.370 1.00 96.56 318 TYR A C 1
ATOM 2496 O O . TYR A 1 318 ? -12.177 12.786 -13.859 1.00 96.56 318 TYR A O 1
ATOM 2504 N N . ILE A 1 319 ? -11.706 11.077 -12.482 1.00 95.62 319 ILE A N 1
ATOM 2505 C CA . ILE A 1 319 ? -10.544 11.740 -11.861 1.00 95.62 319 ILE A CA 1
ATOM 2506 C C . ILE A 1 319 ? -9.465 12.069 -12.898 1.00 95.62 319 ILE A C 1
ATOM 2508 O O . ILE A 1 319 ? -9.094 13.235 -13.032 1.00 95.62 319 ILE A O 1
ATOM 2512 N N . ILE A 1 320 ? -8.992 11.067 -13.649 1.00 94.19 320 ILE A N 1
ATOM 2513 C CA . ILE A 1 320 ? -7.926 11.243 -14.647 1.00 94.19 320 ILE A CA 1
ATOM 2514 C C . ILE A 1 320 ? -8.353 12.238 -15.740 1.00 94.19 320 ILE A C 1
ATOM 2516 O O . ILE A 1 320 ? -7.640 13.225 -15.926 1.00 94.19 320 ILE A O 1
ATOM 2520 N N . PRO A 1 321 ? -9.514 12.080 -16.416 1.00 92.25 321 PRO A N 1
ATOM 2521 C CA . PRO A 1 321 ? -9.927 13.031 -17.443 1.00 92.25 321 PRO A CA 1
ATOM 2522 C C . PRO A 1 321 ? -10.147 14.441 -16.894 1.00 92.25 321 PRO A C 1
ATOM 2524 O O . PRO A 1 321 ? -9.813 15.409 -17.563 1.00 92.25 321 PRO A O 1
ATOM 2527 N N . SER A 1 322 ? -10.689 14.597 -15.683 1.00 93.94 322 SER A N 1
ATOM 2528 C CA . SER A 1 322 ? -10.888 15.921 -15.076 1.00 93.94 322 SER A CA 1
ATOM 2529 C C . SER A 1 322 ? -9.556 16.647 -14.852 1.00 93.94 322 SER A C 1
ATOM 2531 O O . SER A 1 322 ? -9.436 17.822 -15.197 1.00 93.94 322 SER A O 1
ATOM 2533 N N . ILE A 1 323 ? -8.543 15.945 -14.334 1.00 93.31 323 ILE A N 1
ATOM 2534 C CA . ILE A 1 323 ? -7.195 16.500 -14.137 1.00 93.31 323 ILE A CA 1
ATOM 2535 C C . ILE A 1 323 ? -6.535 16.827 -15.479 1.00 93.31 323 ILE A C 1
ATOM 2537 O O . ILE A 1 323 ? -5.957 17.901 -15.619 1.00 93.31 323 ILE A O 1
ATOM 2541 N N . ALA A 1 324 ? -6.669 15.944 -16.472 1.00 90.38 324 ALA A N 1
ATOM 2542 C CA . ALA A 1 324 ? -6.141 16.166 -17.818 1.00 90.38 324 ALA A CA 1
ATOM 2543 C C . ALA A 1 324 ? -6.783 17.383 -18.518 1.00 90.38 324 ALA A C 1
ATOM 2545 O O . ALA A 1 324 ? -6.132 18.049 -19.311 1.00 90.38 324 ALA A O 1
ATOM 2546 N N . HIS A 1 325 ? -8.029 17.740 -18.184 1.00 90.31 325 HIS A N 1
ATOM 2547 C CA . HIS A 1 325 ? -8.664 18.985 -18.644 1.00 90.31 325 HIS A CA 1
ATOM 2548 C C . HIS A 1 325 ? -8.252 20.233 -17.834 1.00 90.31 325 HIS A C 1
ATOM 2550 O O . HIS A 1 325 ? -8.824 21.306 -18.024 1.00 90.31 325 HIS A O 1
ATOM 2556 N N . GLY A 1 326 ? -7.284 20.118 -16.920 1.00 89.62 326 GLY A N 1
ATOM 2557 C CA . GLY A 1 326 ? -6.739 21.237 -16.146 1.00 89.62 326 GLY A CA 1
ATOM 2558 C C . GLY A 1 326 ? -7.484 21.559 -14.847 1.00 89.62 326 GLY A C 1
ATOM 2559 O O . GLY A 1 326 ? -7.175 22.564 -14.203 1.00 89.62 326 GLY A O 1
ATOM 2560 N N . ASN A 1 327 ? -8.448 20.734 -14.416 1.00 93.31 327 ASN A N 1
ATOM 2561 C CA . ASN A 1 327 ? -9.107 20.948 -13.125 1.00 93.31 327 ASN A CA 1
ATOM 2562 C C . ASN A 1 327 ? -8.143 20.709 -11.956 1.00 93.31 327 ASN A C 1
ATOM 2564 O O . ASN A 1 327 ? -7.200 19.923 -12.037 1.00 93.31 327 ASN A O 1
ATOM 2568 N N . ASN A 1 328 ? -8.422 21.353 -10.817 1.00 95.00 328 ASN A N 1
ATOM 2569 C CA . ASN A 1 328 ? -7.610 21.199 -9.613 1.00 95.00 328 ASN A CA 1
ATOM 2570 C C . ASN A 1 328 ? -7.563 19.717 -9.163 1.00 95.00 328 ASN A C 1
ATOM 2572 O O . ASN A 1 328 ? -8.621 19.155 -8.841 1.00 95.00 328 ASN A O 1
ATOM 2576 N N . PRO A 1 329 ? -6.373 19.084 -9.086 1.00 95.50 329 PRO A N 1
ATOM 2577 C CA . PRO A 1 329 ? -6.283 17.660 -8.769 1.00 95.50 329 PRO A CA 1
ATOM 2578 C C . PRO A 1 329 ? -6.764 17.302 -7.365 1.00 95.50 329 PRO A C 1
ATOM 2580 O O . PRO A 1 329 ? -7.481 16.318 -7.204 1.00 95.50 329 PRO A O 1
ATOM 2583 N N . LEU A 1 330 ? -6.462 18.130 -6.360 1.00 96.06 330 LEU A N 1
ATOM 2584 C CA . LEU A 1 330 ? -6.887 17.887 -4.981 1.00 96.06 330 LEU A CA 1
ATOM 2585 C C . LEU A 1 330 ? -8.417 17.856 -4.872 1.00 96.06 330 LEU A C 1
ATOM 2587 O O . LEU A 1 330 ? -8.985 16.896 -4.355 1.00 96.06 330 LEU A O 1
ATOM 2591 N N . VAL A 1 331 ? -9.095 18.883 -5.393 1.00 96.56 331 VAL A N 1
ATOM 2592 C CA . VAL A 1 331 ? -10.565 18.965 -5.354 1.00 96.56 331 VAL A CA 1
ATOM 2593 C C . VAL A 1 331 ? -11.197 17.812 -6.135 1.00 96.56 331 VAL A C 1
ATOM 2595 O O . VAL A 1 331 ? -12.152 17.195 -5.661 1.00 96.56 331 VAL A O 1
ATOM 2598 N N . THR A 1 332 ? -10.636 17.480 -7.300 1.00 97.31 332 THR A N 1
ATOM 2599 C CA . THR A 1 332 ? -11.099 16.353 -8.119 1.00 97.31 332 THR A CA 1
ATOM 2600 C C . THR A 1 332 ? -11.005 15.035 -7.347 1.00 97.31 332 THR A C 1
ATOM 2602 O O . THR A 1 332 ? -11.984 14.286 -7.298 1.00 97.31 332 THR A O 1
ATOM 2605 N N . CYS A 1 333 ? -9.872 14.775 -6.687 1.00 97.56 333 CYS A N 1
ATOM 2606 C CA . CYS A 1 333 ? -9.676 13.582 -5.867 1.00 97.56 333 CYS A CA 1
ATOM 2607 C C . CYS A 1 333 ? -10.596 13.548 -4.643 1.00 97.56 333 CYS A C 1
ATOM 2609 O O . CYS A 1 333 ? -11.089 12.476 -4.313 1.00 97.56 333 CYS A O 1
ATOM 2611 N N . ILE A 1 334 ? -10.897 14.684 -4.001 1.00 96.69 334 ILE A N 1
ATOM 2612 C CA . ILE A 1 334 ? -11.858 14.744 -2.883 1.00 96.69 334 ILE A CA 1
ATOM 2613 C C . ILE A 1 334 ? -13.257 14.322 -3.346 1.00 96.69 334 ILE A C 1
ATOM 2615 O O . ILE A 1 334 ? -13.880 13.459 -2.728 1.00 96.69 334 ILE A O 1
ATOM 2619 N N . ILE A 1 335 ? -13.747 14.896 -4.450 1.00 97.19 335 ILE A N 1
ATOM 2620 C CA . ILE A 1 335 ? -15.067 14.551 -5.002 1.00 97.19 335 ILE A CA 1
ATOM 2621 C C . ILE A 1 335 ? -15.094 13.076 -5.418 1.00 97.19 335 ILE A C 1
ATOM 2623 O O . ILE A 1 335 ? -16.040 12.356 -5.091 1.00 97.19 335 ILE A O 1
ATOM 2627 N N . GLY A 1 336 ? -14.035 12.616 -6.090 1.00 96.38 336 GLY A N 1
ATOM 2628 C CA . GLY A 1 336 ? -13.871 11.221 -6.482 1.00 96.38 336 GLY A CA 1
ATOM 2629 C C . GLY A 1 336 ? -13.881 10.278 -5.280 1.00 96.38 336 GLY A C 1
ATOM 2630 O O . GLY A 1 336 ? -14.641 9.318 -5.273 1.00 96.38 336 GLY A O 1
ATOM 2631 N N . ALA A 1 337 ? -13.121 10.581 -4.227 1.00 96.44 337 ALA A N 1
ATOM 2632 C CA . ALA A 1 337 ? -13.055 9.785 -3.004 1.00 96.44 337 ALA A CA 1
ATOM 2633 C C . ALA A 1 337 ? -14.416 9.678 -2.299 1.00 96.44 337 ALA A C 1
ATOM 2635 O O . ALA A 1 337 ? -14.798 8.588 -1.874 1.00 96.44 337 ALA A O 1
ATOM 2636 N N . ILE A 1 338 ? -15.177 10.778 -2.223 1.00 95.69 338 ILE A N 1
ATOM 2637 C CA . ILE A 1 338 ? -16.536 10.786 -1.657 1.00 95.69 338 ILE A CA 1
ATOM 2638 C C . ILE A 1 338 ? -17.487 9.917 -2.493 1.00 95.69 338 ILE A C 1
ATOM 2640 O O . ILE A 1 338 ? -18.268 9.145 -1.934 1.00 95.69 338 ILE A O 1
ATOM 2644 N N . ALA A 1 339 ? -17.424 10.015 -3.823 1.00 95.44 339 ALA A N 1
ATOM 2645 C CA . ALA A 1 339 ? -18.241 9.187 -4.707 1.00 95.44 339 ALA A CA 1
ATOM 2646 C C . ALA A 1 339 ? -17.886 7.698 -4.573 1.00 95.44 339 ALA A C 1
ATOM 2648 O O . ALA A 1 339 ? -18.781 6.861 -4.436 1.00 95.44 339 ALA A O 1
ATOM 2649 N N . ILE A 1 340 ? -16.585 7.390 -4.561 1.00 96.12 340 ILE A N 1
ATOM 2650 C CA . ILE A 1 340 ? -16.048 6.041 -4.382 1.00 96.12 340 ILE A CA 1
ATOM 2651 C C . ILE A 1 340 ? -16.589 5.441 -3.095 1.00 96.12 340 ILE A C 1
ATOM 2653 O O . ILE A 1 340 ? -17.262 4.419 -3.160 1.00 96.12 340 ILE A O 1
ATOM 2657 N N . ILE A 1 341 ? -16.375 6.094 -1.951 1.00 94.69 341 ILE A N 1
ATOM 2658 C CA . ILE A 1 341 ? -16.748 5.503 -0.667 1.00 94.69 341 ILE A CA 1
ATOM 2659 C C . ILE A 1 341 ? -18.248 5.342 -0.488 1.00 94.69 341 ILE A C 1
ATOM 2661 O O . ILE A 1 341 ? -18.701 4.332 0.048 1.00 94.69 341 ILE A O 1
ATOM 2665 N N . LEU A 1 342 ? -19.034 6.316 -0.946 1.00 93.56 342 LEU A N 1
ATOM 2666 C CA . LEU A 1 342 ? -20.481 6.253 -0.815 1.00 93.56 342 LEU A CA 1
ATOM 2667 C C . LEU A 1 342 ? -21.025 5.013 -1.525 1.00 93.56 342 LEU A C 1
ATOM 2669 O O . LEU A 1 342 ? -21.884 4.326 -0.984 1.00 93.56 342 LEU A O 1
ATOM 2673 N N . VAL A 1 343 ? -20.510 4.691 -2.709 1.00 93.75 343 VAL A N 1
ATOM 2674 C CA . VAL A 1 343 ? -20.982 3.540 -3.481 1.00 93.75 343 VAL A CA 1
ATOM 2675 C C . VAL A 1 343 ? -20.300 2.245 -3.038 1.00 93.75 343 VAL A C 1
ATOM 2677 O O . VAL A 1 343 ? -20.986 1.253 -2.783 1.00 93.75 343 VAL A O 1
ATOM 2680 N N . SER A 1 344 ? -18.972 2.235 -2.905 1.00 91.81 344 SER A N 1
ATOM 2681 C CA . SER A 1 344 ? -18.202 1.024 -2.604 1.00 91.81 344 SER A CA 1
ATOM 2682 C C . SER A 1 344 ? -18.571 0.433 -1.246 1.00 91.81 344 SER A C 1
ATOM 2684 O O . SER A 1 344 ? -18.732 -0.781 -1.143 1.00 91.81 344 SER A O 1
ATOM 2686 N N . LEU A 1 345 ? -18.784 1.267 -0.224 1.00 92.06 345 LEU A N 1
ATOM 2687 C CA . LEU A 1 345 ? -19.041 0.819 1.147 1.00 92.06 345 LEU A CA 1
ATOM 2688 C C . LEU A 1 345 ? -20.436 0.176 1.266 1.00 92.06 345 LEU A C 1
ATOM 2690 O O . LEU A 1 345 ? -20.579 -0.904 1.845 1.00 92.06 345 LEU A O 1
ATOM 2694 N N . TYR A 1 346 ? -21.462 0.751 0.621 1.00 93.38 346 TYR A N 1
ATOM 2695 C CA . TYR A 1 346 ? -22.796 0.133 0.552 1.00 93.38 346 TYR A CA 1
ATOM 2696 C C . TYR A 1 346 ? -22.841 -1.122 -0.325 1.00 93.38 346 TYR A C 1
ATOM 2698 O O . TYR A 1 346 ? -23.572 -2.056 0.011 1.00 93.38 346 TYR A O 1
ATOM 2706 N N . LEU A 1 347 ? -22.063 -1.192 -1.409 1.00 92.38 347 LEU A N 1
ATOM 2707 C CA . LEU A 1 347 ? -21.957 -2.414 -2.211 1.00 92.38 347 LEU A CA 1
ATOM 2708 C C . LEU A 1 347 ? -21.251 -3.535 -1.436 1.00 92.38 347 LEU A C 1
ATOM 2710 O O . LEU A 1 347 ? -21.756 -4.656 -1.373 1.00 92.38 347 LEU A O 1
ATOM 2714 N N . SER A 1 348 ? -20.122 -3.237 -0.795 1.00 90.25 348 SER A N 1
ATOM 2715 C CA . SER A 1 348 ? -19.324 -4.215 -0.048 1.00 90.25 348 SER A CA 1
ATOM 2716 C C . SER A 1 348 ? -20.039 -4.734 1.202 1.00 90.25 348 SER A C 1
ATOM 2718 O O . SER A 1 348 ? -20.039 -5.940 1.463 1.00 90.25 348 SER A O 1
ATOM 2720 N N . HIS A 1 349 ? -20.684 -3.850 1.969 1.00 88.75 349 HIS A N 1
ATOM 2721 C CA . HIS A 1 349 ? -21.213 -4.182 3.300 1.00 88.75 349 HIS A CA 1
ATOM 2722 C C . HIS A 1 349 ? -22.746 -4.215 3.387 1.00 88.75 349 HIS A C 1
ATOM 2724 O O . HIS A 1 349 ? -23.299 -4.673 4.393 1.00 88.75 349 HIS A O 1
ATOM 2730 N N . GLY A 1 350 ? -23.442 -3.810 2.323 1.00 90.31 350 GLY A N 1
ATOM 2731 C CA . GLY A 1 350 ? -24.900 -3.786 2.236 1.00 90.31 350 GLY A CA 1
ATOM 2732 C C . GLY A 1 350 ? -25.538 -2.603 2.966 1.00 90.31 350 GLY A C 1
ATOM 2733 O O . GLY A 1 350 ? -24.919 -1.929 3.785 1.00 90.31 350 GLY A O 1
ATOM 2734 N N . PHE A 1 351 ? -26.819 -2.361 2.699 1.00 93.06 351 PHE A N 1
ATOM 2735 C CA . PHE A 1 351 ? -27.581 -1.265 3.300 1.00 93.06 351 PHE A CA 1
ATOM 2736 C C . PHE A 1 351 ? -28.042 -1.623 4.713 1.00 93.06 351 PHE A C 1
ATOM 2738 O O . PHE A 1 351 ? -29.055 -2.293 4.906 1.00 93.06 351 PHE A O 1
ATOM 2745 N N . ASN A 1 352 ? -27.280 -1.194 5.715 1.00 92.19 352 ASN A N 1
ATOM 2746 C CA . ASN A 1 352 ? -27.616 -1.392 7.118 1.00 92.19 352 ASN A CA 1
ATOM 2747 C C . ASN A 1 352 ? -27.009 -0.282 7.989 1.00 92.19 352 ASN A C 1
ATOM 2749 O O . ASN A 1 352 ? -26.192 0.523 7.542 1.00 92.19 352 ASN A O 1
ATOM 2753 N N . ARG A 1 353 ? -27.411 -0.256 9.262 1.00 92.44 353 ARG A N 1
ATOM 2754 C CA . ARG A 1 353 ? -26.972 0.763 10.218 1.00 92.44 353 ARG A CA 1
ATOM 2755 C C . ARG A 1 353 ? -25.459 0.738 10.461 1.00 92.44 353 ARG A C 1
ATOM 2757 O O . ARG A 1 353 ? -24.867 1.807 10.577 1.00 92.44 353 ARG A O 1
ATOM 2764 N N . ARG A 1 354 ? -24.843 -0.451 10.511 1.00 94.38 354 ARG A N 1
ATOM 2765 C CA . ARG A 1 354 ? -23.385 -0.626 10.639 1.00 94.38 354 ARG A CA 1
ATOM 2766 C C . ARG A 1 354 ? -22.669 0.098 9.496 1.00 94.38 354 ARG A C 1
ATOM 2768 O O . ARG A 1 354 ? -21.841 0.962 9.760 1.00 94.38 354 ARG A O 1
ATOM 2775 N N . THR A 1 355 ? -23.068 -0.165 8.256 1.00 94.94 355 THR A N 1
ATOM 2776 C CA . THR A 1 355 ? -22.541 0.475 7.044 1.00 94.94 355 THR A CA 1
ATOM 2777 C C . THR A 1 355 ? -22.708 1.995 7.078 1.00 94.94 355 THR A C 1
ATOM 2779 O O . THR A 1 355 ? -21.761 2.725 6.812 1.00 94.94 355 THR A O 1
ATOM 2782 N N . THR A 1 356 ? -23.879 2.510 7.467 1.00 96.12 356 THR A N 1
ATOM 2783 C CA . THR A 1 356 ? -24.107 3.966 7.525 1.00 96.12 356 THR A CA 1
ATOM 2784 C C . THR A 1 356 ? -23.248 4.658 8.588 1.00 96.12 356 THR A C 1
ATOM 2786 O O . THR A 1 356 ? -22.732 5.749 8.346 1.00 96.12 356 THR A O 1
ATOM 2789 N N . ILE A 1 357 ? -23.064 4.039 9.760 1.00 96.88 357 ILE A N 1
ATOM 2790 C CA . ILE A 1 357 ? -22.178 4.576 10.805 1.00 96.88 357 ILE A CA 1
ATOM 2791 C C . ILE A 1 357 ? -20.716 4.538 10.332 1.00 96.88 357 ILE A C 1
ATOM 2793 O O . ILE A 1 357 ? -19.982 5.499 10.571 1.00 96.88 357 ILE A O 1
ATOM 2797 N N . ALA A 1 358 ? -20.299 3.473 9.640 1.00 96.81 358 ALA A N 1
ATOM 2798 C CA . ALA A 1 358 ? -18.953 3.354 9.078 1.00 96.81 358 ALA A CA 1
ATOM 2799 C C . ALA A 1 358 ? -18.696 4.416 7.998 1.00 96.81 358 ALA A C 1
ATOM 2801 O O . ALA A 1 358 ? -17.681 5.109 8.048 1.00 96.81 358 ALA A O 1
ATOM 2802 N N . LEU A 1 359 ? -19.663 4.647 7.103 1.00 96.44 359 LEU A N 1
ATOM 2803 C CA . LEU A 1 359 ? -19.599 5.706 6.095 1.00 96.44 359 LEU A CA 1
ATOM 2804 C C . LEU A 1 359 ? -19.450 7.092 6.735 1.00 96.44 359 LEU A C 1
ATOM 2806 O O . LEU A 1 359 ? -18.554 7.843 6.359 1.00 96.44 359 LEU A O 1
ATOM 2810 N N . LEU A 1 360 ? -20.284 7.428 7.726 1.00 97.00 360 LEU A N 1
ATOM 2811 C CA . LEU A 1 360 ? -20.183 8.713 8.428 1.00 97.00 360 LEU A CA 1
ATOM 2812 C C . LEU A 1 360 ? -18.818 8.874 9.109 1.00 97.00 360 LEU A C 1
ATOM 2814 O O . LEU A 1 360 ? -18.198 9.932 9.010 1.00 97.00 360 LEU A O 1
ATOM 2818 N N . SER A 1 361 ? -18.348 7.817 9.773 1.00 97.31 361 SER A N 1
ATOM 2819 C CA . SER A 1 361 ? -17.039 7.808 10.428 1.00 97.31 361 SER A CA 1
ATOM 2820 C C . SER A 1 361 ? -15.924 8.030 9.412 1.00 97.31 361 SER A C 1
ATOM 2822 O O . SER A 1 361 ? -15.036 8.848 9.649 1.00 97.31 361 SER A O 1
ATOM 2824 N N . THR A 1 362 ? -16.007 7.384 8.248 1.00 96.50 362 THR A N 1
ATOM 2825 C CA . THR A 1 362 ? -14.996 7.545 7.206 1.00 96.50 362 THR A CA 1
ATOM 2826 C C . THR A 1 362 ? -15.015 8.924 6.576 1.00 96.50 362 THR A C 1
ATOM 2828 O O . THR A 1 362 ? -13.952 9.488 6.367 1.00 96.50 362 THR A O 1
ATOM 2831 N N . LEU A 1 363 ? -16.186 9.509 6.311 1.00 96.12 363 LEU A N 1
ATOM 2832 C CA . LEU A 1 363 ? -16.276 10.867 5.764 1.00 96.12 363 LEU A CA 1
ATOM 2833 C C . LEU A 1 363 ? -15.643 11.899 6.709 1.00 96.12 363 LEU A C 1
ATOM 2835 O O . LEU A 1 363 ? -14.938 12.801 6.259 1.00 96.12 363 LEU A O 1
ATOM 2839 N N . ILE A 1 364 ? -15.834 11.736 8.022 1.00 96.88 364 ILE A N 1
ATOM 2840 C CA . ILE A 1 364 ? -15.180 12.586 9.025 1.00 96.88 364 ILE A CA 1
ATOM 2841 C C . ILE A 1 364 ? -13.663 12.344 9.029 1.00 96.88 364 ILE A C 1
ATOM 2843 O O . ILE A 1 364 ? -12.892 13.303 9.031 1.00 96.88 364 ILE A O 1
ATOM 2847 N N . CYS A 1 365 ? -13.222 11.083 8.979 1.00 96.75 365 CYS A N 1
ATOM 2848 C CA . CYS A 1 365 ? -11.797 10.747 8.901 1.00 96.75 365 CYS A CA 1
ATOM 2849 C C . CYS A 1 365 ? -11.143 11.262 7.614 1.00 96.75 365 CYS A C 1
ATOM 2851 O O . CYS A 1 365 ? -10.008 11.718 7.663 1.00 96.75 365 CYS A O 1
ATOM 2853 N N . LEU A 1 366 ? -11.854 11.250 6.487 1.00 96.00 366 LEU A N 1
ATOM 2854 C CA . LEU A 1 366 ? -11.398 11.801 5.215 1.00 96.00 366 LEU A CA 1
ATOM 2855 C C . LEU A 1 366 ? -11.232 13.324 5.308 1.00 96.00 366 LEU A C 1
ATOM 2857 O O . LEU A 1 366 ? -10.225 13.858 4.855 1.00 96.00 366 LEU A O 1
ATOM 2861 N N . GLY A 1 367 ? -12.166 14.020 5.966 1.00 96.06 367 GLY A N 1
ATOM 2862 C CA . GLY A 1 367 ? -12.020 15.445 6.277 1.00 96.06 367 GLY A CA 1
ATOM 2863 C C . GLY A 1 367 ? -10.769 15.741 7.111 1.00 96.06 367 GLY A C 1
ATOM 2864 O O . GLY A 1 367 ? -10.014 16.661 6.800 1.00 96.06 367 GLY A O 1
ATOM 2865 N N . LEU A 1 368 ? -10.504 14.924 8.134 1.00 96.31 368 LEU A N 1
ATOM 2866 C CA . LEU A 1 368 ? -9.279 15.024 8.936 1.00 96.31 368 LEU A CA 1
ATOM 2867 C C . LEU A 1 368 ? -8.024 14.688 8.126 1.00 96.31 368 LEU A C 1
ATOM 2869 O O . LEU A 1 368 ? -7.002 15.347 8.305 1.00 96.31 368 LEU A O 1
ATOM 2873 N N . ALA A 1 369 ? -8.105 13.714 7.219 1.00 96.06 369 ALA A N 1
ATOM 2874 C CA . ALA A 1 369 ? -7.012 13.358 6.326 1.00 96.06 369 ALA A CA 1
ATOM 2875 C C . ALA A 1 369 ? -6.600 14.545 5.463 1.00 96.06 369 ALA A C 1
ATOM 2877 O O . ALA A 1 369 ? -5.422 14.866 5.436 1.00 96.06 369 ALA A O 1
ATOM 2878 N N . ILE A 1 370 ? -7.557 15.262 4.866 1.00 96.88 370 ILE A N 1
ATOM 2879 C CA . ILE A 1 370 ? -7.284 16.475 4.078 1.00 96.88 370 ILE A CA 1
ATOM 2880 C C . ILE A 1 370 ? -6.533 17.518 4.916 1.00 96.88 370 ILE A C 1
ATOM 2882 O O . ILE A 1 370 ? -5.572 18.117 4.442 1.00 96.88 370 ILE A O 1
ATOM 2886 N N . ILE A 1 371 ? -6.940 17.731 6.170 1.00 97.75 371 ILE A N 1
ATOM 2887 C CA . ILE A 1 371 ? -6.302 18.718 7.053 1.00 97.75 371 ILE A CA 1
ATOM 2888 C C . ILE A 1 371 ? -4.865 18.307 7.395 1.00 97.75 371 ILE A C 1
ATOM 2890 O O . ILE A 1 371 ? -3.954 19.129 7.300 1.00 97.75 371 ILE A O 1
ATOM 2894 N N . ILE A 1 372 ? -4.659 17.049 7.795 1.00 98.00 372 ILE A N 1
ATOM 2895 C CA . ILE A 1 372 ? -3.335 16.521 8.163 1.00 98.00 372 ILE A CA 1
ATOM 2896 C C . ILE A 1 372 ? -2.408 16.513 6.947 1.00 98.00 372 ILE A C 1
ATOM 2898 O O . ILE A 1 372 ? -1.249 16.905 7.063 1.00 98.00 372 ILE A O 1
ATOM 2902 N N . ASP A 1 373 ? -2.928 16.120 5.789 1.00 97.31 373 ASP A N 1
ATOM 2903 C CA . ASP A 1 373 ? -2.203 16.082 4.526 1.00 97.31 373 ASP A CA 1
ATOM 2904 C C . ASP A 1 373 ? -1.719 17.482 4.123 1.00 97.31 373 ASP A C 1
ATOM 2906 O O . ASP A 1 373 ? -0.518 17.728 4.001 1.00 97.31 373 ASP A O 1
ATOM 2910 N N . LEU A 1 374 ? -2.633 18.460 4.069 1.00 97.81 374 LEU A N 1
ATOM 2911 C CA . LEU A 1 374 ? -2.290 19.859 3.799 1.00 97.81 374 LEU A CA 1
ATOM 2912 C C . LEU A 1 374 ? -1.251 20.405 4.784 1.00 97.81 374 LEU A C 1
ATOM 2914 O O . LEU A 1 374 ? -0.324 21.107 4.371 1.00 97.81 374 LEU A O 1
ATOM 2918 N N . LEU A 1 375 ? -1.391 20.078 6.072 1.00 98.19 375 LEU A N 1
ATOM 2919 C CA . LEU A 1 375 ? -0.457 20.497 7.110 1.00 98.19 375 LEU A CA 1
ATOM 2920 C C . LEU A 1 375 ? 0.935 19.900 6.881 1.00 98.19 375 LEU A C 1
ATOM 2922 O O . LEU A 1 375 ? 1.913 20.643 6.862 1.00 98.19 375 LEU A O 1
ATOM 2926 N N . PHE A 1 376 ? 1.048 18.585 6.701 1.00 98.12 376 PHE A N 1
ATOM 2927 C CA . PHE A 1 376 ? 2.346 17.911 6.619 1.00 98.12 376 PHE A CA 1
ATOM 2928 C C . PHE A 1 376 ? 3.072 18.263 5.323 1.00 98.12 376 PHE A C 1
ATOM 2930 O O . PHE A 1 376 ? 4.257 18.592 5.361 1.00 98.12 376 PHE A O 1
ATOM 2937 N N . VAL A 1 377 ? 2.355 18.309 4.199 1.00 96.75 377 VAL A N 1
ATOM 2938 C CA . VAL A 1 377 ? 2.902 18.764 2.913 1.00 96.75 377 VAL A CA 1
ATOM 2939 C C . VAL A 1 377 ? 3.370 20.217 2.996 1.00 96.75 377 VAL A C 1
ATOM 2941 O O . VAL A 1 377 ? 4.407 20.564 2.432 1.00 96.75 377 VAL A O 1
ATOM 2944 N N . HIS A 1 378 ? 2.646 21.084 3.711 1.00 96.44 378 HIS A N 1
ATOM 2945 C CA . HIS A 1 378 ? 3.084 22.462 3.939 1.00 96.44 3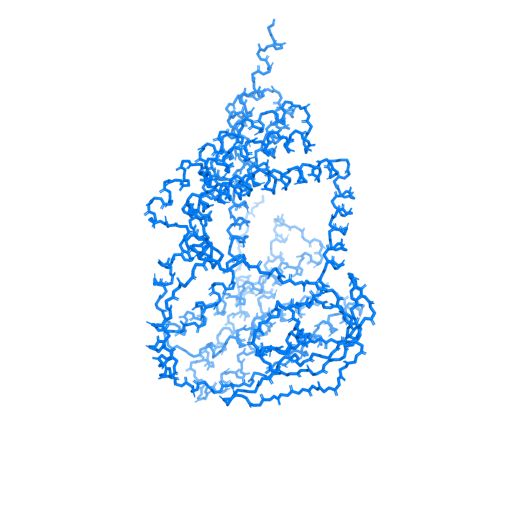78 HIS A CA 1
ATOM 2946 C C . HIS A 1 378 ? 4.326 22.546 4.838 1.00 96.44 378 HIS A C 1
ATOM 2948 O O . HIS A 1 378 ? 5.278 23.237 4.476 1.00 96.44 378 HIS A O 1
ATOM 2954 N N . LEU A 1 379 ? 4.347 21.832 5.967 1.00 96.88 379 LEU A N 1
ATOM 2955 C CA . LEU A 1 379 ? 5.476 21.820 6.905 1.00 96.88 379 LEU A CA 1
ATOM 2956 C C . LEU A 1 379 ? 6.761 21.292 6.257 1.00 96.88 379 LEU A C 1
ATOM 2958 O O . LEU A 1 379 ? 7.833 21.854 6.474 1.00 96.88 379 LEU A O 1
ATOM 2962 N N . ALA A 1 380 ? 6.644 20.253 5.431 1.00 95.94 380 ALA A N 1
ATOM 2963 C CA . ALA A 1 380 ? 7.759 19.660 4.701 1.00 95.94 380 ALA A CA 1
ATOM 2964 C C . ALA A 1 380 ? 8.109 20.404 3.396 1.00 95.94 380 ALA A C 1
ATOM 2966 O O . ALA A 1 380 ? 9.077 20.043 2.737 1.00 95.94 380 ALA A O 1
ATOM 2967 N N . LYS A 1 381 ? 7.358 21.459 3.036 1.00 94.94 381 LYS A N 1
ATOM 2968 C CA . LYS A 1 381 ? 7.551 22.272 1.818 1.00 94.94 381 LYS A CA 1
ATOM 2969 C C . LYS A 1 381 ? 7.565 21.450 0.520 1.00 94.94 381 LYS A C 1
ATOM 2971 O O . LYS A 1 381 ? 8.286 21.786 -0.415 1.00 94.94 381 LYS A O 1
ATOM 2976 N N . LEU A 1 382 ? 6.752 20.399 0.460 1.00 95.56 382 LEU A N 1
ATOM 2977 C CA . LEU A 1 382 ? 6.735 19.474 -0.672 1.00 95.56 382 LEU A CA 1
ATOM 2978 C C . LEU A 1 382 ? 6.010 20.070 -1.884 1.00 95.56 382 LEU A C 1
ATOM 2980 O O . LEU A 1 382 ? 4.982 20.751 -1.754 1.00 95.56 382 LEU A O 1
ATOM 2984 N N . THR A 1 383 ? 6.551 19.790 -3.066 1.00 91.00 383 THR A N 1
ATOM 2985 C CA . THR A 1 383 ? 6.099 20.332 -4.357 1.00 91.00 383 THR A CA 1
ATOM 2986 C C . THR A 1 383 ? 5.281 19.341 -5.181 1.00 91.00 383 THR A C 1
ATOM 2988 O O . THR A 1 383 ? 4.609 19.771 -6.118 1.00 91.00 383 THR A O 1
ATOM 2991 N N . GLY A 1 384 ? 5.282 18.052 -4.828 1.00 92.06 384 GLY A N 1
ATOM 2992 C CA . GLY A 1 384 ? 4.614 16.985 -5.578 1.00 92.06 384 GLY A CA 1
ATOM 2993 C C . GLY A 1 384 ? 5.426 16.472 -6.769 1.00 92.06 384 GLY A C 1
ATOM 2994 O O . GLY A 1 384 ? 4.859 15.915 -7.700 1.00 92.06 384 GLY A O 1
ATOM 2995 N N . THR A 1 385 ? 6.738 16.708 -6.770 1.00 90.62 385 THR A N 1
ATOM 2996 C CA . THR A 1 385 ? 7.681 16.323 -7.833 1.00 90.62 385 THR A CA 1
ATOM 2997 C C . THR A 1 385 ? 8.602 15.186 -7.381 1.00 90.62 385 THR A C 1
ATOM 2999 O O . THR A 1 385 ? 9.734 15.088 -7.842 1.00 90.62 385 THR A O 1
ATOM 3002 N N . GLY A 1 386 ? 8.190 14.399 -6.383 1.00 87.38 386 GLY A N 1
ATOM 3003 C CA . GLY A 1 386 ? 9.001 13.361 -5.743 1.00 87.38 386 GLY A CA 1
ATOM 3004 C C . GLY A 1 386 ? 8.908 11.998 -6.416 1.00 87.38 386 GLY A C 1
ATOM 3005 O O . GLY A 1 386 ? 9.330 11.012 -5.826 1.00 87.38 386 GLY A O 1
ATOM 3006 N N . THR A 1 387 ? 8.367 11.915 -7.633 1.00 88.81 387 THR A N 1
ATOM 3007 C CA . THR A 1 387 ? 8.413 10.698 -8.451 1.00 88.81 387 THR A CA 1
ATOM 3008 C C . THR A 1 387 ? 8.827 11.031 -9.881 1.00 88.81 387 THR A C 1
ATOM 3010 O O . THR A 1 387 ? 8.638 12.159 -10.348 1.00 88.81 387 THR A O 1
ATOM 3013 N N . GLU A 1 388 ? 9.405 10.055 -10.581 1.00 87.69 388 GLU A N 1
ATOM 3014 C CA . GLU A 1 388 ? 9.820 10.214 -11.980 1.00 87.69 388 GLU A CA 1
ATOM 3015 C C . GLU A 1 388 ? 8.611 10.491 -12.883 1.00 87.69 388 GLU A C 1
ATOM 3017 O O . GLU A 1 388 ? 8.669 11.337 -13.769 1.00 87.69 388 GLU A O 1
ATOM 3022 N N . GLU A 1 389 ? 7.467 9.865 -12.609 1.00 89.00 389 GLU A N 1
ATOM 3023 C CA . GLU A 1 389 ? 6.228 10.085 -13.358 1.00 89.00 389 GLU A CA 1
ATOM 3024 C C . GLU A 1 389 ? 5.725 11.522 -13.192 1.00 89.00 389 GLU A C 1
ATOM 3026 O O . GLU A 1 389 ? 5.353 12.169 -14.170 1.00 89.00 389 GLU A O 1
ATOM 3031 N N . ALA A 1 390 ? 5.752 12.054 -11.966 1.00 88.06 390 ALA A N 1
ATOM 3032 C CA . ALA A 1 390 ? 5.395 13.446 -11.707 1.00 88.06 390 ALA A CA 1
ATOM 3033 C C . ALA A 1 390 ? 6.372 14.424 -12.376 1.00 88.06 390 ALA A C 1
ATOM 3035 O O . ALA A 1 390 ? 5.973 15.521 -12.764 1.00 88.06 390 ALA A O 1
ATOM 3036 N N . PHE A 1 391 ? 7.640 14.038 -12.531 1.00 83.75 391 PHE A N 1
ATOM 3037 C CA . PHE A 1 391 ? 8.614 14.803 -13.301 1.00 83.75 391 PHE A CA 1
ATOM 3038 C C . PHE A 1 391 ? 8.262 14.821 -14.795 1.00 83.75 391 PHE A C 1
ATOM 3040 O O . PHE A 1 391 ? 8.187 15.900 -15.378 1.00 83.75 391 PHE A O 1
ATOM 3047 N N . PHE A 1 392 ? 7.946 13.669 -15.397 1.00 86.31 392 PHE A N 1
ATOM 3048 C CA . PHE A 1 392 ? 7.539 13.595 -16.807 1.00 86.31 392 PHE A CA 1
ATOM 3049 C C . PHE A 1 392 ? 6.256 14.377 -17.109 1.00 86.31 392 PHE A C 1
ATOM 3051 O O . PHE A 1 392 ? 6.174 15.032 -18.146 1.00 86.31 392 PHE A O 1
ATOM 3058 N N . LEU A 1 393 ? 5.292 14.395 -16.184 1.00 85.62 393 LEU A N 1
ATOM 3059 C CA . LEU A 1 393 ? 4.059 15.178 -16.329 1.00 85.62 393 LEU A CA 1
ATOM 3060 C C . LEU A 1 393 ? 4.290 16.696 -16.453 1.00 85.62 393 LEU A C 1
ATOM 3062 O O . LEU A 1 393 ? 3.382 17.399 -16.883 1.00 85.62 393 LEU A O 1
ATOM 3066 N N . GLN A 1 394 ? 5.470 17.221 -16.098 1.00 79.94 394 GLN A N 1
ATOM 3067 C CA . GLN A 1 394 ? 5.799 18.649 -16.268 1.00 79.94 394 GLN A CA 1
ATOM 3068 C C . GLN A 1 394 ? 6.101 19.027 -17.715 1.00 79.94 394 GLN A C 1
ATOM 3070 O O . GLN A 1 394 ? 6.002 20.200 -18.066 1.00 79.94 394 GLN A O 1
ATOM 3075 N N . PHE A 1 395 ? 6.515 18.052 -18.523 1.00 79.12 395 PHE A N 1
ATOM 3076 C CA . PHE A 1 395 ? 6.891 18.259 -19.920 1.00 79.12 395 PHE A CA 1
ATOM 3077 C C . PHE A 1 395 ? 5.716 18.069 -20.875 1.00 79.12 395 PHE A C 1
ATOM 3079 O O . PHE A 1 395 ? 5.843 18.357 -22.062 1.00 79.12 395 PHE A O 1
ATOM 3086 N N . ASP A 1 396 ? 4.581 17.596 -20.367 1.00 72.44 396 ASP A N 1
ATOM 3087 C CA . ASP A 1 396 ? 3.352 17.533 -21.138 1.00 72.44 396 ASP A CA 1
ATOM 3088 C C . ASP A 1 396 ? 2.743 18.942 -21.273 1.00 72.44 396 ASP A C 1
ATOM 3090 O O . ASP A 1 396 ? 2.879 19.789 -20.388 1.00 72.44 396 ASP A O 1
ATOM 3094 N N . AS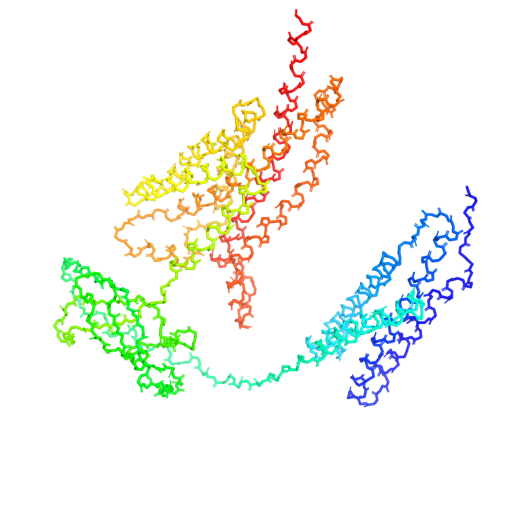N A 1 397 ? 2.027 19.212 -22.367 1.00 60.53 397 ASN A N 1
ATOM 3095 C CA . ASN A 1 397 ? 1.458 20.540 -22.667 1.00 60.53 397 ASN A CA 1
ATOM 3096 C C . ASN A 1 397 ? 0.323 20.960 -21.708 1.00 60.53 397 ASN A C 1
ATOM 3098 O O . ASN A 1 397 ? -0.280 22.027 -21.858 1.00 60.53 397 ASN A O 1
ATOM 3102 N N . THR A 1 398 ? 0.016 20.123 -20.719 1.00 68.00 398 THR A N 1
ATOM 3103 C CA . THR A 1 398 ? -1.036 20.340 -19.733 1.00 68.00 398 THR A CA 1
ATOM 3104 C C . THR A 1 398 ? -0.410 20.846 -18.436 1.00 68.00 398 THR A C 1
ATOM 3106 O O . THR A 1 398 ? 0.309 20.120 -17.757 1.00 68.00 398 THR A O 1
ATOM 3109 N N . SER A 1 399 ? -0.704 22.086 -18.035 1.00 79.31 399 SER A N 1
ATOM 3110 C CA . SER A 1 399 ? -0.205 22.651 -16.774 1.00 79.31 399 SER A CA 1
ATOM 3111 C C . SER A 1 399 ? -0.898 22.008 -15.559 1.00 79.31 399 SER A C 1
ATOM 3113 O O . SER A 1 399 ? -1.856 22.560 -15.007 1.00 79.31 399 SER A O 1
ATOM 3115 N N . ILE A 1 400 ? -0.447 20.823 -15.144 1.00 87.69 400 ILE A N 1
ATOM 3116 C CA . ILE A 1 400 ? -1.008 20.080 -14.008 1.00 87.69 400 ILE A CA 1
ATOM 3117 C C . ILE A 1 400 ? -0.376 20.566 -12.697 1.00 87.69 400 ILE A C 1
ATOM 3119 O O . ILE A 1 400 ? 0.841 20.645 -12.546 1.00 87.69 400 ILE A O 1
ATOM 3123 N N . ASN A 1 401 ? -1.209 20.859 -11.692 1.00 91.25 401 ASN A N 1
ATOM 3124 C CA . ASN A 1 401 ? -0.729 21.200 -10.352 1.00 91.25 401 ASN A CA 1
ATOM 3125 C C . ASN A 1 401 ? -0.225 19.942 -9.618 1.00 91.25 401 ASN A C 1
ATOM 3127 O O . ASN A 1 401 ? -1.004 19.234 -8.977 1.00 91.25 401 ASN A O 1
ATOM 3131 N N . LEU A 1 402 ? 1.080 19.679 -9.695 1.00 93.19 402 LEU A N 1
ATOM 3132 C CA . LEU A 1 402 ? 1.690 18.464 -9.143 1.00 93.19 402 LEU A CA 1
ATOM 3133 C C . LEU A 1 402 ? 1.572 18.341 -7.623 1.00 93.19 402 LEU A C 1
ATOM 3135 O O . LEU A 1 402 ? 1.315 17.256 -7.110 1.00 93.19 402 LEU A O 1
ATOM 3139 N N . ARG A 1 403 ? 1.643 19.455 -6.890 1.00 94.38 403 ARG A N 1
ATOM 3140 C CA . ARG A 1 403 ? 1.409 19.451 -5.439 1.00 94.38 403 ARG A CA 1
ATOM 3141 C C . ARG A 1 403 ? 0.001 18.965 -5.095 1.00 94.38 403 ARG A C 1
ATOM 3143 O O . ARG A 1 403 ? -0.181 18.175 -4.174 1.00 94.38 403 ARG A O 1
ATOM 3150 N N . GLY A 1 404 ? -1.001 19.435 -5.833 1.00 95.31 404 GLY A N 1
ATOM 3151 C CA . GLY A 1 404 ? -2.387 19.002 -5.709 1.00 95.31 404 GLY A CA 1
ATOM 3152 C C . GLY A 1 404 ? -2.574 17.548 -6.126 1.00 95.31 404 GLY A C 1
ATOM 3153 O O . GLY A 1 404 ? -3.375 16.849 -5.510 1.00 95.31 404 GLY A O 1
ATOM 3154 N N . LEU A 1 405 ? -1.835 17.088 -7.140 1.00 95.31 405 LEU A N 1
ATOM 3155 C CA . LEU A 1 405 ? -1.839 15.692 -7.578 1.00 95.31 405 LEU A CA 1
ATOM 3156 C C . LEU A 1 405 ? -1.277 14.777 -6.484 1.00 95.31 405 LEU A C 1
ATOM 3158 O O . LEU A 1 405 ? -1.879 13.750 -6.181 1.00 95.31 405 LEU A O 1
ATOM 3162 N N . PHE A 1 406 ? -0.186 15.191 -5.840 1.00 95.81 406 PHE A N 1
ATOM 3163 C CA . PHE A 1 406 ? 0.415 14.486 -4.713 1.00 95.81 406 PHE A CA 1
ATOM 3164 C C . PHE A 1 406 ? -0.544 14.384 -3.519 1.00 95.81 406 PHE A C 1
ATOM 3166 O O . PHE A 1 406 ? -0.829 13.272 -3.073 1.00 95.81 406 PHE A O 1
ATOM 3173 N N . LEU A 1 407 ? -1.128 15.508 -3.079 1.00 97.06 407 LEU A N 1
ATOM 3174 C CA . LEU A 1 407 ? -2.158 15.537 -2.026 1.00 97.06 407 LEU A CA 1
ATOM 3175 C C . LEU A 1 407 ? -3.351 14.627 -2.386 1.00 97.06 407 LEU A C 1
ATOM 3177 O O . LEU A 1 407 ? -3.777 13.768 -1.618 1.00 97.06 407 LEU A O 1
ATOM 3181 N N . GLY A 1 408 ? -3.864 14.746 -3.615 1.00 96.25 408 GLY A N 1
ATOM 3182 C CA . GLY A 1 408 ? -4.947 13.899 -4.111 1.00 96.25 408 GLY A CA 1
ATOM 3183 C C . GLY A 1 408 ? -4.597 12.405 -4.103 1.00 96.25 408 GLY A C 1
ATOM 3184 O O . GLY A 1 408 ? -5.436 11.581 -3.741 1.00 96.25 408 GLY A O 1
ATOM 3185 N N . GLY A 1 409 ? -3.359 12.054 -4.454 1.00 94.50 409 GLY A N 1
ATOM 3186 C CA . GLY A 1 409 ? -2.847 10.686 -4.410 1.00 94.50 409 GLY A CA 1
ATOM 3187 C C . GLY A 1 409 ? -2.758 10.126 -2.989 1.00 94.50 409 GLY A C 1
ATOM 3188 O O . GLY A 1 409 ? -3.139 8.975 -2.769 1.00 94.50 409 GLY A O 1
ATOM 3189 N N . ILE A 1 410 ? -2.328 10.936 -2.012 1.00 95.25 410 ILE A N 1
ATOM 3190 C CA . ILE A 1 410 ? -2.350 10.559 -0.589 1.00 95.25 410 ILE A CA 1
ATOM 3191 C C . ILE A 1 410 ? -3.787 10.256 -0.153 1.00 95.25 410 ILE A C 1
ATOM 3193 O O . ILE A 1 410 ? -4.040 9.196 0.421 1.00 95.25 410 ILE A O 1
ATOM 3197 N N . LEU A 1 411 ? -4.746 11.129 -0.478 1.00 95.56 411 LEU A N 1
ATOM 3198 C CA . LEU A 1 411 ? -6.154 10.936 -0.113 1.00 95.56 411 LEU A CA 1
ATOM 3199 C C . LEU A 1 411 ? -6.755 9.654 -0.695 1.00 95.56 411 LEU A C 1
ATOM 3201 O O . LEU A 1 411 ? -7.423 8.915 0.032 1.00 95.56 411 LEU A O 1
ATOM 3205 N N . LEU A 1 412 ? -6.509 9.366 -1.977 1.00 94.38 412 LEU A N 1
ATOM 3206 C CA . LEU A 1 412 ? -6.985 8.134 -2.612 1.00 94.38 412 LEU A CA 1
ATOM 3207 C C . LEU A 1 412 ? -6.357 6.883 -1.978 1.00 94.38 412 LEU A C 1
ATOM 3209 O O . LEU A 1 412 ? -7.057 5.890 -1.782 1.00 94.38 412 LEU A O 1
ATOM 3213 N N . GLY A 1 413 ? -5.073 6.938 -1.606 1.00 91.06 413 GLY A N 1
ATOM 3214 C CA . GLY A 1 413 ? -4.398 5.847 -0.898 1.00 91.06 413 GLY A CA 1
ATOM 3215 C C . GLY A 1 413 ? -4.959 5.610 0.508 1.00 91.06 413 GLY A C 1
ATOM 3216 O O . GLY A 1 413 ? -5.253 4.476 0.887 1.00 91.06 413 GLY A O 1
ATOM 3217 N N . VAL A 1 414 ? -5.171 6.683 1.276 1.00 91.69 414 VAL A N 1
ATOM 3218 C CA . VAL A 1 414 ? -5.714 6.617 2.644 1.00 91.69 414 VAL A CA 1
ATOM 3219 C C . VAL A 1 414 ? -7.161 6.123 2.661 1.00 91.69 414 VAL A C 1
ATOM 3221 O O . VAL A 1 414 ? -7.540 5.375 3.565 1.00 91.69 414 VAL A O 1
ATOM 3224 N N . LEU A 1 415 ? -7.960 6.481 1.652 1.00 91.75 415 LEU A N 1
ATOM 3225 C CA . LEU A 1 415 ? -9.356 6.062 1.535 1.00 91.75 415 LEU A CA 1
ATOM 3226 C C . LEU A 1 415 ? -9.525 4.539 1.603 1.00 91.75 415 LEU A C 1
ATOM 3228 O O . LEU A 1 415 ? -10.407 4.055 2.312 1.00 91.75 415 LEU A O 1
ATOM 3232 N N . GLY A 1 416 ? -8.673 3.797 0.889 1.00 82.75 416 GLY A N 1
ATOM 3233 C CA . GLY A 1 416 ? -8.765 2.338 0.819 1.00 82.75 416 GLY A CA 1
ATOM 3234 C C . GLY A 1 416 ? -8.583 1.662 2.178 1.00 82.75 416 GLY A C 1
ATOM 3235 O O . GLY A 1 416 ? -9.267 0.689 2.479 1.00 82.75 416 GLY A O 1
ATOM 3236 N N . VAL A 1 417 ? -7.708 2.205 3.027 1.00 86.94 417 VAL A N 1
ATOM 3237 C CA . VAL A 1 417 ? -7.456 1.651 4.366 1.00 86.94 417 VAL A CA 1
ATOM 3238 C C . VAL A 1 417 ? -8.507 2.124 5.374 1.00 86.94 417 VAL A C 1
ATOM 3240 O O . VAL A 1 417 ? -8.872 1.385 6.286 1.00 86.94 417 VAL A O 1
ATOM 3243 N N . LEU A 1 418 ? -9.040 3.338 5.207 1.00 91.75 418 LEU A N 1
ATOM 3244 C CA . LEU A 1 418 ? -10.081 3.875 6.082 1.00 91.75 418 LEU A CA 1
ATOM 3245 C C . LEU A 1 418 ? -11.386 3.064 6.053 1.00 91.75 418 LEU A C 1
ATOM 3247 O O . LEU A 1 418 ? -12.017 2.914 7.102 1.00 91.75 418 LEU A O 1
ATOM 3251 N N . ASP A 1 419 ? -11.789 2.543 4.892 1.00 89.88 419 ASP A N 1
ATOM 3252 C CA . ASP A 1 419 ? -12.986 1.696 4.775 1.00 89.88 419 ASP A CA 1
ATOM 3253 C C . ASP A 1 419 ? -12.887 0.465 5.697 1.00 89.88 419 ASP A C 1
ATOM 3255 O O . ASP A 1 419 ? -13.779 0.196 6.507 1.00 89.88 419 ASP A O 1
ATOM 3259 N N . ASP A 1 420 ? -11.738 -0.214 5.676 1.00 89.12 420 ASP A N 1
ATOM 3260 C CA . ASP A 1 420 ? -11.510 -1.423 6.470 1.00 89.12 420 ASP A CA 1
ATOM 3261 C C . ASP A 1 420 ? -11.491 -1.124 7.979 1.00 89.12 420 ASP A C 1
ATOM 3263 O O . ASP A 1 420 ? -12.145 -1.799 8.782 1.00 89.12 420 ASP A O 1
ATOM 3267 N N . VAL A 1 421 ? -10.812 -0.044 8.384 1.00 92.94 421 VAL A N 1
ATOM 3268 C CA . VAL A 1 421 ? -10.725 0.362 9.797 1.00 92.94 421 VAL A CA 1
ATOM 3269 C C . VAL A 1 421 ? -12.075 0.787 10.352 1.00 92.94 421 VAL A C 1
ATOM 3271 O O . VAL A 1 421 ? -12.462 0.371 11.445 1.00 92.94 421 VAL A O 1
ATOM 3274 N N . THR A 1 422 ? -12.807 1.626 9.627 1.00 95.38 422 THR A N 1
ATOM 3275 C CA . THR A 1 422 ? -14.078 2.139 10.138 1.00 95.38 422 THR A CA 1
ATOM 3276 C C . THR A 1 422 ? -15.126 1.031 10.178 1.00 95.38 422 THR A C 1
ATOM 3278 O O . THR A 1 422 ? -15.811 0.868 11.188 1.00 95.38 422 THR A O 1
ATOM 3281 N N . THR A 1 423 ? -15.211 0.200 9.139 1.00 93.94 423 THR A N 1
ATOM 3282 C CA . THR A 1 423 ? -16.195 -0.881 9.080 1.00 93.94 423 THR A CA 1
ATOM 3283 C C . THR A 1 423 ? -15.927 -1.961 10.128 1.00 93.94 423 THR A C 1
ATOM 3285 O O . THR A 1 423 ? -16.859 -2.377 10.829 1.00 93.94 423 THR A O 1
ATOM 3288 N N . SER A 1 424 ? -14.671 -2.387 10.297 1.00 93.44 424 SER A N 1
ATOM 3289 C CA . SER A 1 424 ? -14.293 -3.360 11.335 1.00 93.44 424 SER A CA 1
ATOM 3290 C C . SER A 1 424 ? -14.521 -2.820 12.748 1.00 93.44 424 SER A C 1
ATOM 3292 O O . SER A 1 424 ? -15.028 -3.542 13.615 1.00 93.44 424 SER A O 1
ATOM 3294 N N . GLN A 1 425 ? -14.242 -1.536 12.983 1.00 96.50 425 GLN A N 1
ATOM 3295 C CA . GLN A 1 425 ? -14.446 -0.933 14.294 1.00 96.50 425 GLN A CA 1
ATOM 3296 C C . GLN A 1 425 ? -15.933 -0.759 14.625 1.00 96.50 425 GLN A C 1
ATOM 3298 O O . GLN A 1 425 ? -16.349 -1.088 15.737 1.00 96.50 425 GLN A O 1
ATOM 3303 N N . VAL A 1 426 ? -16.774 -0.324 13.676 1.00 97.50 426 VAL A N 1
ATOM 3304 C CA . VAL A 1 426 ? -18.232 -0.270 13.900 1.00 97.50 426 VAL A CA 1
ATOM 3305 C C . VAL A 1 426 ? -18.795 -1.666 14.154 1.00 97.50 426 VAL A C 1
ATOM 3307 O O . VAL A 1 426 ? -19.619 -1.827 15.056 1.00 97.50 426 VAL A O 1
ATOM 3310 N N . ALA A 1 427 ? -18.346 -2.674 13.399 1.00 95.88 427 ALA A N 1
ATOM 3311 C CA . ALA A 1 427 ? -18.746 -4.061 13.617 1.00 95.88 427 ALA A CA 1
ATOM 3312 C C . ALA A 1 427 ? -18.385 -4.529 15.033 1.00 95.88 427 ALA A C 1
ATOM 3314 O O . ALA A 1 427 ? -19.237 -5.061 15.734 1.00 95.88 427 ALA A O 1
ATOM 3315 N N . THR A 1 428 ? -17.160 -4.256 15.484 1.00 96.00 428 THR A N 1
ATOM 3316 C CA . THR A 1 428 ? -16.697 -4.597 16.837 1.00 96.00 428 THR A CA 1
ATOM 3317 C C . THR A 1 428 ? -17.593 -3.982 17.914 1.00 96.00 428 THR A C 1
ATOM 3319 O O . THR A 1 428 ? -18.020 -4.672 18.839 1.00 96.00 428 THR A O 1
ATOM 3322 N N . ILE A 1 429 ? -17.932 -2.696 17.787 1.00 96.81 429 ILE A N 1
ATOM 3323 C CA . ILE A 1 429 ? -18.828 -2.019 18.736 1.00 96.81 429 ILE A CA 1
ATOM 3324 C C . ILE A 1 429 ? -20.236 -2.611 18.718 1.00 96.81 429 ILE A C 1
ATOM 3326 O O . ILE A 1 429 ? -20.842 -2.766 19.779 1.00 96.81 429 ILE A O 1
ATOM 3330 N N . GLU A 1 430 ? -20.761 -2.941 17.540 1.00 96.19 430 GLU A N 1
ATOM 3331 C CA . GLU A 1 430 ? -22.069 -3.580 17.428 1.00 96.19 430 GLU A CA 1
ATOM 3332 C C . GLU A 1 430 ? -22.087 -4.940 18.129 1.00 96.19 430 GLU A C 1
ATOM 3334 O O . GLU A 1 430 ? -22.989 -5.182 18.925 1.00 96.19 430 GLU A O 1
ATOM 3339 N N . GLU A 1 431 ? -21.081 -5.790 17.904 1.00 96.31 431 GLU A N 1
ATOM 3340 C CA . GLU A 1 431 ? -20.992 -7.107 18.547 1.00 96.31 431 GLU A CA 1
ATOM 3341 C C . GLU A 1 431 ? -20.866 -6.984 20.076 1.00 96.31 431 GLU A C 1
ATOM 3343 O O . GLU A 1 431 ? -21.565 -7.681 20.813 1.00 96.31 431 GLU A O 1
ATOM 3348 N N . ILE A 1 432 ? -20.050 -6.048 20.584 1.00 95.38 432 ILE A N 1
ATOM 3349 C CA . ILE A 1 432 ? -19.939 -5.789 22.033 1.00 95.38 432 ILE A CA 1
ATOM 3350 C C . ILE A 1 432 ? -21.283 -5.304 22.600 1.00 95.38 432 ILE A C 1
ATOM 3352 O O . ILE A 1 432 ? -21.723 -5.768 23.656 1.00 95.38 432 ILE A O 1
ATOM 3356 N N . SER A 1 433 ? -21.955 -4.389 21.896 1.00 94.88 433 SER A N 1
ATOM 3357 C CA . SER A 1 433 ? -23.263 -3.870 22.303 1.00 94.88 433 SER A CA 1
ATOM 3358 C C . SER A 1 433 ? -24.355 -4.941 22.258 1.00 94.88 433 SER A C 1
ATOM 3360 O O . SER A 1 433 ? -25.266 -4.904 23.085 1.00 94.88 433 SER A O 1
ATOM 3362 N N . ALA A 1 434 ? -24.291 -5.872 21.304 1.00 92.75 434 ALA A N 1
ATOM 3363 C CA . ALA A 1 434 ? -25.230 -6.980 21.177 1.00 92.75 434 ALA A CA 1
ATOM 3364 C C . ALA A 1 434 ? -25.003 -8.036 22.268 1.00 92.75 434 ALA A C 1
ATOM 3366 O O . ALA A 1 434 ? -25.968 -8.545 22.837 1.00 92.75 434 ALA A O 1
ATOM 3367 N N . ALA A 1 435 ? -23.742 -8.320 22.608 1.00 94.62 435 ALA A N 1
ATOM 3368 C CA . ALA A 1 435 ? -23.374 -9.277 23.648 1.00 94.62 435 ALA A CA 1
ATOM 3369 C C . ALA A 1 435 ? -23.759 -8.806 25.060 1.00 94.62 435 ALA A C 1
ATOM 3371 O O . ALA A 1 435 ? -24.158 -9.618 25.895 1.00 94.62 435 ALA A O 1
ATOM 3372 N N . ASN A 1 436 ? -23.661 -7.502 25.344 1.00 91.56 436 ASN A N 1
ATOM 3373 C CA . ASN A 1 436 ? -24.123 -6.932 26.609 1.00 91.56 436 ASN A CA 1
ATOM 3374 C C . ASN A 1 436 ? -24.907 -5.623 26.401 1.00 91.56 436 ASN A C 1
ATOM 3376 O O . ASN A 1 436 ? -24.341 -4.527 26.500 1.00 91.56 436 ASN A O 1
ATOM 3380 N N . PRO A 1 437 ? -26.240 -5.714 26.233 1.00 87.50 437 PRO A N 1
ATOM 3381 C CA . PRO A 1 437 ? -27.096 -4.545 26.045 1.00 87.50 437 PRO A CA 1
ATOM 3382 C C . PRO A 1 437 ? -27.169 -3.597 27.254 1.00 87.50 437 PRO A C 1
ATOM 3384 O O . PRO A 1 437 ? -27.808 -2.547 27.171 1.00 87.50 437 PRO A O 1
ATOM 3387 N N . ALA A 1 438 ? -26.604 -3.951 28.415 1.00 88.88 438 ALA A N 1
ATOM 3388 C CA . ALA A 1 438 ? -26.606 -3.115 29.619 1.00 88.88 438 ALA A CA 1
ATOM 3389 C C . ALA A 1 438 ? -25.424 -2.132 29.698 1.00 88.88 438 ALA A C 1
ATOM 3391 O O . ALA A 1 438 ? -25.377 -1.317 30.622 1.00 88.88 438 ALA A O 1
ATOM 3392 N N . LEU A 1 439 ? -24.474 -2.188 28.759 1.00 90.81 439 LEU A N 1
ATOM 3393 C CA . LEU A 1 439 ? -23.327 -1.282 28.744 1.00 90.81 439 LEU A CA 1
ATOM 3394 C C . LEU A 1 439 ? -23.758 0.172 28.491 1.00 90.81 439 LEU A C 1
ATOM 3396 O O . LEU A 1 439 ? -24.560 0.457 27.603 1.00 90.81 439 LEU A O 1
ATOM 3400 N N . THR A 1 440 ? -23.201 1.101 29.273 1.00 93.75 440 THR A N 1
ATOM 3401 C CA . THR A 1 440 ? -23.332 2.543 29.017 1.00 93.75 440 THR A CA 1
ATOM 3402 C C . THR A 1 440 ? -22.430 2.957 27.856 1.00 93.75 440 THR A C 1
ATOM 3404 O O . THR A 1 440 ? -21.527 2.209 27.471 1.00 93.75 440 THR A O 1
ATOM 3407 N N . PHE A 1 441 ? -22.641 4.161 27.320 1.00 95.12 441 PHE A N 1
ATOM 3408 C CA . PHE A 1 441 ? -21.786 4.738 26.280 1.00 95.12 441 PHE A CA 1
ATOM 3409 C C . PHE A 1 441 ? -20.297 4.669 26.653 1.00 95.12 441 PHE A C 1
ATOM 3411 O O . PHE A 1 441 ? -19.487 4.209 25.854 1.00 95.12 441 PHE A O 1
ATOM 3418 N N . GLU A 1 442 ? -19.944 5.055 27.881 1.00 96.06 442 GLU A N 1
ATOM 3419 C CA . GLU A 1 442 ? -18.559 5.101 28.355 1.00 96.06 442 GLU A CA 1
ATOM 3420 C C . GLU A 1 442 ? -17.950 3.703 28.408 1.00 96.06 442 GLU A C 1
ATOM 3422 O O . GLU A 1 442 ? -16.826 3.501 27.954 1.00 96.06 442 GLU A O 1
ATOM 3427 N N . LYS A 1 443 ? -18.692 2.718 28.928 1.00 95.19 443 LYS A N 1
ATOM 3428 C CA . LYS A 1 443 ? -18.207 1.334 29.001 1.00 95.19 443 LYS A CA 1
ATOM 3429 C C . LYS A 1 443 ? -18.063 0.720 27.611 1.00 95.19 443 LYS A C 1
ATOM 3431 O O . LYS A 1 443 ? -17.061 0.063 27.352 1.00 95.19 443 LYS A O 1
ATOM 3436 N N . LEU A 1 444 ? -19.016 0.976 26.715 1.00 95.50 444 LEU A N 1
ATOM 3437 C CA . LEU A 1 444 ? -18.961 0.515 25.329 1.00 95.50 444 LEU A CA 1
ATOM 3438 C C . LEU A 1 444 ? -17.776 1.139 24.578 1.00 95.50 444 LEU A C 1
ATOM 3440 O O . LEU A 1 444 ? -17.042 0.429 23.894 1.00 95.50 444 LEU A O 1
ATOM 3444 N N . TYR A 1 445 ? -17.541 2.441 24.770 1.00 96.88 445 TYR A N 1
ATOM 3445 C CA . TYR A 1 445 ? -16.381 3.140 24.225 1.00 96.88 445 TYR A CA 1
ATOM 3446 C C . TYR A 1 445 ? -15.064 2.558 24.753 1.00 96.88 445 TYR A C 1
ATOM 3448 O O . TYR A 1 445 ? -14.187 2.243 23.957 1.00 96.88 445 TYR A O 1
ATOM 3456 N N . GLN A 1 446 ? -14.924 2.355 26.067 1.00 96.44 446 GLN A N 1
ATOM 3457 C CA . GLN A 1 446 ? -13.694 1.806 26.656 1.00 96.44 446 GLN A CA 1
ATOM 3458 C C . GLN A 1 446 ? -13.407 0.377 26.180 1.00 96.44 446 GLN A C 1
ATOM 3460 O O . GLN A 1 446 ? -12.279 0.072 25.792 1.00 96.44 446 GLN A O 1
ATOM 3465 N N . SER A 1 447 ? -14.422 -0.493 26.155 1.00 94.69 447 SER A N 1
ATOM 3466 C CA . SER A 1 447 ? -14.274 -1.861 25.649 1.00 94.69 447 SER A CA 1
ATOM 3467 C C . SER A 1 447 ? -13.905 -1.881 24.166 1.00 94.69 447 SER A C 1
ATOM 3469 O O . SER A 1 447 ? -12.980 -2.587 23.774 1.00 94.69 447 SER A O 1
ATOM 3471 N N . GLY A 1 448 ? -14.572 -1.064 23.351 1.00 95.12 448 GLY A N 1
ATOM 3472 C CA . GLY A 1 448 ? -14.270 -0.946 21.930 1.00 95.12 448 GLY A CA 1
ATOM 3473 C C . GLY A 1 448 ? -12.893 -0.367 21.634 1.00 95.12 448 GLY A C 1
ATOM 3474 O O . GLY A 1 448 ? -12.183 -0.865 20.763 1.00 95.12 448 GLY A O 1
ATOM 3475 N N . LEU A 1 449 ? -12.484 0.655 22.387 1.00 94.69 449 LEU A N 1
ATOM 3476 C CA . LEU A 1 449 ? -11.169 1.270 22.249 1.00 94.69 449 LEU A CA 1
ATOM 3477 C C . LEU A 1 449 ? -10.056 0.301 22.655 1.00 94.69 449 LEU A C 1
ATOM 3479 O O . LEU A 1 449 ? -8.994 0.319 22.042 1.00 94.69 449 LEU A O 1
ATOM 3483 N N . SER A 1 450 ? -10.288 -0.562 23.650 1.00 94.69 450 SER A N 1
ATOM 3484 C CA . SER A 1 450 ? -9.330 -1.609 24.020 1.00 94.69 450 SER A CA 1
ATOM 3485 C C . SER A 1 450 ? -9.041 -2.558 22.856 1.00 94.69 450 SER A C 1
ATOM 3487 O O . SER A 1 450 ? -7.883 -2.899 22.647 1.00 94.69 450 SER A O 1
ATOM 3489 N N . VAL A 1 451 ? -10.066 -2.957 22.093 1.00 93.06 451 VAL A N 1
ATOM 3490 C CA . VAL A 1 451 ? -9.892 -3.782 20.884 1.00 93.06 451 VAL A CA 1
ATOM 3491 C C . VAL A 1 451 ? -9.233 -2.964 19.773 1.00 93.06 451 VAL A C 1
ATOM 3493 O O . VAL A 1 451 ? -8.254 -3.394 19.170 1.00 93.06 451 VAL A O 1
ATOM 3496 N N . GLY A 1 452 ? -9.710 -1.737 19.559 1.00 90.25 452 GLY A N 1
ATOM 3497 C CA . GLY A 1 452 ? -9.182 -0.839 18.537 1.00 90.25 452 GLY A CA 1
ATOM 3498 C C . GLY A 1 452 ? -7.689 -0.528 18.699 1.00 90.25 452 GLY A C 1
ATOM 3499 O O . GLY A 1 452 ? -6.978 -0.443 17.704 1.00 90.25 452 GLY A O 1
ATOM 3500 N N . ARG A 1 453 ? -7.180 -0.400 19.932 1.00 90.50 453 ARG A N 1
ATOM 3501 C CA . ARG A 1 453 ? -5.750 -0.150 20.204 1.00 90.50 453 ARG A CA 1
ATOM 3502 C C . ARG A 1 453 ? -4.835 -1.253 19.685 1.00 90.50 453 ARG A C 1
ATOM 3504 O O . ARG A 1 453 ? -3.768 -0.932 19.168 1.00 90.50 453 ARG A O 1
ATOM 3511 N N . GLU A 1 454 ? -5.263 -2.509 19.775 1.00 86.31 454 GLU A N 1
ATOM 3512 C CA . GLU A 1 454 ? -4.508 -3.635 19.219 1.00 86.31 454 GLU A CA 1
ATOM 3513 C C . GLU A 1 454 ? -4.451 -3.546 17.687 1.00 86.31 454 GLU A C 1
ATOM 3515 O O . GLU A 1 454 ? -3.398 -3.723 17.073 1.00 86.31 454 GLU A O 1
ATOM 3520 N N . HIS A 1 455 ? -5.569 -3.163 17.062 1.00 85.38 455 HIS A N 1
ATOM 3521 C CA . HIS A 1 455 ? -5.629 -2.960 15.617 1.00 85.38 455 HIS A CA 1
ATOM 3522 C C . HIS A 1 455 ? -4.778 -1.774 15.149 1.00 85.38 455 HIS A C 1
ATOM 3524 O O . HIS A 1 455 ? -4.115 -1.899 14.123 1.00 85.38 455 HIS A O 1
ATOM 3530 N N . ILE A 1 456 ? -4.724 -0.660 15.896 1.00 88.31 456 ILE A N 1
ATOM 3531 C CA . ILE A 1 456 ? -3.899 0.511 15.536 1.00 88.31 456 ILE A CA 1
ATOM 3532 C C . ILE A 1 456 ? -2.440 0.099 15.309 1.00 88.31 456 ILE A C 1
ATOM 3534 O O . ILE A 1 456 ? -1.867 0.438 14.275 1.00 88.31 456 ILE A O 1
ATOM 3538 N N . ALA A 1 457 ? -1.843 -0.643 16.247 1.00 83.88 457 ALA A N 1
ATOM 3539 C CA . ALA A 1 457 ? -0.437 -1.036 16.152 1.00 83.88 457 ALA A CA 1
ATOM 3540 C C . ALA A 1 457 ? -0.163 -1.886 14.899 1.00 83.88 457 ALA A C 1
ATOM 3542 O O . ALA A 1 457 ? 0.807 -1.650 14.176 1.00 83.88 457 ALA A O 1
ATOM 3543 N N . SER A 1 458 ? -1.051 -2.838 14.601 1.00 87.44 458 SER A N 1
ATOM 3544 C CA . SER A 1 458 ? -0.948 -3.679 13.405 1.00 87.44 458 SER A CA 1
ATOM 3545 C C . SER A 1 458 ? -1.132 -2.881 12.105 1.00 87.44 458 SER A C 1
ATOM 3547 O O . SER A 1 458 ? -0.393 -3.101 11.141 1.00 87.44 458 SER A O 1
ATOM 3549 N N . LEU A 1 459 ? -2.064 -1.926 12.081 1.00 85.62 459 LEU A N 1
ATOM 3550 C CA . LEU A 1 459 ? -2.364 -1.096 10.912 1.00 85.62 459 LEU A CA 1
ATOM 3551 C C . LEU A 1 459 ? -1.224 -0.136 10.566 1.00 85.62 459 LEU A C 1
ATOM 3553 O O . LEU A 1 459 ? -0.880 -0.018 9.392 1.00 85.62 459 LEU A O 1
ATOM 3557 N N . ILE A 1 460 ? -0.603 0.498 11.570 1.00 87.50 460 ILE A N 1
ATOM 3558 C CA . ILE A 1 460 ? 0.574 1.357 11.359 1.00 87.50 460 ILE A CA 1
ATOM 3559 C C . ILE A 1 460 ? 1.685 0.549 10.690 1.00 87.50 460 ILE A C 1
ATOM 3561 O O . ILE A 1 460 ? 2.186 0.946 9.642 1.00 87.50 460 ILE A O 1
ATOM 3565 N N . ASN A 1 461 ? 2.032 -0.613 11.252 1.00 87.62 461 ASN A N 1
ATOM 3566 C CA . ASN A 1 461 ? 3.090 -1.455 10.696 1.00 87.62 461 ASN A CA 1
ATOM 3567 C C . ASN A 1 461 ? 2.771 -1.896 9.265 1.00 87.62 461 ASN A C 1
ATOM 3569 O O . ASN A 1 461 ? 3.641 -1.850 8.399 1.00 87.62 461 ASN A O 1
ATOM 3573 N N . THR A 1 462 ? 1.524 -2.289 9.007 1.00 89.25 462 THR A N 1
ATOM 3574 C CA . THR A 1 462 ? 1.088 -2.725 7.675 1.00 89.25 462 THR A CA 1
ATOM 3575 C C . THR A 1 462 ? 1.226 -1.600 6.652 1.00 89.25 462 THR A C 1
ATOM 3577 O O . THR A 1 462 ? 1.758 -1.822 5.566 1.00 89.25 462 THR A O 1
ATOM 3580 N N . LEU A 1 463 ? 0.801 -0.385 7.004 1.00 87.06 463 LEU A N 1
ATOM 3581 C CA . LEU A 1 463 ? 0.855 0.758 6.099 1.00 87.06 463 LEU A CA 1
ATOM 3582 C C . LEU A 1 463 ? 2.292 1.229 5.845 1.00 87.06 463 LEU A C 1
ATOM 3584 O O . LEU A 1 463 ? 2.665 1.471 4.699 1.00 87.06 463 LEU A O 1
ATOM 3588 N N . VAL A 1 464 ? 3.109 1.315 6.899 1.00 87.94 464 VAL A N 1
ATOM 3589 C CA . VAL A 1 464 ? 4.528 1.682 6.787 1.00 87.94 464 VAL A CA 1
ATOM 3590 C C . VAL A 1 464 ? 5.261 0.685 5.892 1.00 87.94 464 VAL A C 1
ATOM 3592 O O . VAL A 1 464 ? 5.950 1.095 4.963 1.00 87.94 464 VAL A O 1
ATOM 3595 N N . LEU A 1 465 ? 5.082 -0.621 6.116 1.00 89.25 465 LEU A N 1
ATOM 3596 C CA . LEU A 1 465 ? 5.733 -1.649 5.301 1.00 89.25 465 LEU A CA 1
ATOM 3597 C C . LEU A 1 465 ? 5.236 -1.652 3.850 1.00 89.25 465 LEU A C 1
ATOM 3599 O O . LEU A 1 465 ? 6.036 -1.899 2.952 1.00 89.25 465 LEU A O 1
ATOM 3603 N N . ALA A 1 466 ? 3.958 -1.348 3.602 1.00 88.56 466 ALA A N 1
ATOM 3604 C CA . ALA A 1 466 ? 3.429 -1.208 2.246 1.00 88.56 466 ALA A CA 1
ATOM 3605 C C . ALA A 1 466 ? 4.116 -0.064 1.477 1.00 88.56 466 ALA A C 1
ATOM 3607 O O . ALA A 1 466 ? 4.592 -0.287 0.363 1.00 88.56 466 ALA A O 1
ATOM 3608 N N . TYR A 1 467 ? 4.236 1.127 2.072 1.00 86.88 467 TYR A N 1
ATOM 3609 C CA . TYR A 1 467 ? 4.904 2.261 1.419 1.00 86.88 467 TYR A CA 1
ATOM 3610 C C . TYR A 1 467 ? 6.418 2.077 1.296 1.00 86.88 467 TYR A C 1
ATOM 3612 O O . TYR A 1 467 ? 6.989 2.368 0.244 1.00 86.88 467 TYR A O 1
ATOM 3620 N N . VAL A 1 468 ? 7.070 1.515 2.320 1.00 89.44 468 VAL A N 1
ATOM 3621 C CA . VAL A 1 468 ? 8.489 1.127 2.243 1.00 89.44 468 VAL A CA 1
ATOM 3622 C C . VAL A 1 468 ? 8.708 0.092 1.140 1.00 89.44 468 VAL A C 1
ATOM 3624 O O . VAL A 1 468 ? 9.701 0.175 0.428 1.00 89.44 468 VAL A O 1
ATOM 3627 N N . GLY A 1 469 ? 7.780 -0.852 0.962 1.00 91.50 469 GLY A N 1
ATOM 3628 C CA . GLY A 1 469 ? 7.831 -1.853 -0.102 1.00 91.50 469 GLY A CA 1
ATOM 3629 C C . GLY A 1 469 ? 7.773 -1.239 -1.500 1.00 91.50 469 GLY A C 1
ATOM 3630 O O . GLY A 1 469 ? 8.576 -1.607 -2.355 1.00 91.50 469 GLY A O 1
ATOM 3631 N N . VAL A 1 470 ? 6.883 -0.265 -1.721 1.00 89.19 470 VAL A N 1
ATOM 3632 C CA . VAL A 1 470 ? 6.820 0.499 -2.985 1.00 89.19 470 VAL A CA 1
ATOM 3633 C C . VAL A 1 470 ? 8.094 1.323 -3.191 1.00 89.19 470 VAL A C 1
ATOM 3635 O O . VAL A 1 470 ? 8.638 1.359 -4.291 1.00 89.19 470 VAL A O 1
ATOM 3638 N N . SER A 1 471 ? 8.624 1.907 -2.117 1.00 89.50 471 SER A N 1
ATOM 3639 C CA . SER A 1 471 ? 9.845 2.723 -2.135 1.00 89.50 471 SER A CA 1
ATOM 3640 C C . SER A 1 471 ? 11.139 1.904 -2.072 1.00 89.50 471 SER A C 1
ATOM 3642 O O . SER A 1 471 ? 12.229 2.470 -1.991 1.00 89.50 471 SER A O 1
ATOM 3644 N N . PHE A 1 472 ? 11.068 0.571 -2.086 1.00 90.88 472 PHE A N 1
ATOM 3645 C CA . PHE A 1 472 ? 12.236 -0.279 -1.857 1.00 90.88 472 PHE A CA 1
ATOM 3646 C C . PHE A 1 472 ? 13.350 -0.086 -2.902 1.00 90.88 472 PHE A C 1
ATOM 3648 O O . PHE A 1 472 ? 14.510 0.017 -2.495 1.00 90.88 472 PHE A O 1
ATOM 3655 N N . PRO A 1 473 ? 13.058 0.042 -4.216 1.00 89.06 473 PRO A N 1
ATOM 3656 C CA . PRO A 1 473 ? 14.088 0.344 -5.210 1.00 89.06 473 PRO A CA 1
ATOM 3657 C C . PRO A 1 473 ? 1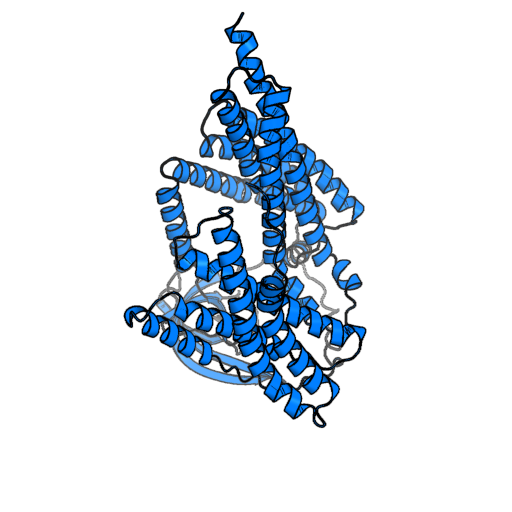4.790 1.680 -4.949 1.00 89.06 473 PRO A C 1
ATOM 3659 O O . PRO A 1 473 ? 16.009 1.757 -5.074 1.00 89.06 473 PRO A O 1
ATOM 3662 N N . LEU A 1 474 ? 14.042 2.703 -4.520 1.00 86.38 474 LEU A N 1
ATOM 3663 C CA . LEU A 1 474 ? 14.580 4.018 -4.167 1.00 86.38 474 LEU A CA 1
ATOM 3664 C C . LEU A 1 474 ? 15.537 3.907 -2.968 1.00 86.38 474 LEU A C 1
ATOM 3666 O O . LEU A 1 474 ? 16.657 4.411 -3.013 1.00 86.38 474 LEU A O 1
ATOM 3670 N N . LEU A 1 475 ? 15.135 3.182 -1.918 1.00 85.06 475 LEU A N 1
ATOM 3671 C CA . LEU A 1 475 ? 15.980 2.934 -0.744 1.00 85.06 475 LEU A CA 1
ATOM 3672 C C . LEU A 1 475 ? 17.261 2.168 -1.105 1.00 85.06 475 LEU A C 1
ATOM 3674 O O . LEU A 1 475 ? 18.340 2.492 -0.606 1.00 85.06 475 LEU A O 1
ATOM 3678 N N . LEU A 1 476 ? 17.159 1.172 -1.990 1.00 86.38 476 LEU A N 1
ATOM 3679 C CA . LEU A 1 476 ? 18.314 0.412 -2.461 1.00 86.38 476 LEU A CA 1
ATOM 3680 C C . LEU A 1 476 ? 19.256 1.281 -3.302 1.00 86.38 476 LEU A C 1
ATOM 3682 O O . LEU A 1 476 ? 20.466 1.243 -3.079 1.00 86.38 476 LEU A O 1
ATOM 3686 N N . LEU A 1 477 ? 18.714 2.082 -4.224 1.00 84.25 477 LEU A N 1
ATOM 3687 C CA . LEU A 1 477 ? 19.484 2.986 -5.076 1.00 84.25 477 LEU A CA 1
ATOM 3688 C C . LEU A 1 477 ? 20.391 3.878 -4.222 1.00 84.25 477 LEU A C 1
ATOM 3690 O O . LEU A 1 477 ? 21.609 3.871 -4.403 1.00 84.25 477 LEU A O 1
ATOM 3694 N N . TYR A 1 478 ? 19.830 4.551 -3.219 1.00 80.88 478 TYR A N 1
ATOM 3695 C CA . TYR A 1 478 ? 20.623 5.391 -2.325 1.00 80.88 478 TYR A CA 1
ATOM 3696 C C . TYR A 1 478 ? 21.562 4.595 -1.412 1.00 80.88 478 TYR A C 1
ATOM 3698 O O . TYR A 1 478 ? 22.674 5.044 -1.149 1.00 80.88 478 TYR A O 1
ATOM 3706 N N . SER A 1 479 ? 21.188 3.382 -0.985 1.00 79.69 479 SER A N 1
ATOM 3707 C CA . SER A 1 479 ? 22.091 2.514 -0.214 1.00 79.69 479 SER A CA 1
ATOM 3708 C C . SER A 1 479 ? 23.347 2.106 -0.994 1.00 79.69 479 SER A C 1
ATOM 3710 O O . SER A 1 479 ? 24.359 1.774 -0.373 1.00 79.69 479 SER A O 1
ATOM 3712 N N . THR A 1 480 ? 23.297 2.080 -2.328 1.00 80.12 480 THR A N 1
ATOM 3713 C CA . THR A 1 480 ? 24.468 1.765 -3.167 1.00 80.12 480 THR A CA 1
ATOM 3714 C C . THR A 1 480 ? 25.361 2.978 -3.434 1.00 80.12 480 THR A C 1
ATOM 3716 O O . THR A 1 480 ? 26.544 2.816 -3.740 1.00 80.12 480 THR A O 1
ATOM 3719 N N . GLN A 1 481 ? 24.848 4.195 -3.234 1.00 79.31 481 GLN A N 1
ATOM 3720 C CA . GLN A 1 481 ? 25.596 5.443 -3.383 1.00 79.31 481 GLN A CA 1
ATOM 3721 C C . GLN A 1 481 ? 26.413 5.739 -2.116 1.00 79.31 481 GLN A C 1
ATOM 3723 O O . GLN A 1 481 ? 26.031 6.540 -1.267 1.00 79.31 481 GLN A O 1
ATOM 3728 N N . LYS A 1 482 ? 27.580 5.091 -1.991 1.00 65.81 482 LYS A N 1
ATOM 3729 C CA . LYS A 1 482 ? 28.458 5.171 -0.802 1.00 65.81 482 LYS A CA 1
ATOM 3730 C C . LYS A 1 482 ? 28.952 6.586 -0.443 1.00 65.81 482 LYS A C 1
ATOM 3732 O O . LYS A 1 482 ? 29.456 6.775 0.659 1.00 65.81 482 LYS A O 1
ATOM 3737 N N . SER A 1 483 ? 28.856 7.557 -1.350 1.00 71.00 483 SER A N 1
ATOM 3738 C CA . SER A 1 483 ? 29.383 8.918 -1.174 1.00 71.00 483 SER A CA 1
ATOM 3739 C C . SER A 1 483 ? 28.373 9.933 -0.626 1.00 71.00 483 SER A C 1
ATOM 3741 O O . SER A 1 483 ? 28.785 11.023 -0.226 1.00 71.00 483 SER A O 1
ATOM 3743 N N . GLN A 1 484 ? 27.073 9.616 -0.583 1.00 75.25 484 GLN A N 1
ATOM 3744 C CA . GLN A 1 484 ? 26.060 10.551 -0.087 1.00 75.25 484 GLN A CA 1
ATOM 3745 C C . GLN A 1 484 ? 25.792 10.377 1.410 1.00 75.25 484 GLN A C 1
ATOM 3747 O O . GLN A 1 484 ? 25.613 9.275 1.923 1.00 75.25 484 GLN A O 1
ATOM 3752 N N . GLN A 1 485 ? 25.732 11.501 2.125 1.00 83.00 485 GLN A N 1
ATOM 3753 C CA . GLN A 1 485 ? 25.388 11.519 3.543 1.00 83.00 485 GLN A CA 1
ATOM 3754 C C . GLN A 1 485 ? 23.889 11.235 3.715 1.00 83.00 485 GLN A C 1
ATOM 3756 O O . GLN A 1 485 ? 23.059 11.807 3.011 1.00 83.00 485 GLN A O 1
ATOM 3761 N N . VAL A 1 486 ? 23.526 10.395 4.691 1.00 81.56 486 VAL A N 1
ATOM 3762 C CA . VAL A 1 486 ? 22.138 9.931 4.910 1.00 81.56 486 VAL A CA 1
ATOM 3763 C C . VAL A 1 486 ? 21.138 11.084 5.046 1.00 81.56 486 VAL A C 1
ATOM 3765 O O . VAL A 1 486 ? 20.020 10.991 4.548 1.00 81.56 486 VAL A O 1
ATOM 3768 N N . TRP A 1 487 ? 21.520 12.193 5.682 1.00 84.94 487 TRP A N 1
ATOM 3769 C CA . TRP A 1 487 ? 20.616 13.335 5.838 1.00 84.94 487 TRP A CA 1
ATOM 3770 C C . TRP A 1 487 ? 20.277 14.015 4.502 1.00 84.94 487 TRP A C 1
ATOM 3772 O O . TRP A 1 487 ? 19.171 14.527 4.373 1.00 84.94 487 TRP A O 1
ATOM 3782 N N . VAL A 1 488 ? 21.174 13.984 3.507 1.00 85.62 488 VAL A N 1
ATOM 3783 C CA . VAL A 1 488 ? 20.915 14.514 2.154 1.00 85.62 488 VAL A CA 1
ATOM 3784 C C . VAL A 1 488 ? 19.863 13.654 1.464 1.00 85.62 488 VAL A C 1
ATOM 3786 O O . VAL A 1 488 ? 18.892 14.178 0.926 1.00 85.62 488 VAL A O 1
ATOM 3789 N N . MET A 1 489 ? 20.009 12.330 1.556 1.00 83.25 489 MET A N 1
ATOM 3790 C CA . MET A 1 489 ? 19.025 11.375 1.045 1.00 83.25 489 MET A CA 1
ATOM 3791 C C . MET A 1 489 ? 17.654 11.587 1.699 1.00 83.25 489 MET A C 1
ATOM 3793 O O . MET A 1 489 ? 16.653 11.704 0.996 1.00 83.25 489 MET A O 1
ATOM 3797 N N . LEU A 1 490 ? 17.599 11.683 3.032 1.00 84.50 490 LEU A N 1
ATOM 3798 C CA . LEU A 1 490 ? 16.347 11.899 3.769 1.00 84.50 490 LEU A CA 1
ATOM 3799 C C . LEU A 1 490 ? 15.687 13.250 3.455 1.00 84.50 490 LEU A C 1
ATOM 3801 O O . LEU A 1 490 ? 14.475 13.377 3.602 1.00 84.50 490 LEU A O 1
ATOM 3805 N N . ASN A 1 491 ? 16.466 14.253 3.040 1.00 88.69 491 ASN A N 1
ATOM 3806 C CA . ASN A 1 491 ? 15.955 15.565 2.638 1.00 88.69 491 ASN A CA 1
ATOM 3807 C C . ASN A 1 491 ? 15.583 15.640 1.148 1.00 88.69 491 ASN A C 1
ATOM 3809 O O . ASN A 1 491 ? 15.010 16.637 0.715 1.00 88.69 491 ASN A O 1
ATOM 3813 N N . SER A 1 492 ? 15.896 14.605 0.360 1.00 89.38 492 SER A N 1
ATOM 3814 C CA . SER A 1 492 ? 15.510 14.550 -1.049 1.00 89.38 492 SER A CA 1
ATOM 3815 C C . SER A 1 492 ? 13.990 14.538 -1.192 1.00 89.38 492 SER A C 1
ATOM 3817 O O . SER A 1 492 ? 13.284 13.909 -0.402 1.00 89.38 492 SER A O 1
ATOM 3819 N N . ASN A 1 493 ? 13.478 15.200 -2.231 1.00 89.88 493 ASN A N 1
ATOM 3820 C CA . ASN A 1 493 ? 12.035 15.281 -2.446 1.00 89.88 493 ASN A CA 1
ATOM 3821 C C . ASN A 1 493 ? 11.404 13.890 -2.676 1.00 89.88 493 ASN A C 1
ATOM 3823 O O . ASN A 1 493 ? 10.305 13.642 -2.194 1.00 89.88 493 ASN A O 1
ATOM 3827 N N . PHE A 1 494 ? 12.127 12.963 -3.320 1.00 89.94 494 PHE A N 1
ATOM 3828 C CA . PHE A 1 494 ? 11.679 11.581 -3.543 1.00 89.94 494 PHE A CA 1
ATOM 3829 C C . PHE A 1 494 ? 11.419 10.822 -2.235 1.00 89.94 494 PHE A C 1
ATOM 3831 O O . PHE A 1 494 ? 10.367 10.216 -2.052 1.00 89.94 494 PHE A O 1
ATOM 3838 N N . ILE A 1 495 ? 12.363 10.881 -1.292 1.00 90.31 495 ILE A N 1
ATOM 3839 C CA . ILE A 1 495 ? 12.232 10.191 -0.002 1.00 90.31 495 ILE A CA 1
ATOM 3840 C C . ILE A 1 495 ? 11.266 10.943 0.922 1.00 90.31 495 ILE A C 1
ATOM 3842 O O . ILE A 1 495 ? 10.453 10.323 1.608 1.00 90.31 495 ILE A O 1
ATOM 3846 N N . ALA A 1 496 ? 11.334 12.276 0.948 1.00 93.12 496 ALA A N 1
ATOM 3847 C CA . ALA A 1 496 ? 10.509 13.096 1.826 1.00 93.12 496 ALA A CA 1
ATOM 3848 C C . ALA A 1 496 ? 9.011 12.969 1.508 1.00 93.12 496 ALA A C 1
ATOM 3850 O O . ALA A 1 496 ? 8.202 12.892 2.436 1.00 93.12 496 ALA A O 1
ATOM 3851 N N . GLU A 1 497 ? 8.633 12.893 0.226 1.00 93.75 497 GLU A N 1
ATOM 3852 C CA . GLU A 1 497 ? 7.242 12.669 -0.183 1.00 93.75 497 GLU A CA 1
ATOM 3853 C C . GLU A 1 497 ? 6.713 11.311 0.302 1.00 93.75 497 GLU A C 1
ATOM 3855 O O . GLU A 1 497 ? 5.623 11.253 0.874 1.00 93.75 497 GLU A O 1
ATOM 3860 N N . GLU A 1 498 ? 7.494 10.235 0.192 1.00 92.88 498 GLU A N 1
ATOM 3861 C CA . GLU A 1 498 ? 7.083 8.905 0.668 1.00 92.88 498 GLU A CA 1
ATOM 3862 C C . GLU A 1 498 ? 7.017 8.809 2.201 1.00 92.88 498 GLU A C 1
ATOM 3864 O O . GLU A 1 498 ? 6.102 8.187 2.760 1.00 92.88 498 GLU A O 1
ATOM 3869 N N . ILE A 1 499 ? 7.916 9.501 2.910 1.00 93.31 499 ILE A N 1
ATOM 3870 C CA . ILE A 1 499 ? 7.836 9.644 4.370 1.00 93.31 499 ILE A CA 1
ATOM 3871 C C . ILE A 1 499 ? 6.555 10.388 4.756 1.00 93.31 499 ILE A C 1
ATOM 3873 O O . ILE A 1 499 ? 5.810 9.918 5.618 1.00 93.31 499 ILE A O 1
ATOM 3877 N N . VAL A 1 500 ? 6.260 11.526 4.121 1.00 95.56 500 VAL A N 1
ATOM 3878 C CA . VAL A 1 500 ? 5.052 12.302 4.428 1.00 95.56 500 VAL A CA 1
ATOM 3879 C C . VAL A 1 500 ? 3.789 11.514 4.091 1.00 95.56 500 VAL A C 1
ATOM 3881 O O . VAL A 1 500 ? 2.902 11.445 4.940 1.00 95.56 500 VAL A O 1
ATOM 3884 N N . ARG A 1 501 ? 3.724 10.831 2.941 1.00 93.62 501 ARG A N 1
ATOM 3885 C CA . ARG A 1 501 ? 2.616 9.930 2.570 1.00 93.62 501 ARG A CA 1
ATOM 3886 C C . ARG A 1 501 ? 2.362 8.878 3.655 1.00 93.62 501 ARG A C 1
ATOM 3888 O O . ARG A 1 501 ? 1.222 8.684 4.090 1.00 93.62 501 ARG A O 1
ATOM 3895 N N . THR A 1 502 ? 3.432 8.257 4.148 1.00 93.38 502 THR A N 1
ATOM 3896 C CA . THR A 1 502 ? 3.377 7.251 5.218 1.00 93.38 502 THR A CA 1
ATOM 3897 C C . THR A 1 502 ? 2.898 7.843 6.545 1.00 93.38 502 THR A C 1
ATOM 3899 O O . THR A 1 502 ? 2.049 7.251 7.223 1.00 93.38 502 THR A O 1
ATOM 3902 N N . LEU A 1 503 ? 3.420 9.013 6.925 1.00 95.00 503 LEU A N 1
ATOM 3903 C CA . LEU A 1 503 ? 3.070 9.694 8.170 1.00 95.00 503 LEU A CA 1
ATOM 3904 C C . LEU A 1 503 ? 1.625 10.201 8.161 1.00 95.00 503 LEU A C 1
ATOM 3906 O O . LEU A 1 503 ? 0.923 10.011 9.156 1.00 95.00 503 LEU A O 1
ATOM 3910 N N . VAL A 1 504 ? 1.163 10.799 7.059 1.00 95.56 504 VAL A N 1
ATOM 3911 C CA . VAL A 1 504 ? -0.228 11.255 6.905 1.00 95.56 504 VAL A CA 1
ATOM 3912 C C . VAL A 1 504 ? -1.173 10.068 7.033 1.00 95.56 504 VAL A C 1
ATOM 3914 O O . VAL A 1 504 ? -2.065 10.088 7.883 1.00 95.56 504 VAL A O 1
ATOM 3917 N N . GLY A 1 505 ? -0.944 9.001 6.261 1.00 92.94 505 GLY A N 1
ATOM 3918 C CA . GLY A 1 505 ? -1.805 7.824 6.306 1.00 92.94 505 GLY A CA 1
ATOM 3919 C C . GLY A 1 505 ? -1.835 7.172 7.688 1.00 92.94 505 GLY A C 1
ATOM 3920 O O . GLY A 1 505 ? -2.912 6.933 8.229 1.00 92.94 505 GLY A O 1
ATOM 3921 N N . SER A 1 506 ? -0.676 6.985 8.325 1.00 93.19 506 SER A N 1
ATOM 3922 C CA . SER A 1 506 ? -0.607 6.412 9.678 1.00 93.19 506 SER A CA 1
ATOM 3923 C C . SER A 1 506 ? -1.290 7.294 10.728 1.00 93.19 506 SER A C 1
ATOM 3925 O O . SER A 1 506 ? -2.031 6.781 11.567 1.00 93.19 506 SER A O 1
ATOM 3927 N N . SER A 1 507 ? -1.111 8.617 10.669 1.00 95.00 507 SER A N 1
ATOM 3928 C CA . SER A 1 507 ? -1.768 9.544 11.603 1.00 95.00 507 SER A CA 1
ATOM 3929 C C . SER A 1 507 ? -3.287 9.475 11.484 1.00 95.00 507 SER A C 1
ATOM 3931 O O . SER A 1 507 ? -3.993 9.420 12.493 1.00 95.00 507 SER A O 1
ATOM 3933 N N . VAL A 1 508 ? -3.797 9.421 10.253 1.00 94.75 508 VAL A N 1
ATOM 3934 C CA . VAL A 1 508 ? -5.231 9.315 10.004 1.00 94.75 508 VAL A CA 1
ATOM 3935 C C . VAL A 1 508 ? -5.786 8.012 10.579 1.00 94.75 508 VAL A C 1
ATOM 3937 O O . VAL A 1 508 ? -6.814 8.047 11.251 1.00 94.75 508 VAL A O 1
ATOM 3940 N N . LEU A 1 509 ? -5.095 6.879 10.410 1.00 91.12 509 LEU A N 1
ATOM 3941 C CA . LEU A 1 509 ? -5.545 5.589 10.951 1.00 91.12 509 LEU A CA 1
ATOM 3942 C C . LEU A 1 509 ? -5.564 5.560 12.484 1.00 91.12 509 LEU A C 1
ATOM 3944 O O . LEU A 1 509 ? -6.523 5.061 13.079 1.00 91.12 509 LEU A O 1
ATOM 3948 N N . VAL A 1 510 ? -4.548 6.142 13.129 1.00 93.56 510 VAL A N 1
ATOM 3949 C CA . VAL A 1 510 ? -4.486 6.272 14.596 1.00 93.56 510 VAL A CA 1
ATOM 3950 C C . VAL A 1 510 ? -5.692 7.040 15.136 1.00 93.56 510 VAL A C 1
ATOM 3952 O O . VAL A 1 510 ? -6.229 6.678 16.182 1.00 93.56 510 VAL A O 1
ATOM 3955 N N . ILE A 1 511 ? -6.138 8.080 14.426 1.00 94.62 511 ILE A N 1
ATOM 3956 C CA . ILE A 1 511 ? -7.291 8.904 14.814 1.00 94.62 511 ILE A CA 1
ATOM 3957 C C . ILE A 1 511 ? -8.620 8.243 14.417 1.00 94.62 511 ILE A C 1
ATOM 3959 O O . ILE A 1 511 ? -9.615 8.371 15.137 1.00 94.62 511 ILE A O 1
ATOM 3963 N N . ALA A 1 512 ? -8.650 7.500 13.310 1.00 95.44 512 ALA A N 1
ATOM 3964 C CA . ALA A 1 512 ? -9.862 6.880 12.786 1.00 95.44 512 ALA A CA 1
ATOM 3965 C C . ALA A 1 512 ? -10.487 5.888 13.770 1.00 95.44 512 ALA A C 1
ATOM 3967 O O . ALA A 1 512 ? -11.707 5.871 13.942 1.00 95.44 512 ALA A O 1
ATOM 3968 N N . VAL A 1 513 ? -9.665 5.103 14.468 1.00 95.38 513 VAL A N 1
ATOM 3969 C CA . VAL A 1 513 ? -10.136 4.119 15.452 1.00 95.38 513 VAL A CA 1
ATOM 3970 C C . VAL A 1 513 ? -10.901 4.764 16.616 1.00 95.38 513 VAL A C 1
ATOM 3972 O O . VAL A 1 513 ? -12.078 4.427 16.789 1.00 95.38 513 VAL A O 1
ATOM 3975 N N . PRO A 1 514 ? -10.332 5.685 17.423 1.00 95.88 514 PRO A N 1
ATOM 3976 C CA . PRO A 1 514 ? -11.074 6.315 18.512 1.00 95.88 514 PRO A CA 1
ATOM 3977 C C . PRO A 1 514 ? -12.286 7.097 18.000 1.00 95.88 514 PRO A C 1
ATOM 3979 O O . PRO A 1 514 ? -13.354 7.001 18.603 1.00 95.88 514 PRO A O 1
ATOM 3982 N N . LEU A 1 515 ? -12.172 7.795 16.866 1.00 96.88 515 LEU A N 1
ATOM 3983 C CA . LEU A 1 515 ? -13.277 8.569 16.296 1.00 96.88 515 LEU A CA 1
ATOM 3984 C C . LEU A 1 515 ? -14.462 7.678 15.908 1.00 96.88 515 LEU A C 1
ATOM 3986 O O . LEU A 1 515 ? -15.602 7.937 16.302 1.00 96.88 515 LEU A O 1
ATOM 3990 N N . THR A 1 516 ? -14.188 6.583 15.204 1.00 97.31 516 THR A N 1
ATOM 3991 C CA . THR A 1 516 ? -15.208 5.599 14.822 1.00 97.31 516 THR A CA 1
ATOM 3992 C C . THR A 1 516 ? -15.819 4.932 16.049 1.00 97.31 516 THR A C 1
ATOM 3994 O O . THR A 1 516 ? -17.032 4.743 16.119 1.00 97.31 516 THR A O 1
ATOM 3997 N N . THR A 1 517 ? -14.996 4.623 17.056 1.00 97.06 517 THR A N 1
ATOM 3998 C CA . THR A 1 517 ? -15.444 4.035 18.328 1.00 97.06 517 THR A CA 1
ATOM 3999 C C . THR A 1 517 ? -16.434 4.958 19.038 1.00 97.06 517 THR A C 1
ATOM 4001 O O . THR A 1 517 ? -17.479 4.491 19.487 1.00 97.06 517 THR A O 1
ATOM 4004 N N . ILE A 1 518 ? -16.145 6.264 19.108 1.00 97.12 518 ILE A N 1
ATOM 4005 C CA . ILE A 1 518 ? -17.039 7.268 19.708 1.00 97.12 518 ILE A CA 1
ATOM 4006 C C . ILE A 1 518 ? -18.374 7.305 18.962 1.00 97.12 518 ILE A C 1
ATOM 4008 O O . ILE A 1 518 ? -19.429 7.204 19.591 1.00 97.12 518 ILE A O 1
ATOM 4012 N N . LEU A 1 519 ? -18.348 7.417 17.630 1.00 96.81 519 LEU A N 1
ATOM 4013 C CA . LEU A 1 519 ? -19.566 7.499 16.820 1.00 96.81 519 LEU A CA 1
ATOM 4014 C C . LEU A 1 519 ? -20.414 6.232 16.948 1.00 96.81 519 LEU A C 1
ATOM 4016 O O . LEU A 1 519 ? -21.611 6.308 17.234 1.00 96.81 519 LEU A O 1
ATOM 4020 N N . ALA A 1 520 ? -19.800 5.060 16.806 1.00 96.81 520 ALA A N 1
ATOM 4021 C CA . ALA A 1 520 ? -20.495 3.790 16.943 1.00 96.81 520 ALA A CA 1
ATOM 4022 C C . ALA A 1 520 ? -21.078 3.613 18.351 1.00 96.81 520 ALA A C 1
ATOM 4024 O O . ALA A 1 520 ? -22.262 3.294 18.482 1.00 96.81 520 ALA A O 1
ATOM 4025 N N . ALA A 1 521 ? -20.301 3.889 19.405 1.00 96.31 521 ALA A N 1
ATOM 4026 C CA . ALA A 1 521 ? -20.779 3.781 20.781 1.00 96.31 521 ALA A CA 1
ATOM 4027 C C . ALA A 1 521 ? -21.957 4.732 21.036 1.00 96.31 521 ALA A C 1
ATOM 4029 O O . ALA A 1 521 ? -22.931 4.353 21.692 1.00 96.31 521 ALA A O 1
ATOM 4030 N N . PHE A 1 522 ? -21.923 5.944 20.478 1.00 95.19 522 PHE A N 1
ATOM 4031 C CA . PHE A 1 522 ? -23.012 6.913 20.586 1.00 95.19 522 PHE A CA 1
ATOM 4032 C C . PHE A 1 522 ? -24.302 6.393 19.941 1.00 95.19 522 PHE A C 1
ATOM 4034 O O . PHE A 1 522 ? -25.364 6.415 20.567 1.00 95.19 522 PHE A O 1
ATOM 4041 N N . PHE A 1 523 ? -24.227 5.874 18.714 1.00 94.12 523 PHE A N 1
ATOM 4042 C CA . PHE A 1 523 ? -25.407 5.361 18.022 1.00 94.12 523 PHE A CA 1
ATOM 4043 C C . PHE A 1 523 ? -25.960 4.085 18.674 1.00 94.12 523 PHE A C 1
ATOM 4045 O O . PHE A 1 523 ? -27.179 3.979 18.862 1.00 94.12 523 PHE A O 1
ATOM 4052 N N . TYR A 1 524 ? -25.106 3.131 19.046 1.00 93.19 524 TYR A N 1
ATOM 4053 C CA . TYR A 1 524 ? -25.557 1.862 19.623 1.00 93.19 524 TYR A CA 1
ATOM 4054 C C . TYR A 1 524 ? -26.044 1.994 21.073 1.00 93.19 524 TYR A C 1
ATOM 4056 O O . TYR A 1 524 ? -27.030 1.351 21.427 1.00 93.19 524 TYR A O 1
ATOM 4064 N N . SER A 1 525 ? -25.493 2.917 21.871 1.00 87.12 525 SER A N 1
ATOM 4065 C CA . SER A 1 525 ? -26.018 3.207 23.217 1.00 87.12 525 SER A CA 1
ATOM 4066 C C . SER A 1 525 ? -27.373 3.937 23.202 1.00 87.12 525 SER A C 1
ATOM 4068 O O . SER A 1 525 ? -28.211 3.700 24.074 1.00 87.12 525 SER A O 1
ATOM 4070 N N . ARG A 1 526 ? -27.649 4.785 22.193 1.00 70.56 526 ARG A N 1
ATOM 4071 C CA . ARG A 1 526 ? -28.916 5.543 22.081 1.00 70.56 526 ARG A CA 1
ATOM 4072 C C . ARG A 1 526 ? -30.132 4.721 21.668 1.00 70.56 526 ARG A C 1
ATOM 4074 O O . ARG A 1 526 ? -31.239 5.111 22.033 1.00 70.56 526 ARG A O 1
ATOM 4081 N N . LYS A 1 527 ? -29.960 3.605 20.944 1.00 58.91 527 LYS A N 1
ATOM 4082 C CA . LYS A 1 527 ? -31.083 2.745 20.501 1.00 58.91 527 LYS A CA 1
ATOM 4083 C C . LYS A 1 527 ? -31.988 2.354 21.679 1.00 58.91 527 LYS A C 1
ATOM 4085 O O . LYS A 1 527 ? -33.207 2.352 21.565 1.00 58.91 527 LYS A O 1
ATOM 4090 N N . LYS A 1 528 ? -31.378 2.157 22.846 1.00 53.62 528 LYS A N 1
ATOM 4091 C CA . LYS A 1 528 ? -32.061 1.761 24.072 1.00 53.62 528 LYS A CA 1
ATOM 4092 C C . LYS A 1 528 ? -32.957 2.848 24.673 1.00 53.62 528 LYS A C 1
ATOM 4094 O O . LYS A 1 528 ? -33.966 2.518 25.273 1.00 53.62 528 LYS A O 1
ATOM 4099 N N . LYS A 1 529 ? -32.635 4.136 24.493 1.00 48.66 529 LYS A N 1
ATOM 4100 C CA . LYS A 1 529 ? -33.439 5.238 25.056 1.00 48.66 529 LYS A CA 1
ATOM 4101 C C . LYS A 1 529 ? -34.743 5.477 24.284 1.00 48.66 529 LYS A C 1
ATOM 4103 O O . LYS A 1 529 ? -35.615 6.150 24.806 1.00 48.66 529 LYS A O 1
ATOM 4108 N N . ILE A 1 530 ? -34.849 4.955 23.058 1.00 50.50 530 ILE A N 1
ATOM 4109 C CA . ILE A 1 530 ? -36.025 5.091 22.182 1.00 50.50 530 ILE A CA 1
ATOM 4110 C C . ILE A 1 530 ? -36.901 3.828 22.228 1.00 50.50 530 ILE A C 1
ATOM 4112 O O . ILE A 1 530 ? -38.101 3.939 22.080 1.00 50.50 530 ILE A O 1
ATOM 4116 N N . GLU A 1 531 ? -36.335 2.639 22.471 1.00 49.78 531 GLU A N 1
ATOM 4117 C CA . GLU A 1 531 ? -37.120 1.401 22.675 1.00 49.78 531 GLU A CA 1
ATOM 4118 C C . GLU A 1 531 ? -37.635 1.237 24.125 1.00 49.78 531 GLU A C 1
ATOM 4120 O O . GLU A 1 531 ? -38.404 0.322 24.405 1.00 49.78 531 GLU A O 1
ATOM 4125 N N . GLN A 1 532 ? -37.201 2.095 25.058 1.00 44.88 532 GLN A N 1
ATOM 4126 C CA . GLN A 1 532 ? -37.647 2.125 26.464 1.00 44.88 532 GLN A CA 1
ATOM 4127 C C . GLN A 1 532 ? -38.584 3.305 26.798 1.00 44.88 532 GLN A C 1
ATOM 4129 O O . GLN A 1 532 ? -38.957 3.461 27.962 1.00 44.88 532 GLN A O 1
ATOM 4134 N N . VAL A 1 533 ? -38.931 4.134 25.808 1.00 41.06 533 VAL A N 1
ATOM 4135 C CA . VAL A 1 533 ? -39.930 5.220 25.872 1.00 41.06 533 VAL A CA 1
ATOM 4136 C C . VAL A 1 533 ? -41.037 4.864 24.898 1.00 41.06 533 VAL A C 1
ATOM 4138 O O . VAL A 1 533 ? -42.214 5.055 25.267 1.00 41.06 533 VAL A O 1
#